Protein AF-A0A7S1VBS5-F1 (afdb_monomer)

Sequence (460 aa):
AEEEEEEEEGEKEGEGGGGNGAARMGANGARVAAQSRQSALFTMAQKELADDDFSFVVPVPSTYADFADALDGKDGPYVATVVARMRVTGGERGSRSAPGTSGLLLQYLLRWIAAHPTTLGPLWVHVHALALDDTRAAATFARSRVGDLLERLASGVEDGTPTPHDLVEASLYLRLFELSDSRKNHPVVTPLLLLLCRVLEEEERSLEWRGDCRVGGRVAALLTAWSAETGRLVPQVTSWFATVLRAVARQTDLMASPPTTQSVLVEREGCTSSLVVLTLRQIRQFISTTAGMAGAWEALESTATALAALGSACADGAVDEDVQAEVDATTDALDGVRRDARWRRPLALHVKAPTPIRSLEPDFDDSAVNPERRNERRVDDVEEVRRLKRARKRAASTTAKEIRKDNFALATARLREKAAQQRRFEKSEKAFMGVLQSQQGEAKKLDKMRDRIKSMKKRK

pLDDT: mean 75.66, std 19.17, range [25.11, 96.88]

Organism: NCBI:txid1486929

Secondary structure (DSSP, 8-state):
-------------------------SHHHHHHHHHHHHHHHHHHHHHHHHHS---S--PPPSSHHHHHHHHTT--HHHHHHHHHHHHHHHH-SSSS--TTHHHHHHHHHHHHHHH-GGGHHHHHHHHHHHHHHTHHHHHHHHHHHHHHHHHHHHTT-TT-SPPHHHHHHHHHHHHHS-S--SSS--TTHHHHHHHHHHHHHHHHHHHHHH---HHHHHHHHHHHHHHHHHT---HHHHHHHHHHHHHHHHHHHHHTS---S---S-S-TTHHHHHHHHHHHHHHHHHHHHTTSTTHHHHHHHHHHHHHHHHHHIIIIIS-HHHHHHHHHHHHHHHHHHHHHTTPPPP-TT-PPPPPPPPPPP---SS---TT---TTS-HHHHHHHHHHHHHHHHHHHHHHHHHHHHHHHHHHHHHHHHHHHHHHHHHHHHHHHHHHHHHHHHHHHHHHHHHHHHHHT--

Structure (mmCIF, N/CA/C/O backbone):
data_AF-A0A7S1VBS5-F1
#
_entry.id   AF-A0A7S1VBS5-F1
#
loop_
_atom_site.group_PDB
_atom_site.id
_atom_site.type_symbol
_atom_site.label_atom_id
_atom_site.label_alt_id
_atom_site.label_comp_id
_atom_site.label_asym_id
_atom_site.label_entity_id
_atom_site.label_seq_id
_atom_site.pdbx_PDB_ins_code
_atom_site.Cartn_x
_atom_site.Cartn_y
_atom_site.Cartn_z
_atom_site.occupancy
_atom_site.B_iso_or_equiv
_atom_site.auth_seq_id
_atom_site.auth_comp_id
_atom_site.auth_asym_id
_atom_site.auth_atom_id
_atom_site.pdbx_PDB_model_num
ATOM 1 N N . ALA A 1 1 ? -2.165 -51.950 -25.067 1.00 37.88 1 ALA A N 1
ATOM 2 C CA . ALA A 1 1 ? -0.744 -52.070 -24.702 1.00 37.88 1 ALA A CA 1
ATOM 3 C C . ALA A 1 1 ? -0.367 -50.822 -23.912 1.00 37.88 1 ALA A C 1
ATOM 5 O O . ALA A 1 1 ? 0.390 -49.997 -24.408 1.00 37.88 1 ALA A O 1
ATOM 6 N N . GLU A 1 2 ? -1.072 -50.485 -22.825 1.00 31.17 2 GLU A N 1
ATOM 7 C CA . GLU A 1 2 ? -1.424 -51.309 -21.632 1.00 31.17 2 GLU A CA 1
ATOM 8 C C . GLU A 1 2 ? -0.198 -51.768 -20.847 1.00 31.17 2 GLU A C 1
ATOM 10 O O . GLU A 1 2 ? 0.858 -51.938 -21.449 1.00 31.17 2 GLU A O 1
ATOM 15 N N . GLU A 1 3 ? -0.442 -51.988 -19.549 1.00 33.91 3 GLU A N 1
ATOM 16 C CA . GLU A 1 3 ? 0.460 -52.196 -18.401 1.00 33.91 3 GLU A CA 1
ATOM 17 C C . GLU A 1 3 ? 0.659 -50.858 -17.658 1.00 33.91 3 GLU A C 1
ATOM 19 O O . GLU A 1 3 ? 1.488 -50.037 -18.038 1.00 33.91 3 GLU A O 1
ATOM 24 N N . GLU A 1 4 ? -0.223 -50.425 -16.741 1.00 32.94 4 GLU A N 1
ATOM 25 C CA . GLU A 1 4 ? -0.854 -51.109 -15.583 1.00 32.94 4 GLU A CA 1
ATOM 26 C C . GLU A 1 4 ? 0.171 -51.776 -14.655 1.00 32.94 4 GLU A C 1
ATOM 28 O O . GLU A 1 4 ? 0.618 -52.883 -14.920 1.00 32.94 4 GLU A O 1
ATOM 33 N N . GLU A 1 5 ? 0.494 -51.094 -13.550 1.00 32.41 5 GLU A N 1
ATOM 34 C CA . GLU A 1 5 ? 0.936 -51.707 -12.292 1.00 32.41 5 GLU A CA 1
ATOM 35 C C . GLU A 1 5 ? 0.167 -51.025 -11.144 1.00 32.41 5 GLU A C 1
ATOM 37 O O . GLU A 1 5 ? 0.398 -49.858 -10.809 1.00 32.41 5 GLU A O 1
ATOM 42 N N . GLU A 1 6 ? -0.820 -51.756 -10.624 1.00 28.50 6 GLU A N 1
ATOM 43 C CA . GLU A 1 6 ? -1.412 -51.614 -9.290 1.00 28.50 6 GLU A CA 1
ATOM 44 C C . GLU A 1 6 ? -0.600 -52.441 -8.264 1.00 28.50 6 GLU A C 1
ATOM 46 O O . GLU A 1 6 ? 0.297 -53.189 -8.646 1.00 28.50 6 GLU A O 1
ATOM 51 N N . GLU A 1 7 ? -1.009 -52.342 -6.990 1.00 28.66 7 GLU A N 1
ATOM 52 C CA . GLU A 1 7 ? -0.588 -53.099 -5.788 1.00 28.66 7 GLU A CA 1
ATOM 53 C C . GLU A 1 7 ? 0.568 -52.457 -4.977 1.00 28.66 7 GLU A C 1
ATOM 55 O O . GLU A 1 7 ? 1.557 -51.979 -5.516 1.00 28.66 7 GLU A O 1
ATOM 60 N N . GLU A 1 8 ? 0.538 -52.350 -3.644 1.00 27.78 8 GLU A N 1
ATOM 61 C CA . GLU A 1 8 ? -0.344 -52.932 -2.629 1.00 27.78 8 GLU A CA 1
ATOM 62 C C . GLU A 1 8 ? -0.193 -52.156 -1.302 1.00 27.78 8 GLU A C 1
ATOM 64 O O . GLU A 1 8 ? 0.844 -51.547 -1.014 1.00 27.78 8 GLU A O 1
ATOM 69 N N . GLU A 1 9 ? -1.244 -52.205 -0.485 1.00 25.38 9 GLU A N 1
ATOM 70 C CA . GLU A 1 9 ? -1.289 -51.739 0.899 1.00 25.38 9 GLU A CA 1
ATOM 71 C C . GLU A 1 9 ? -0.409 -52.598 1.823 1.00 25.38 9 GLU A C 1
ATOM 73 O O . GLU A 1 9 ? -0.223 -53.795 1.623 1.00 25.38 9 GLU A O 1
ATOM 78 N N . GLY A 1 10 ? 0.103 -51.992 2.896 1.00 27.73 10 GLY A N 1
ATOM 79 C CA . GLY A 1 10 ? 0.876 -52.696 3.916 1.00 27.73 10 GLY A CA 1
ATOM 80 C C . GLY A 1 10 ? 0.845 -51.969 5.252 1.00 27.73 10 GLY A C 1
ATOM 81 O O . GLY A 1 10 ? 1.808 -51.298 5.625 1.00 27.73 10 GLY A O 1
ATOM 82 N N . GLU A 1 11 ? -0.263 -52.111 5.977 1.00 26.69 11 GLU A N 1
ATOM 83 C CA . GLU A 1 11 ? -0.351 -51.798 7.403 1.00 26.69 11 GLU A CA 1
ATOM 84 C C . GLU A 1 11 ? 0.620 -52.684 8.201 1.00 26.69 11 GLU A C 1
ATOM 86 O O . GLU A 1 11 ? 0.607 -53.913 8.103 1.00 26.69 11 GLU A O 1
ATOM 91 N N . LYS A 1 12 ? 1.451 -52.065 9.045 1.00 29.80 12 LYS A N 1
ATOM 92 C CA . LYS A 1 12 ? 2.071 -52.742 10.187 1.00 29.80 12 LYS A CA 1
ATOM 93 C C . LYS A 1 12 ? 1.958 -51.874 11.426 1.00 29.80 12 LYS A C 1
ATOM 95 O O . LYS A 1 12 ? 2.634 -50.856 11.560 1.00 29.80 12 LYS A O 1
ATOM 100 N N . GLU A 1 13 ? 1.109 -52.340 12.333 1.00 27.27 13 GLU A N 1
ATOM 101 C CA . GLU A 1 13 ? 1.081 -51.952 13.733 1.00 27.27 13 GLU A CA 1
ATOM 102 C C . GLU A 1 13 ? 2.436 -52.238 14.396 1.00 27.27 13 GLU A C 1
ATOM 104 O O . GLU A 1 13 ? 3.052 -53.289 14.199 1.00 27.27 13 GLU A O 1
ATOM 109 N N . GLY A 1 14 ? 2.896 -51.284 15.201 1.00 28.22 14 GLY A N 1
ATOM 110 C CA . GLY A 1 14 ? 4.066 -51.412 16.056 1.00 28.22 14 GLY A CA 1
ATOM 111 C C . GLY A 1 14 ? 3.815 -50.663 17.355 1.00 28.22 14 GLY A C 1
ATOM 112 O O . GLY A 1 14 ? 3.993 -49.448 17.424 1.00 28.22 14 GLY A O 1
ATOM 113 N N . GLU A 1 15 ? 3.371 -51.396 18.374 1.00 26.77 15 GLU A N 1
ATOM 114 C CA . GLU A 1 15 ? 3.325 -50.942 19.760 1.00 26.77 15 GLU A CA 1
ATOM 115 C C . GLU A 1 15 ? 4.734 -50.691 20.326 1.00 26.77 15 GLU A C 1
ATOM 117 O O . GLU A 1 15 ? 5.662 -51.467 20.101 1.00 26.77 15 GLU A O 1
ATOM 122 N N . GLY A 1 16 ? 4.836 -49.673 21.188 1.00 25.11 16 GLY A N 1
ATOM 123 C CA . GLY A 1 16 ? 5.732 -49.700 22.346 1.00 25.11 16 GLY A CA 1
ATOM 124 C C . GLY A 1 16 ? 6.856 -48.663 22.375 1.00 25.11 16 GLY A C 1
ATOM 125 O O . GLY A 1 16 ? 7.853 -48.785 21.673 1.00 25.11 16 GLY A O 1
ATOM 126 N N . GLY A 1 17 ? 6.759 -47.714 23.316 1.00 26.25 17 GLY A N 1
ATOM 127 C CA . GLY A 1 17 ? 7.935 -47.016 23.853 1.00 26.25 17 GLY A CA 1
ATOM 128 C C . GLY A 1 17 ? 7.693 -45.583 24.320 1.00 26.25 17 GLY A C 1
ATOM 129 O O . GLY A 1 17 ? 7.965 -44.639 23.588 1.00 26.25 17 GLY A O 1
ATOM 130 N N . GLY A 1 18 ? 7.211 -45.414 25.555 1.00 25.39 18 GLY A N 1
ATOM 131 C CA . GLY A 1 18 ? 7.077 -44.109 26.206 1.00 25.39 18 GLY A CA 1
ATOM 132 C C . GLY A 1 18 ? 8.413 -43.476 26.620 1.00 25.39 18 GLY A C 1
ATOM 133 O O . GLY A 1 18 ? 9.384 -44.169 26.915 1.00 25.39 18 GLY A O 1
ATOM 134 N N . GLY A 1 19 ? 8.428 -42.142 26.701 1.00 26.72 19 GLY A N 1
ATOM 135 C CA . GLY A 1 19 ? 9.533 -41.352 27.251 1.00 26.72 19 GLY A CA 1
ATOM 136 C C . GLY A 1 19 ? 9.238 -39.846 27.247 1.00 26.72 19 GLY A C 1
ATOM 137 O O . GLY A 1 19 ? 9.074 -39.245 26.194 1.00 26.72 19 GLY A O 1
ATOM 138 N N . ASN A 1 20 ? 9.154 -39.267 28.446 1.00 27.20 20 ASN A N 1
ATOM 139 C CA . ASN A 1 20 ? 8.776 -37.893 28.806 1.00 27.20 20 ASN A CA 1
ATOM 140 C C . ASN A 1 20 ? 9.393 -36.736 27.994 1.00 27.20 20 ASN A C 1
ATOM 142 O O . ASN A 1 20 ? 10.602 -36.671 27.792 1.00 27.20 20 ASN A O 1
ATOM 146 N N . GLY A 1 21 ? 8.568 -35.712 27.746 1.00 27.42 21 GLY A N 1
ATOM 147 C CA . GLY A 1 21 ? 8.984 -34.361 27.360 1.00 27.42 21 GLY A CA 1
ATOM 148 C C . GLY A 1 21 ? 7.853 -33.354 27.583 1.00 27.42 21 GLY A C 1
ATOM 149 O O . GLY A 1 21 ? 7.068 -33.077 26.682 1.00 27.42 21 GLY A O 1
ATOM 150 N N . ALA A 1 22 ? 7.732 -32.851 28.812 1.00 28.80 22 ALA A N 1
ATOM 151 C CA . ALA A 1 22 ? 6.754 -31.840 29.200 1.00 28.80 22 ALA A CA 1
ATOM 152 C C . ALA A 1 22 ? 7.045 -30.459 28.572 1.00 28.80 22 ALA A C 1
ATOM 154 O O . ALA A 1 22 ? 8.191 -30.125 28.287 1.00 28.80 22 ALA A O 1
ATOM 155 N N . ALA A 1 23 ? 5.980 -29.649 28.480 1.00 33.28 23 ALA A N 1
ATOM 156 C CA . ALA A 1 23 ? 5.935 -28.209 28.180 1.00 33.28 23 ALA A CA 1
ATOM 157 C C . ALA A 1 23 ? 5.859 -27.775 26.699 1.00 33.28 23 ALA A C 1
ATOM 159 O O . ALA A 1 23 ? 6.774 -27.156 26.163 1.00 33.28 23 ALA A O 1
ATOM 160 N N . ARG A 1 24 ? 4.687 -27.986 26.071 1.00 33.22 24 ARG A N 1
ATOM 161 C CA . ARG A 1 24 ? 4.119 -27.085 25.037 1.00 33.22 24 ARG A CA 1
ATOM 162 C C . ARG A 1 24 ? 2.643 -27.416 24.737 1.00 33.22 24 ARG A C 1
ATOM 164 O O . ARG A 1 24 ? 2.282 -27.800 23.632 1.00 33.22 24 ARG A O 1
ATOM 171 N N . MET A 1 25 ? 1.758 -27.273 25.723 1.00 34.66 25 MET A N 1
ATOM 172 C CA . MET A 1 25 ? 0.305 -27.360 25.507 1.00 34.66 25 MET A CA 1
ATOM 173 C C . MET A 1 25 ? -0.367 -26.079 25.995 1.00 34.66 25 MET A C 1
ATOM 175 O O . MET A 1 25 ? -0.362 -25.781 27.180 1.00 34.66 25 MET A O 1
ATOM 179 N N . GLY A 1 26 ? -0.926 -25.318 25.058 1.00 37.00 26 GLY A N 1
ATOM 180 C CA . GLY A 1 26 ? -1.736 -24.133 25.349 1.00 37.00 26 GLY A CA 1
ATOM 181 C C . GLY A 1 26 ? -2.492 -23.643 24.114 1.00 37.00 26 GLY A C 1
ATOM 182 O O . GLY A 1 26 ? -3.692 -23.417 24.173 1.00 37.00 26 GLY A O 1
ATOM 183 N N . ALA A 1 27 ? -1.833 -23.598 22.950 1.00 37.25 27 ALA A N 1
ATOM 184 C CA . ALA A 1 27 ? -2.449 -23.094 21.716 1.00 37.25 27 ALA A CA 1
ATOM 185 C C . ALA A 1 27 ? -3.143 -24.179 20.862 1.00 37.25 27 ALA A C 1
ATOM 187 O O . ALA A 1 27 ? -4.209 -23.937 20.298 1.00 37.25 27 ALA A O 1
ATOM 188 N N . ASN A 1 28 ? -2.587 -25.397 20.795 1.00 36.94 28 ASN A N 1
ATOM 189 C CA . ASN A 1 28 ? -3.168 -26.474 19.978 1.00 36.94 28 ASN A CA 1
ATOM 190 C C . ASN A 1 28 ? -4.457 -27.056 20.578 1.00 36.94 28 ASN A C 1
ATOM 192 O O . ASN A 1 28 ? -5.352 -27.429 19.829 1.00 36.94 28 ASN A O 1
ATOM 196 N N . GLY A 1 29 ? -4.600 -27.068 21.908 1.00 33.22 29 GLY A N 1
ATOM 197 C CA . GLY A 1 29 ? -5.808 -27.572 22.574 1.00 33.22 29 GLY A CA 1
ATOM 198 C C . GLY A 1 29 ? -7.052 -26.731 22.276 1.00 33.22 29 GLY A C 1
ATOM 199 O O . GLY A 1 29 ? -8.106 -27.284 21.983 1.00 33.22 29 GLY A O 1
ATOM 200 N N . ALA A 1 30 ? -6.924 -25.400 22.252 1.00 36.59 30 ALA A N 1
ATOM 201 C CA . ALA A 1 30 ? -8.031 -24.499 21.923 1.00 36.59 30 ALA A CA 1
ATOM 202 C C . ALA A 1 30 ? -8.453 -24.600 20.447 1.00 36.59 30 ALA A C 1
ATOM 204 O O . ALA A 1 30 ? -9.640 -24.534 20.133 1.00 36.59 30 ALA A O 1
ATOM 205 N N . ARG A 1 31 ? -7.491 -24.814 19.539 1.00 33.81 31 ARG A N 1
ATOM 206 C CA . ARG A 1 31 ? -7.743 -24.959 18.098 1.00 33.81 31 ARG A CA 1
ATOM 207 C C . ARG A 1 31 ? -8.390 -26.306 17.763 1.00 33.81 31 ARG A C 1
ATOM 209 O O . ARG A 1 31 ? -9.355 -26.330 17.006 1.00 33.81 31 ARG A O 1
ATOM 216 N N . VAL A 1 32 ? -7.934 -27.390 18.393 1.00 38.25 32 VAL A N 1
ATOM 217 C CA . VAL A 1 32 ? -8.537 -28.729 18.269 1.00 38.25 32 VAL A CA 1
ATOM 218 C C . VAL A 1 32 ? -9.919 -28.774 18.931 1.00 38.25 32 VAL A C 1
ATOM 220 O O . VAL A 1 32 ? -10.841 -29.348 18.363 1.00 38.25 32 VAL A O 1
ATOM 223 N N . ALA A 1 33 ? -10.120 -28.099 20.067 1.00 33.66 33 ALA A N 1
ATOM 224 C CA . ALA A 1 33 ? -11.435 -27.984 20.701 1.00 33.66 33 ALA A CA 1
ATOM 225 C C . ALA A 1 33 ? -12.418 -27.125 19.883 1.00 33.66 33 ALA A C 1
ATOM 227 O O . ALA A 1 33 ? -13.598 -27.458 19.810 1.00 33.66 33 ALA A O 1
ATOM 228 N N . ALA A 1 34 ? -11.955 -26.051 19.233 1.00 39.59 34 ALA A N 1
ATOM 229 C CA . ALA A 1 34 ? -12.778 -25.255 18.320 1.00 39.59 34 ALA A CA 1
ATOM 230 C C . ALA A 1 34 ? -13.156 -26.046 17.056 1.00 39.59 34 ALA A C 1
ATOM 232 O O . ALA A 1 34 ? -14.314 -26.015 16.648 1.00 39.59 34 ALA A O 1
ATOM 233 N N . GLN A 1 35 ? -12.215 -26.810 16.492 1.00 40.97 35 GLN A N 1
ATOM 234 C CA . GLN A 1 35 ? -12.463 -27.704 15.355 1.00 40.97 35 GLN A CA 1
ATOM 235 C C . GLN A 1 35 ? -13.399 -28.864 15.724 1.00 40.97 35 GLN A C 1
ATOM 237 O O . GLN A 1 35 ? -14.303 -29.174 14.959 1.00 40.97 35 GLN A O 1
ATOM 242 N N . SER A 1 36 ? -13.244 -29.452 16.914 1.00 44.09 36 SER A N 1
ATOM 243 C CA . SER A 1 36 ? -14.110 -30.522 17.433 1.00 44.09 36 SER A CA 1
ATOM 244 C C . SER A 1 36 ? -15.522 -30.028 17.776 1.00 44.09 36 SER A C 1
ATOM 246 O O . SER A 1 36 ? -16.496 -30.746 17.567 1.00 44.09 36 SER A O 1
ATOM 248 N N . ARG A 1 37 ? -15.667 -28.783 18.253 1.00 47.75 37 ARG A N 1
ATOM 249 C CA . ARG A 1 37 ? -16.981 -28.145 18.450 1.00 47.75 37 ARG A CA 1
ATOM 250 C C . ARG A 1 37 ? -17.648 -27.790 17.124 1.00 47.75 37 ARG A C 1
ATOM 252 O O . ARG A 1 37 ? -18.851 -27.980 16.995 1.00 47.75 37 ARG A O 1
ATOM 259 N N . GLN A 1 38 ? -16.885 -27.307 16.143 1.00 45.28 38 GLN A N 1
ATOM 260 C CA . GLN A 1 38 ? -17.393 -27.042 14.794 1.00 45.28 38 GLN A CA 1
ATOM 261 C C . GLN A 1 38 ? -17.818 -28.329 14.085 1.00 45.28 38 GLN A C 1
ATOM 263 O O . GLN A 1 38 ? -18.866 -28.332 13.449 1.00 45.28 38 GLN A O 1
ATOM 268 N N . SER A 1 39 ? -17.065 -29.424 14.233 1.00 46.91 39 SER A N 1
ATOM 269 C CA . SER A 1 39 ? -17.452 -30.716 13.665 1.00 46.91 39 SER A CA 1
ATOM 270 C C . SER A 1 39 ? -18.685 -31.294 14.359 1.00 46.91 39 SER A C 1
ATOM 272 O O . SER A 1 39 ? -19.589 -31.739 13.670 1.00 46.91 39 SER A O 1
ATOM 274 N N . ALA A 1 40 ? -18.801 -31.201 15.688 1.00 46.59 40 ALA A N 1
ATOM 275 C CA . ALA A 1 40 ? -19.994 -31.650 16.411 1.00 46.59 40 ALA A CA 1
ATOM 276 C C . ALA A 1 40 ? -21.256 -30.835 16.061 1.00 46.59 40 ALA A C 1
ATOM 278 O O . ALA A 1 40 ? -22.314 -31.422 15.839 1.00 46.59 40 ALA A O 1
ATOM 279 N N . LEU A 1 41 ? -21.146 -29.504 15.954 1.00 46.19 41 LEU A N 1
ATOM 280 C CA . LEU A 1 41 ? -22.241 -28.633 15.500 1.00 46.19 41 LEU A CA 1
ATOM 281 C C . LEU A 1 41 ? -22.631 -28.917 14.045 1.00 46.19 41 LEU A C 1
ATOM 283 O O . LEU A 1 41 ? -23.810 -28.882 13.713 1.00 46.19 41 LEU A O 1
ATOM 287 N N . PHE A 1 42 ? -21.661 -29.244 13.189 1.00 47.22 42 PHE A N 1
ATOM 288 C CA . PHE A 1 42 ? -21.916 -29.656 11.811 1.00 47.22 42 PHE A CA 1
ATOM 289 C C . PHE A 1 42 ? -22.657 -31.000 11.747 1.00 47.22 42 PHE A C 1
ATOM 291 O O . PHE A 1 42 ? -23.625 -31.116 11.004 1.00 47.22 42 PHE A O 1
ATOM 298 N N . THR A 1 43 ? -22.282 -31.987 12.568 1.00 49.59 43 THR A N 1
ATOM 299 C CA . THR A 1 43 ? -22.965 -33.292 12.624 1.00 49.59 43 THR A CA 1
ATOM 300 C C . THR A 1 43 ? -24.374 -33.191 13.218 1.00 49.59 43 THR A C 1
ATOM 302 O O . THR A 1 43 ? -25.278 -33.882 12.755 1.00 49.59 43 THR A O 1
ATOM 305 N N . MET A 1 44 ? -24.593 -32.329 14.219 1.00 47.81 44 MET A N 1
ATOM 306 C CA . MET A 1 44 ? -25.931 -32.072 14.775 1.00 47.81 44 MET A CA 1
ATOM 307 C C . MET A 1 44 ? -26.819 -31.322 13.778 1.00 47.81 44 MET A C 1
ATOM 309 O O . MET A 1 44 ? -27.947 -31.748 13.555 1.00 47.81 44 MET A O 1
ATOM 313 N N . ALA A 1 45 ? -26.282 -30.312 13.087 1.00 50.41 45 ALA A N 1
ATOM 314 C CA . ALA A 1 45 ? -26.992 -29.621 12.014 1.00 50.41 45 ALA A CA 1
ATOM 315 C C . ALA A 1 45 ? -27.313 -30.552 10.837 1.00 50.41 45 ALA A C 1
ATOM 317 O O . ALA A 1 45 ? -28.397 -30.468 10.283 1.00 50.41 45 ALA A O 1
ATOM 318 N N . GLN A 1 46 ? -26.416 -31.478 10.472 1.00 52.72 46 GLN A N 1
ATOM 319 C CA . GLN A 1 46 ? -26.697 -32.508 9.463 1.00 52.72 46 GLN A CA 1
ATOM 320 C C . GLN A 1 46 ? -27.782 -33.498 9.904 1.00 52.72 46 GLN A C 1
ATOM 322 O O . GLN A 1 46 ? -28.479 -34.042 9.052 1.00 52.72 46 GLN A O 1
ATOM 327 N N . LYS A 1 47 ? -27.919 -33.735 11.213 1.00 49.78 47 LYS A N 1
ATOM 328 C CA . LYS A 1 47 ? -28.936 -34.622 11.779 1.00 49.78 47 LYS A CA 1
ATOM 329 C C . LYS A 1 47 ? -30.311 -33.950 11.825 1.00 49.78 47 LYS A C 1
ATOM 331 O O . LYS A 1 47 ? -31.275 -34.573 11.410 1.00 49.78 47 LYS A O 1
ATOM 336 N N . GLU A 1 48 ? -30.388 -32.676 12.209 1.00 48.84 48 GLU A N 1
ATOM 337 C CA . GLU A 1 48 ? -31.621 -31.874 12.093 1.00 48.84 48 GLU A CA 1
ATOM 338 C C . GLU A 1 48 ? -32.023 -31.643 10.624 1.00 48.84 48 GLU A C 1
ATOM 340 O O . GLU A 1 48 ? -33.200 -31.678 10.283 1.00 48.84 48 GLU A O 1
ATOM 345 N N . LEU A 1 49 ? -31.048 -31.518 9.714 1.00 50.91 49 LEU A N 1
ATOM 346 C CA . LEU A 1 49 ? -31.270 -31.421 8.263 1.00 50.91 49 LEU A CA 1
ATOM 347 C C . LEU A 1 49 ? -31.820 -32.719 7.634 1.00 50.91 49 LEU A C 1
ATOM 349 O O . LEU A 1 49 ? -32.293 -32.686 6.500 1.00 50.91 49 LEU A O 1
ATOM 353 N N . ALA A 1 50 ? -31.711 -33.858 8.325 1.00 50.97 50 ALA A N 1
ATOM 354 C CA . ALA A 1 50 ? -32.277 -35.135 7.890 1.00 50.97 50 ALA A CA 1
ATOM 355 C C . ALA A 1 50 ? -33.717 -35.351 8.393 1.00 50.97 50 ALA A C 1
ATOM 357 O O . ALA A 1 50 ? -34.428 -36.168 7.811 1.00 50.97 50 ALA A O 1
ATOM 358 N N . ASP A 1 51 ? -34.132 -34.622 9.437 1.00 51.09 51 ASP A N 1
ATOM 359 C CA . ASP A 1 51 ? -35.472 -34.711 10.033 1.00 51.09 51 ASP A CA 1
ATOM 360 C C . ASP A 1 51 ? -36.482 -33.752 9.360 1.00 51.09 51 ASP A C 1
ATOM 362 O O . ASP A 1 51 ? -37.680 -34.040 9.344 1.00 51.09 51 ASP A O 1
ATOM 366 N N . ASP A 1 52 ? -36.015 -32.664 8.732 1.00 54.62 52 ASP A N 1
ATOM 367 C CA . ASP A 1 52 ? -36.832 -31.793 7.877 1.00 54.62 52 ASP A CA 1
ATOM 368 C C . ASP A 1 52 ? -36.847 -32.305 6.423 1.00 54.62 52 ASP A C 1
ATOM 370 O O . ASP A 1 52 ? -35.847 -32.237 5.705 1.00 54.62 52 ASP A O 1
ATOM 374 N N . ASP A 1 53 ? -38.008 -32.781 5.970 1.00 49.19 53 ASP A N 1
ATOM 375 C CA . ASP A 1 53 ? -38.296 -33.324 4.633 1.00 49.19 53 ASP A CA 1
ATOM 376 C C . ASP A 1 53 ? -38.159 -32.234 3.535 1.00 49.19 53 ASP A C 1
ATOM 378 O O . ASP A 1 53 ? -39.130 -31.673 3.022 1.00 49.19 53 ASP A O 1
ATOM 382 N N . PHE A 1 54 ? -36.922 -31.830 3.227 1.00 57.66 54 PHE A N 1
ATOM 383 C CA . PHE A 1 54 ? -36.627 -30.651 2.411 1.00 57.66 54 PHE A CA 1
ATOM 384 C C . PHE A 1 54 ? -36.252 -31.017 0.968 1.00 57.66 54 PHE A C 1
ATOM 386 O O . PHE A 1 54 ? -35.280 -31.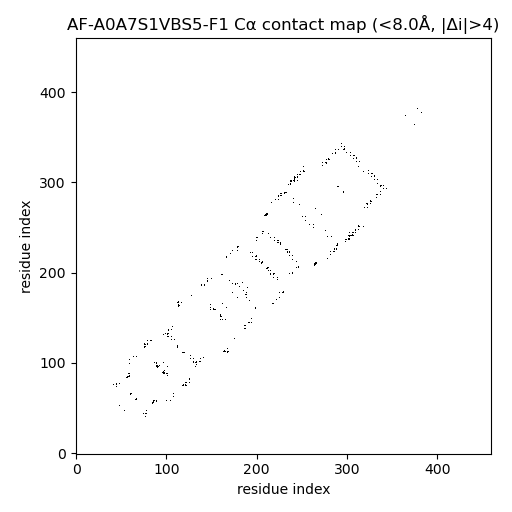734 0.716 1.00 57.66 54 PHE A O 1
ATOM 393 N N . SER A 1 55 ? -36.981 -30.448 -0.001 1.00 63.53 55 SER A N 1
ATOM 394 C CA . SER A 1 55 ? -36.734 -30.627 -1.439 1.00 63.53 55 SER A CA 1
ATOM 395 C C . SER A 1 55 ? -35.280 -30.314 -1.814 1.00 63.53 55 SER A C 1
ATOM 397 O O . SER A 1 55 ? -34.736 -29.255 -1.493 1.00 63.53 55 SER A O 1
ATOM 399 N N . PHE A 1 56 ? -34.648 -31.229 -2.552 1.00 62.22 56 PHE A N 1
ATOM 400 C CA . PHE A 1 56 ? -33.292 -31.050 -3.078 1.00 62.22 56 PHE A CA 1
ATOM 401 C C . PHE A 1 56 ? -33.205 -29.879 -4.076 1.00 62.22 56 PHE A C 1
ATOM 403 O O . PHE A 1 56 ? -32.157 -29.248 -4.208 1.00 62.22 56 PHE A O 1
ATOM 410 N N . VAL A 1 57 ? -34.321 -29.545 -4.735 1.00 69.81 57 VAL A N 1
ATOM 411 C CA . VAL A 1 57 ? -34.421 -28.432 -5.682 1.00 69.81 57 VAL A CA 1
ATOM 412 C C . VAL A 1 57 ? -35.001 -27.217 -4.969 1.00 69.81 57 VAL A C 1
ATOM 414 O O . VAL A 1 57 ? -36.204 -27.149 -4.715 1.00 69.81 57 VAL A O 1
ATOM 417 N N . VAL A 1 58 ? -34.135 -26.247 -4.676 1.00 74.25 58 VAL A N 1
ATOM 418 C CA . VAL A 1 58 ? -34.532 -24.917 -4.205 1.00 74.25 58 VAL A CA 1
ATOM 419 C C . VAL A 1 58 ? -34.403 -23.947 -5.375 1.00 74.25 58 VAL A C 1
ATOM 421 O O . VAL A 1 58 ? -33.284 -23.747 -5.857 1.00 74.25 58 VAL A O 1
ATOM 424 N N . PRO A 1 59 ? -35.499 -23.356 -5.878 1.00 75.50 59 PRO A N 1
ATOM 425 C CA . PRO A 1 59 ? -35.397 -22.342 -6.916 1.00 75.50 59 PRO A CA 1
ATOM 426 C C . PRO A 1 59 ? -34.668 -21.109 -6.371 1.00 75.50 59 PRO A C 1
ATOM 428 O O . PRO A 1 59 ? -34.836 -20.744 -5.208 1.00 75.50 59 PRO A O 1
ATOM 431 N N . VAL A 1 60 ? -33.865 -20.455 -7.213 1.00 74.75 60 VAL A N 1
ATOM 432 C CA . VAL A 1 60 ? -33.270 -19.161 -6.856 1.00 74.75 60 VAL A CA 1
ATOM 433 C C . VAL A 1 60 ? -34.407 -18.137 -6.732 1.00 74.75 60 VAL A C 1
ATOM 435 O O . VAL A 1 60 ? -35.129 -17.939 -7.713 1.00 74.75 60 VAL A O 1
ATOM 438 N N . PRO A 1 61 ? -34.598 -17.500 -5.563 1.00 80.19 61 PRO A N 1
ATOM 439 C CA . PRO A 1 61 ? -35.674 -16.536 -5.370 1.00 80.19 61 PRO A CA 1
ATOM 440 C C . PRO A 1 61 ? -35.468 -15.290 -6.236 1.00 80.19 61 PRO A C 1
ATOM 442 O O . PRO A 1 61 ? -34.349 -14.802 -6.400 1.00 80.19 61 PRO A O 1
ATOM 445 N N . SER A 1 62 ? -36.565 -14.773 -6.792 1.00 77.31 62 SER A N 1
ATOM 446 C CA . SER A 1 62 ? -36.580 -13.554 -7.614 1.00 77.31 62 SER A CA 1
ATOM 447 C C . SER A 1 62 ? -36.566 -12.266 -6.792 1.00 77.31 62 SER A C 1
ATOM 449 O O . SER A 1 62 ? -36.185 -11.219 -7.318 1.00 77.31 62 SER A O 1
ATOM 451 N N . THR A 1 63 ? -36.991 -12.339 -5.527 1.00 84.75 63 THR A N 1
ATOM 452 C CA . THR A 1 63 ? -37.096 -11.198 -4.613 1.00 84.75 63 THR A CA 1
ATOM 453 C C . THR A 1 63 ? -36.310 -11.466 -3.333 1.00 84.75 63 THR A C 1
ATOM 455 O O . THR A 1 63 ? -36.229 -12.598 -2.860 1.00 84.75 63 THR A O 1
ATOM 458 N N . TYR A 1 64 ? -35.781 -10.402 -2.719 1.00 81.81 64 TYR A N 1
ATOM 459 C CA . TYR A 1 64 ? -35.114 -10.510 -1.419 1.00 81.81 64 TYR A CA 1
ATOM 460 C C . TYR A 1 64 ? -36.063 -10.966 -0.299 1.00 81.81 64 TYR A C 1
ATOM 462 O O . TYR A 1 64 ? -35.623 -11.667 0.600 1.00 81.81 64 TYR A O 1
ATOM 470 N N . ALA A 1 65 ? -37.346 -10.583 -0.343 1.00 81.62 65 ALA A N 1
ATOM 471 C CA . ALA A 1 65 ? -38.340 -11.013 0.644 1.00 81.62 65 ALA A CA 1
ATOM 472 C C . ALA A 1 65 ? -38.497 -12.541 0.632 1.00 81.62 65 ALA A C 1
ATOM 474 O O . ALA A 1 65 ? -38.269 -13.176 1.650 1.00 81.62 65 ALA A O 1
ATOM 475 N N . ASP A 1 66 ? -38.706 -13.128 -0.550 1.00 83.06 66 ASP A N 1
ATOM 476 C CA . ASP A 1 66 ? -38.797 -14.583 -0.728 1.00 83.06 66 ASP A CA 1
ATOM 477 C C . ASP A 1 66 ? -37.523 -15.311 -0.257 1.00 83.06 66 ASP A C 1
ATOM 479 O O . ASP A 1 66 ? -37.580 -16.423 0.267 1.00 83.06 66 ASP A O 1
ATOM 483 N N . PHE A 1 67 ? -36.353 -14.685 -0.437 1.00 85.00 67 PHE A N 1
ATOM 484 C CA . PHE A 1 67 ? -35.080 -15.202 0.069 1.00 85.00 67 PHE A CA 1
ATOM 485 C C . PHE A 1 67 ? -34.992 -15.140 1.597 1.00 85.00 67 PHE A C 1
ATOM 487 O O . PHE A 1 6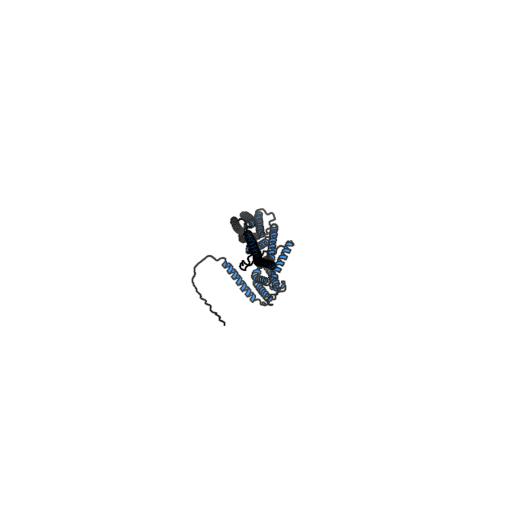7 ? -34.552 -16.104 2.219 1.00 85.00 67 PHE A O 1
ATOM 494 N N . ALA A 1 68 ? -35.393 -14.019 2.196 1.00 83.06 68 ALA A N 1
ATOM 495 C CA . ALA A 1 68 ? -35.384 -13.838 3.641 1.00 83.06 68 ALA A CA 1
ATOM 496 C C . ALA A 1 68 ? -36.371 -14.797 4.315 1.00 83.06 68 ALA A C 1
ATOM 498 O O . ALA A 1 68 ? -35.975 -15.500 5.236 1.00 83.06 68 ALA A O 1
ATOM 499 N N . ASP A 1 69 ? -37.590 -14.920 3.788 1.00 84.62 69 ASP A N 1
ATOM 500 C CA . ASP A 1 69 ? -38.625 -15.829 4.294 1.00 84.62 69 ASP A CA 1
ATOM 501 C C . ASP A 1 69 ? -38.184 -17.301 4.217 1.00 84.62 69 ASP A C 1
ATOM 503 O O . ASP A 1 69 ? -38.485 -18.102 5.101 1.00 84.62 69 ASP A O 1
ATOM 507 N N . ALA A 1 70 ? -37.417 -17.679 3.187 1.00 81.25 70 ALA A N 1
ATOM 508 C CA . ALA A 1 70 ? -36.886 -19.037 3.054 1.00 81.25 70 ALA A CA 1
ATOM 509 C C . ALA A 1 70 ? -35.829 -19.393 4.119 1.00 81.25 70 ALA A C 1
ATOM 511 O O . ALA A 1 70 ? -35.590 -20.584 4.373 1.00 81.25 70 ALA A O 1
ATOM 512 N N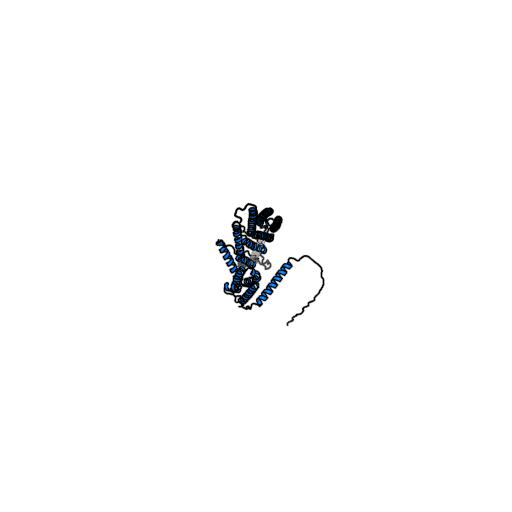 . LEU A 1 71 ? -35.181 -18.384 4.704 1.00 82.19 71 LEU A N 1
ATOM 513 C CA . LEU A 1 71 ? -34.066 -18.514 5.643 1.00 82.19 71 LEU A CA 1
ATOM 514 C C . LEU A 1 71 ? -34.415 -18.073 7.070 1.00 82.19 71 LEU A C 1
ATOM 516 O O . LEU A 1 71 ? -33.630 -18.337 7.981 1.00 82.19 71 LEU A O 1
ATOM 520 N N . ASP A 1 72 ? -35.561 -17.423 7.272 1.00 80.31 72 ASP A N 1
ATOM 521 C CA . ASP A 1 72 ? -35.978 -16.911 8.573 1.00 80.31 72 ASP A CA 1
ATOM 522 C C . ASP A 1 72 ? -36.197 -18.051 9.583 1.00 80.31 72 ASP A C 1
ATOM 524 O O . ASP A 1 72 ? -36.711 -19.122 9.250 1.00 80.31 72 ASP A O 1
ATOM 528 N N . GLY A 1 73 ? -35.744 -17.838 10.820 1.00 76.75 73 GLY A N 1
ATOM 529 C CA . GLY A 1 73 ? -35.842 -18.815 11.913 1.00 76.75 73 GLY A CA 1
ATOM 530 C C . GLY A 1 73 ? -34.947 -20.062 11.812 1.00 76.75 73 GLY A C 1
ATOM 531 O O . GLY A 1 73 ? -35.129 -20.980 12.609 1.00 76.75 73 GLY A O 1
ATOM 532 N N . LYS A 1 74 ? -33.996 -20.122 10.868 1.00 79.56 74 LYS A N 1
ATOM 533 C CA . LYS A 1 74 ? -33.128 -21.294 10.633 1.00 79.56 74 LYS A CA 1
ATOM 534 C C . LYS A 1 74 ? -31.685 -21.089 11.093 1.00 79.56 74 LYS A C 1
ATOM 536 O O . LYS A 1 74 ? -31.141 -19.986 11.056 1.00 79.56 74 LYS A O 1
ATOM 541 N N . ASP A 1 75 ? -31.031 -22.192 11.444 1.00 79.44 75 ASP A N 1
ATOM 542 C CA . ASP A 1 75 ? -29.653 -22.199 11.935 1.00 79.44 75 ASP A CA 1
ATOM 543 C C . ASP A 1 75 ? -28.610 -21.872 10.851 1.00 79.44 75 ASP A C 1
ATOM 545 O O . ASP A 1 75 ? -28.740 -22.223 9.680 1.00 79.44 75 ASP A O 1
ATOM 549 N N . GLY A 1 76 ? -27.498 -21.240 11.244 1.00 77.69 76 GLY A N 1
ATOM 550 C CA . GLY A 1 76 ? -26.402 -20.852 10.338 1.00 77.69 76 GLY A CA 1
ATOM 551 C C . GLY A 1 76 ? -25.882 -21.949 9.380 1.00 77.69 76 GLY A C 1
ATOM 552 O O . GLY A 1 76 ? -25.730 -21.668 8.187 1.00 77.69 76 GLY A O 1
ATOM 553 N N . PRO A 1 77 ? -25.601 -23.189 9.831 1.00 79.50 77 PRO A N 1
ATOM 554 C CA . PRO A 1 77 ? -25.213 -24.291 8.939 1.00 79.50 77 PRO A CA 1
ATOM 555 C C . PRO A 1 77 ? -26.348 -24.764 8.013 1.00 79.50 77 PRO A C 1
ATOM 557 O O . PRO A 1 77 ? -26.090 -25.148 6.867 1.00 79.50 77 PRO A O 1
ATOM 560 N N . TYR A 1 78 ? -27.601 -24.688 8.469 1.00 81.62 78 TYR A N 1
ATOM 561 C CA . TYR A 1 78 ? -28.772 -24.977 7.641 1.00 81.62 78 TYR A CA 1
ATOM 562 C C . TYR A 1 78 ? -28.877 -23.956 6.500 1.00 81.62 78 TYR A C 1
ATOM 564 O O . TYR A 1 78 ? -28.963 -24.328 5.328 1.00 81.62 78 TYR A O 1
ATOM 572 N N . VAL A 1 79 ? -28.766 -22.665 6.829 1.00 83.94 79 VAL A N 1
ATOM 573 C CA . VAL A 1 79 ? -28.771 -21.554 5.865 1.00 83.94 79 VAL A CA 1
ATOM 574 C C . VAL A 1 79 ? -27.675 -21.738 4.809 1.00 83.94 79 VAL A C 1
ATOM 576 O O . VAL A 1 79 ? -27.940 -21.595 3.616 1.00 83.94 79 VAL A O 1
ATOM 579 N N . ALA A 1 80 ? -26.465 -22.142 5.207 1.00 84.31 80 ALA A N 1
ATOM 580 C CA . ALA A 1 80 ? -25.389 -22.426 4.256 1.00 84.31 80 ALA A CA 1
ATOM 581 C C . ALA A 1 80 ? -25.721 -23.578 3.297 1.00 84.31 80 ALA A C 1
ATOM 583 O O . ALA A 1 80 ? -25.455 -23.474 2.100 1.00 84.31 80 ALA A O 1
ATOM 584 N N . THR A 1 81 ? -26.374 -24.637 3.778 1.00 84.00 81 THR A N 1
ATOM 585 C CA . THR A 1 81 ? -26.768 -25.768 2.925 1.00 84.00 81 THR A CA 1
ATOM 586 C C . THR A 1 81 ? -27.847 -25.380 1.913 1.00 84.00 81 THR A C 1
ATOM 588 O O . THR A 1 81 ? -27.763 -25.759 0.743 1.00 84.00 81 THR A O 1
ATOM 591 N N . VAL A 1 82 ? -28.830 -24.575 2.325 1.00 84.19 82 VAL A N 1
ATOM 592 C CA . VAL A 1 82 ? -29.855 -24.029 1.419 1.00 84.19 82 VAL A CA 1
ATOM 593 C C . VAL A 1 82 ? -29.212 -23.171 0.333 1.00 84.19 82 VAL A C 1
ATOM 595 O O . VAL A 1 82 ? -29.494 -23.354 -0.850 1.00 84.19 82 VAL A O 1
ATOM 598 N N . VAL A 1 83 ? -28.289 -22.289 0.714 1.00 84.94 83 VAL A N 1
ATOM 599 C CA . VAL A 1 83 ? -27.557 -21.428 -0.223 1.00 84.94 83 VAL A CA 1
ATOM 600 C C . VAL A 1 83 ? -26.694 -22.257 -1.175 1.00 84.94 83 VAL A C 1
ATOM 602 O O . VAL A 1 83 ? -26.671 -21.978 -2.373 1.00 84.94 83 VAL A O 1
ATOM 605 N N . ALA A 1 84 ? -26.031 -23.311 -0.693 1.00 83.56 84 ALA A N 1
ATOM 606 C CA . ALA A 1 84 ? -25.279 -24.233 -1.541 1.00 83.56 84 ALA A CA 1
ATOM 607 C C . ALA A 1 84 ? -26.176 -24.875 -2.612 1.00 83.56 84 ALA A C 1
ATOM 609 O O . ALA A 1 84 ? -25.798 -24.917 -3.783 1.00 83.56 84 ALA A O 1
ATOM 610 N N . ARG A 1 85 ? -27.386 -25.307 -2.237 1.00 84.44 85 ARG A N 1
ATOM 611 C CA . ARG A 1 85 ? -28.369 -25.877 -3.172 1.00 84.44 85 ARG A CA 1
ATOM 612 C C . ARG A 1 85 ? -28.893 -24.832 -4.161 1.00 84.44 85 ARG A C 1
ATOM 614 O O . ARG A 1 85 ? -28.926 -25.119 -5.352 1.00 84.44 85 ARG A O 1
ATOM 621 N N . MET A 1 86 ? -29.193 -23.611 -3.706 1.00 83.94 86 MET A N 1
ATOM 622 C CA . MET A 1 86 ? -29.578 -22.484 -4.577 1.00 83.94 86 MET A CA 1
ATOM 623 C C . MET A 1 86 ? -28.498 -22.155 -5.621 1.00 83.94 86 MET A C 1
ATOM 625 O O . MET A 1 86 ? -28.810 -21.784 -6.752 1.00 83.94 86 MET A O 1
ATOM 629 N N . ARG A 1 87 ? -27.212 -22.300 -5.271 1.00 81.44 87 ARG A N 1
ATOM 630 C CA . ARG A 1 87 ? -26.107 -22.110 -6.224 1.00 81.44 87 ARG A CA 1
ATOM 631 C C . ARG A 1 87 ? -26.091 -23.179 -7.312 1.00 81.44 87 ARG A C 1
ATOM 633 O O . ARG A 1 87 ? -25.884 -22.844 -8.474 1.00 81.44 87 ARG A O 1
ATOM 640 N N . VAL A 1 88 ? -26.312 -24.441 -6.941 1.00 78.19 88 VAL A N 1
ATOM 641 C CA . VAL A 1 88 ? -26.351 -25.564 -7.892 1.00 78.19 88 VAL A CA 1
ATOM 642 C C . VAL A 1 88 ? -27.540 -25.411 -8.841 1.00 78.19 88 VAL A C 1
ATOM 644 O O . VAL A 1 88 ? -27.351 -25.401 -10.056 1.00 78.19 88 VAL A O 1
ATOM 647 N N . THR A 1 89 ? -28.742 -25.164 -8.315 1.00 74.44 89 THR A N 1
ATOM 648 C CA . THR A 1 89 ? -29.950 -24.973 -9.139 1.00 74.44 89 THR A CA 1
ATOM 649 C C . THR A 1 89 ? -29.867 -23.731 -10.028 1.00 74.44 89 THR A C 1
ATOM 651 O O . THR A 1 89 ? -30.333 -23.750 -11.167 1.00 74.44 89 THR A O 1
ATOM 654 N N . GLY A 1 90 ? -29.225 -22.659 -9.555 1.00 63.50 90 GLY A N 1
ATOM 655 C CA . GLY A 1 90 ? -28.940 -21.460 -10.347 1.00 63.50 90 GLY A CA 1
ATOM 656 C C . GLY A 1 90 ? -27.861 -21.644 -11.425 1.00 63.50 90 GLY A C 1
ATOM 657 O O . GLY A 1 90 ? -27.777 -20.819 -12.340 1.00 63.50 90 GLY A O 1
ATOM 658 N N . GLY A 1 91 ? -27.045 -22.701 -11.325 1.00 56.91 91 GLY A N 1
ATOM 659 C CA . GLY A 1 91 ? -25.921 -23.011 -12.216 1.00 56.91 91 GLY A CA 1
ATOM 660 C C . GLY A 1 91 ? -26.208 -24.058 -13.303 1.00 56.91 91 GLY A C 1
ATOM 661 O O . GLY A 1 91 ? -25.454 -24.149 -14.271 1.00 56.91 91 GLY A O 1
ATOM 662 N N . GLU A 1 92 ? -27.303 -24.816 -13.209 1.00 47.00 92 GLU A N 1
ATOM 663 C CA . GLU A 1 92 ? -27.580 -26.000 -14.048 1.00 47.00 92 GLU A CA 1
ATOM 664 C C . GLU A 1 92 ? -28.130 -25.732 -15.470 1.00 47.00 92 GLU A C 1
ATOM 666 O O . GLU A 1 92 ? -28.811 -26.563 -16.071 1.00 47.00 92 GLU A O 1
ATOM 671 N N . ARG A 1 93 ? -27.764 -24.613 -16.105 1.00 41.47 93 ARG A N 1
ATOM 672 C CA . ARG A 1 93 ? -27.883 -24.481 -17.572 1.00 41.47 93 ARG A CA 1
ATOM 673 C C . ARG A 1 93 ? -26.560 -24.072 -18.206 1.00 41.47 93 ARG A C 1
ATOM 675 O O . ARG A 1 93 ? -26.390 -22.942 -18.635 1.00 41.47 93 ARG A O 1
ATOM 682 N N . GLY A 1 94 ? -25.658 -25.048 -18.310 1.00 37.25 94 GLY A N 1
ATOM 683 C CA . GLY A 1 94 ? -24.591 -25.090 -19.313 1.00 37.25 94 GLY A CA 1
ATOM 684 C C . GLY A 1 94 ? -23.493 -24.034 -19.176 1.00 37.25 94 GLY A C 1
ATOM 685 O O . GLY A 1 94 ? -23.613 -22.930 -19.688 1.00 37.25 94 GLY A O 1
ATOM 686 N N . SER A 1 95 ? -22.353 -24.432 -18.602 1.00 45.41 95 SER A N 1
ATOM 687 C CA . SER A 1 95 ? -21.020 -23.804 -18.736 1.00 45.41 95 SER A CA 1
ATOM 688 C C . SER A 1 95 ? -20.846 -22.334 -18.308 1.00 45.41 95 SER A C 1
ATOM 690 O O . SER A 1 95 ? -19.705 -21.882 -18.213 1.00 45.41 95 SER A O 1
ATOM 692 N N . ARG A 1 96 ? -21.909 -21.577 -18.044 1.00 46.84 96 ARG A N 1
ATOM 693 C CA . ARG A 1 96 ? -21.890 -20.219 -17.494 1.00 46.84 96 ARG A CA 1
ATOM 694 C C . ARG A 1 96 ? -23.140 -20.095 -16.631 1.00 46.84 96 ARG A C 1
ATOM 696 O O . ARG A 1 96 ? -24.237 -20.172 -17.179 1.00 46.84 96 ARG A O 1
ATOM 703 N N . SER A 1 97 ? -23.007 -19.916 -15.312 1.00 50.38 97 SER A N 1
ATOM 704 C CA . SER A 1 97 ? -24.159 -19.477 -14.510 1.00 50.38 97 SER A CA 1
ATOM 705 C C . SER A 1 97 ? -24.754 -18.258 -15.208 1.00 50.38 97 SER A C 1
ATOM 707 O O . SER A 1 97 ? -23.982 -17.410 -15.667 1.00 50.38 97 SER A O 1
ATOM 709 N N . ALA A 1 98 ? -26.078 -18.164 -15.344 1.00 52.62 98 ALA A N 1
ATOM 710 C CA . ALA A 1 98 ? -26.674 -16.978 -15.948 1.00 52.62 98 ALA A CA 1
ATOM 711 C C . ALA A 1 98 ? -26.103 -15.744 -15.216 1.00 52.62 98 ALA A C 1
ATOM 713 O O . ALA A 1 98 ? -26.298 -15.643 -14.007 1.00 52.62 98 ALA A O 1
ATOM 714 N N . PRO A 1 99 ? -25.378 -14.827 -15.885 1.00 53.94 99 PRO A N 1
ATOM 715 C CA . PRO A 1 99 ? -24.585 -13.779 -15.220 1.00 53.94 99 PRO A CA 1
ATOM 716 C C . PRO A 1 99 ? -25.418 -12.774 -14.395 1.00 53.94 99 PRO A C 1
ATOM 718 O O . PRO A 1 99 ? -24.887 -11.837 -13.820 1.00 53.94 99 PRO A O 1
ATOM 721 N N . GLY A 1 100 ? -26.740 -12.951 -14.315 1.00 62.88 100 GLY A N 1
ATOM 722 C CA . GLY A 1 100 ? -27.613 -12.213 -13.404 1.00 62.88 100 GLY A CA 1
ATOM 723 C C . GLY A 1 100 ? -27.974 -12.955 -12.111 1.00 62.88 100 GLY A C 1
ATOM 724 O O . GLY A 1 100 ? -28.245 -12.295 -11.113 1.00 62.88 100 GLY A O 1
ATOM 725 N N . THR A 1 101 ? -27.988 -14.295 -12.082 1.00 70.88 101 THR A N 1
ATOM 726 C CA . THR A 1 101 ? -28.481 -15.061 -10.917 1.00 70.88 101 THR A CA 1
ATOM 727 C C . THR A 1 101 ? -27.446 -15.149 -9.801 1.00 70.88 101 THR A C 1
ATOM 729 O O . THR A 1 101 ? -27.794 -14.972 -8.636 1.00 70.88 101 THR A O 1
ATOM 732 N N . SER A 1 102 ? -26.172 -15.353 -10.144 1.00 72.31 102 SER A N 1
ATOM 733 C CA . SER A 1 102 ? -25.055 -15.340 -9.190 1.00 72.31 102 SER A CA 1
ATOM 734 C C . SER A 1 102 ? -24.878 -13.960 -8.555 1.00 72.31 102 SER A C 1
ATOM 736 O O . SER A 1 102 ? -24.758 -13.854 -7.335 1.00 72.31 102 SER A O 1
ATOM 738 N N . GLY A 1 103 ? -24.949 -12.903 -9.371 1.00 75.75 103 GLY A N 1
ATOM 739 C CA . GLY A 1 103 ? -24.932 -11.518 -8.912 1.00 75.75 103 GLY A CA 1
ATOM 740 C C . GLY A 1 103 ? -26.086 -11.208 -7.956 1.00 75.75 103 GLY A C 1
ATOM 741 O O . GLY A 1 103 ? -25.846 -10.662 -6.885 1.00 75.75 103 GLY A O 1
ATOM 742 N N . LEU A 1 104 ? -27.320 -11.600 -8.290 1.00 80.94 104 LEU A N 1
ATOM 743 C CA . LEU A 1 104 ? -28.493 -11.380 -7.434 1.00 80.94 104 LEU A CA 1
ATOM 744 C C . LEU A 1 104 ? -28.384 -12.125 -6.094 1.00 80.94 104 LEU A C 1
ATOM 746 O O . LEU A 1 104 ? -28.606 -11.539 -5.035 1.00 80.94 104 LEU A O 1
ATOM 750 N N . LEU A 1 105 ? -27.977 -13.396 -6.134 1.00 82.38 105 LEU A N 1
ATOM 751 C CA . LEU A 1 105 ? -27.784 -14.206 -4.933 1.00 82.38 105 LEU A CA 1
ATOM 752 C C . LEU A 1 105 ? -26.676 -13.632 -4.040 1.00 82.38 105 LEU A C 1
ATOM 754 O O . LEU A 1 105 ? -26.828 -13.604 -2.820 1.00 82.38 105 LEU A O 1
ATOM 758 N N . LEU A 1 106 ? -25.593 -13.115 -4.629 1.00 82.75 106 LEU A N 1
ATOM 759 C CA . LEU A 1 106 ? -24.537 -12.423 -3.891 1.00 82.75 106 LEU A CA 1
ATOM 760 C C . LEU A 1 106 ? -25.081 -11.185 -3.163 1.00 82.75 106 LEU A C 1
ATOM 762 O O . LEU A 1 106 ? -24.768 -10.990 -1.992 1.00 82.75 106 LEU A O 1
ATOM 766 N N . GLN A 1 107 ? -25.930 -10.380 -3.809 1.00 81.94 107 GLN A N 1
ATOM 767 C CA . GLN A 1 107 ? -26.557 -9.216 -3.166 1.00 81.94 107 GLN A CA 1
ATOM 768 C C . GLN A 1 107 ? -27.427 -9.622 -1.974 1.00 81.94 107 GLN A C 1
ATOM 770 O O . GLN A 1 107 ? -27.363 -8.994 -0.915 1.00 81.94 107 GLN A O 1
ATOM 775 N N . TYR A 1 108 ? -28.219 -10.684 -2.127 1.00 85.81 108 TYR A N 1
ATOM 776 C CA . TYR A 1 108 ? -29.087 -11.186 -1.062 1.00 85.81 108 TYR A CA 1
ATOM 777 C C . TYR A 1 108 ? -28.287 -11.748 0.109 1.00 85.81 108 TYR A C 1
ATOM 779 O O . TYR A 1 108 ? -28.602 -11.450 1.259 1.00 85.81 108 TYR A O 1
ATOM 787 N N . LEU A 1 109 ? -27.207 -12.477 -0.170 1.00 83.75 109 LEU A N 1
ATOM 788 C CA . LEU A 1 109 ? -26.309 -12.999 0.856 1.00 83.75 109 LEU A CA 1
ATOM 789 C C . LEU A 1 109 ? -25.589 -11.896 1.620 1.00 83.75 109 LEU A C 1
ATOM 791 O O . LEU A 1 109 ? -25.503 -11.972 2.841 1.00 83.75 109 LEU A O 1
ATOM 795 N N . LEU A 1 110 ? -25.087 -10.870 0.930 1.00 80.19 110 LEU A N 1
ATOM 796 C CA . LEU A 1 110 ? -24.417 -9.747 1.586 1.00 80.19 110 LEU A CA 1
ATOM 797 C C . LEU A 1 110 ? -25.382 -9.009 2.520 1.00 80.19 110 LEU A C 1
ATOM 799 O O . LEU A 1 110 ? -25.044 -8.775 3.679 1.00 80.19 110 LEU A O 1
ATOM 803 N N . ARG A 1 111 ? -26.613 -8.754 2.061 1.00 82.25 111 ARG A N 1
ATOM 804 C CA . ARG A 1 111 ? -27.666 -8.147 2.886 1.00 82.25 111 ARG A CA 1
ATOM 805 C C . ARG A 1 111 ? -28.071 -9.036 4.067 1.00 82.25 111 ARG A C 1
ATOM 807 O O . ARG A 1 111 ? -28.260 -8.536 5.173 1.00 82.25 111 ARG A O 1
ATOM 814 N N . TRP A 1 112 ? -28.159 -10.348 3.858 1.00 84.56 112 TRP A N 1
ATOM 815 C CA . TRP A 1 112 ? -28.476 -11.309 4.914 1.00 84.56 112 TRP A CA 1
ATOM 816 C C . TRP A 1 112 ? -27.389 -11.382 5.983 1.00 84.56 112 TRP A C 1
ATOM 818 O O . TRP A 1 112 ? -27.693 -11.290 7.168 1.00 84.56 112 TRP A O 1
ATOM 828 N N . ILE A 1 113 ? -26.120 -11.501 5.583 1.00 82.81 113 ILE A N 1
ATOM 829 C CA . ILE A 1 113 ? -24.977 -11.553 6.507 1.00 82.81 113 ILE A CA 1
ATOM 830 C C . ILE A 1 113 ? -24.890 -10.266 7.321 1.00 82.81 113 ILE A C 1
ATOM 832 O O . ILE A 1 113 ? -24.555 -10.294 8.502 1.00 82.81 113 ILE A O 1
ATOM 836 N N . ALA A 1 114 ? -25.197 -9.134 6.701 1.00 75.81 114 ALA A N 1
ATOM 837 C CA . ALA A 1 114 ? -25.142 -7.859 7.379 1.00 75.81 114 ALA A CA 1
ATOM 838 C C . ALA A 1 114 ? -26.320 -7.654 8.362 1.00 75.81 114 ALA A C 1
ATOM 840 O O . ALA A 1 114 ? -26.155 -6.933 9.344 1.00 75.81 114 ALA A O 1
ATOM 841 N N . ALA A 1 115 ? -27.454 -8.345 8.179 1.00 81.69 115 ALA A N 1
ATOM 842 C CA . ALA A 1 115 ? -28.510 -8.474 9.194 1.00 81.69 115 ALA A CA 1
ATOM 843 C C . ALA A 1 115 ? -28.195 -9.545 10.265 1.00 81.69 115 ALA A C 1
ATOM 845 O O . ALA A 1 115 ? -28.521 -9.366 11.437 1.00 81.69 115 ALA A O 1
ATOM 846 N N . HIS A 1 116 ? -27.516 -10.629 9.881 1.00 82.94 116 HIS A N 1
ATOM 847 C CA . HIS A 1 116 ? -27.209 -11.789 10.721 1.00 82.94 116 HIS A CA 1
ATOM 848 C C . HIS A 1 116 ? -25.699 -12.102 10.718 1.00 82.94 116 HIS A C 1
ATOM 850 O O . HIS A 1 116 ? -25.268 -13.103 10.132 1.00 82.94 116 HIS A O 1
ATOM 856 N N . PRO A 1 117 ? -24.859 -11.297 11.398 1.00 77.88 117 PRO A N 1
ATOM 857 C CA . PRO A 1 117 ? -23.398 -11.408 11.313 1.00 77.88 117 PRO A CA 1
ATOM 858 C C . PRO A 1 117 ? -22.840 -12.744 11.832 1.00 77.88 117 PRO A C 1
ATOM 860 O O . PRO A 1 117 ? -21.740 -13.144 11.450 1.00 77.88 117 PRO A O 1
ATOM 863 N N . THR A 1 118 ? -23.594 -13.474 12.658 1.00 79.38 118 THR A N 1
ATOM 864 C CA . THR A 1 118 ? -23.248 -14.826 13.138 1.00 79.38 118 THR A CA 1
ATOM 865 C C . THR A 1 118 ? -23.176 -15.859 12.010 1.00 79.38 118 THR A C 1
ATOM 867 O O . THR A 1 118 ? -22.431 -16.833 12.110 1.00 79.38 118 THR A O 1
ATOM 870 N N . THR A 1 119 ? -23.889 -15.627 10.905 1.00 81.69 119 THR A N 1
ATOM 871 C CA . THR A 1 119 ? -23.935 -16.528 9.741 1.00 81.69 119 THR A CA 1
ATOM 872 C C . THR A 1 119 ? -22.740 -16.366 8.796 1.00 81.69 119 THR A C 1
ATOM 874 O O . THR A 1 119 ? -22.559 -17.179 7.890 1.00 81.69 119 THR A O 1
ATOM 877 N N . LEU A 1 120 ? -21.872 -15.369 9.027 1.00 82.06 120 LEU A N 1
ATOM 878 C CA . LEU A 1 120 ? -20.717 -15.064 8.176 1.00 82.06 120 LEU A CA 1
ATOM 879 C C . LEU A 1 120 ? -19.772 -16.259 7.990 1.00 82.06 120 LEU A C 1
ATOM 881 O O . LEU A 1 120 ? -19.335 -16.526 6.876 1.00 82.06 120 LEU A O 1
ATOM 885 N N . GLY A 1 121 ? -19.440 -16.964 9.075 1.00 83.62 121 GLY A N 1
ATOM 886 C CA . GLY A 1 121 ? -18.509 -18.097 9.051 1.00 83.62 121 GLY A CA 1
ATOM 887 C C . GLY A 1 121 ? -18.920 -19.197 8.064 1.00 83.62 121 GLY A C 1
ATOM 888 O O . GLY A 1 121 ? -18.164 -19.463 7.128 1.00 83.62 121 GLY A O 1
ATOM 889 N N . PRO A 1 122 ? -20.105 -19.818 8.231 1.00 84.69 122 PRO A N 1
ATOM 890 C CA . PRO A 1 122 ? -20.563 -20.877 7.334 1.00 84.69 122 PRO A CA 1
ATOM 891 C C . PRO A 1 122 ? -20.887 -20.375 5.916 1.00 84.69 122 PRO A C 1
ATOM 893 O O . PRO A 1 122 ? -20.697 -21.117 4.956 1.00 84.69 122 PRO A O 1
ATOM 896 N N . LEU A 1 123 ? -21.312 -19.116 5.747 1.00 86.44 123 LEU A N 1
ATOM 897 C CA . LEU A 1 123 ? -21.650 -18.562 4.428 1.00 86.44 123 LEU A CA 1
ATOM 898 C C . LEU A 1 123 ? -20.451 -18.053 3.620 1.00 86.44 123 LEU A C 1
ATOM 900 O O . LEU A 1 123 ? -20.564 -17.923 2.399 1.00 86.44 123 LEU A O 1
ATOM 904 N N . TRP A 1 124 ? -19.304 -17.792 4.253 1.00 87.06 124 TRP A N 1
ATOM 905 C CA . TRP A 1 124 ? -18.135 -17.196 3.595 1.00 87.06 124 TRP A CA 1
ATOM 906 C C . TRP A 1 124 ? -17.693 -17.958 2.341 1.00 87.06 124 TRP A C 1
ATOM 908 O O . TRP A 1 124 ? -17.432 -17.343 1.308 1.00 87.06 124 TRP A O 1
ATOM 918 N N . VAL A 1 125 ? -17.667 -19.294 2.400 1.00 87.31 125 VAL A N 1
ATOM 919 C CA . VAL A 1 125 ? -17.266 -20.145 1.266 1.00 87.31 125 VAL A CA 1
ATOM 920 C C . VAL A 1 125 ? -18.171 -19.910 0.053 1.00 87.31 125 VAL A C 1
ATOM 922 O O . VAL A 1 125 ? -17.699 -19.865 -1.082 1.00 87.31 125 VAL A O 1
ATOM 925 N N . HIS A 1 126 ? -19.469 -19.711 0.284 1.00 86.19 126 HIS A N 1
ATOM 926 C CA . HIS A 1 126 ? -20.443 -19.464 -0.776 1.00 86.19 126 HIS A CA 1
ATOM 927 C C . HIS A 1 126 ? -20.355 -18.039 -1.324 1.00 86.19 126 HIS A C 1
ATOM 929 O O . HIS A 1 126 ? -20.416 -17.869 -2.540 1.00 86.19 126 HIS A O 1
ATOM 935 N N . VAL A 1 127 ? -20.150 -17.037 -0.463 1.00 86.50 127 VAL A N 1
ATOM 936 C CA . VAL A 1 127 ? -19.940 -15.638 -0.882 1.00 86.50 127 VAL A CA 1
ATOM 937 C C . VAL A 1 127 ? -18.684 -15.514 -1.740 1.00 86.50 127 VAL A C 1
ATOM 939 O O . VAL A 1 127 ? -18.736 -14.934 -2.821 1.00 86.50 127 VAL A O 1
ATOM 942 N N . HIS A 1 128 ? -17.571 -16.099 -1.293 1.00 86.00 128 HIS A N 1
ATOM 943 C CA . HIS A 1 128 ? -16.308 -16.074 -2.026 1.00 86.00 128 HIS A CA 1
ATOM 944 C C . HIS A 1 128 ? -16.433 -16.766 -3.387 1.00 86.00 128 HIS A C 1
ATOM 946 O O . HIS A 1 128 ? -16.006 -16.226 -4.403 1.00 86.00 128 HIS A O 1
ATOM 952 N N . ALA A 1 129 ? -17.075 -17.935 -3.434 1.00 85.94 129 ALA A N 1
ATOM 953 C CA . ALA A 1 129 ? -17.259 -18.654 -4.685 1.00 85.94 129 ALA A CA 1
ATOM 954 C C . ALA A 1 129 ? -18.188 -17.905 -5.665 1.00 85.94 129 ALA A C 1
ATOM 956 O O . ALA A 1 129 ? -17.863 -17.813 -6.841 1.00 85.94 129 ALA A O 1
ATOM 957 N N . LEU A 1 130 ? -19.274 -17.280 -5.189 1.00 85.12 130 LEU A N 1
ATOM 958 C CA . LEU A 1 130 ? -20.142 -16.437 -6.028 1.00 85.12 130 LEU A CA 1
ATOM 959 C C . LEU A 1 130 ? -19.437 -15.183 -6.553 1.00 85.12 130 LEU A C 1
ATOM 961 O O . LEU A 1 130 ? -19.668 -14.775 -7.690 1.00 85.12 130 LEU A O 1
ATOM 965 N N . ALA A 1 131 ? -18.574 -14.575 -5.738 1.00 86.00 131 ALA A N 1
ATOM 966 C CA . ALA A 1 131 ? -17.771 -13.434 -6.160 1.00 86.00 131 ALA A CA 1
ATOM 967 C C . ALA A 1 131 ? -16.733 -13.819 -7.229 1.00 86.00 131 ALA A C 1
ATOM 969 O O . ALA A 1 131 ? -16.434 -12.996 -8.091 1.00 86.00 131 ALA A O 1
ATOM 970 N N . LEU A 1 132 ? -16.212 -15.052 -7.206 1.00 85.06 132 LEU A N 1
ATOM 971 C CA . LEU A 1 132 ? -15.343 -15.585 -8.263 1.00 85.06 132 LEU A CA 1
ATOM 972 C C . LEU A 1 132 ? -16.114 -15.902 -9.550 1.00 85.06 132 LEU A C 1
ATOM 974 O O . LEU A 1 132 ? -15.603 -15.631 -10.636 1.00 85.06 132 LEU A O 1
ATOM 978 N N . ASP A 1 133 ? -17.334 -16.433 -9.426 1.00 83.69 133 ASP A N 1
ATOM 979 C CA . ASP A 1 133 ? -18.197 -16.770 -10.564 1.00 83.69 133 ASP A CA 1
ATOM 980 C C . ASP A 1 133 ? -18.560 -15.513 -11.389 1.00 83.69 133 ASP A C 1
ATOM 982 O O . ASP A 1 133 ? -18.532 -15.550 -12.621 1.00 83.69 133 ASP A O 1
ATOM 986 N N . ASP A 1 134 ? -18.847 -14.379 -10.729 1.00 82.19 134 ASP A N 1
ATOM 987 C CA . ASP A 1 134 ? -19.043 -13.074 -11.383 1.00 82.19 134 ASP A CA 1
ATOM 988 C C . ASP A 1 134 ? -18.388 -11.908 -10.617 1.00 82.19 134 ASP A C 1
ATOM 990 O O . ASP A 1 134 ? -19.021 -11.127 -9.894 1.00 82.19 134 ASP A O 1
ATOM 994 N N . THR A 1 135 ? -17.086 -11.747 -10.849 1.00 85.25 135 THR A N 1
ATOM 995 C CA . THR A 1 135 ? -16.274 -10.668 -10.259 1.00 85.25 135 THR A CA 1
ATOM 996 C C . THR A 1 135 ? -16.755 -9.270 -10.647 1.00 85.25 135 THR A C 1
ATOM 998 O O . THR A 1 135 ? -16.620 -8.321 -9.868 1.00 85.25 135 THR A O 1
ATOM 1001 N N . ARG A 1 136 ? -17.338 -9.107 -11.841 1.00 85.75 136 ARG A N 1
ATOM 1002 C CA . ARG A 1 136 ? -17.802 -7.805 -12.332 1.00 85.75 136 ARG A CA 1
ATOM 1003 C C . ARG A 1 136 ? -19.091 -7.393 -11.628 1.00 85.75 136 ARG A C 1
ATOM 1005 O O . ARG A 1 136 ? -19.195 -6.235 -11.212 1.00 85.75 136 ARG A O 1
ATOM 1012 N N . ALA A 1 137 ? -20.047 -8.305 -11.472 1.00 83.00 137 ALA A N 1
ATOM 1013 C CA . ALA A 1 137 ? -21.259 -8.053 -10.695 1.00 83.00 137 ALA A CA 1
ATOM 1014 C C . ALA A 1 137 ? -20.919 -7.761 -9.226 1.00 83.00 137 ALA A C 1
ATOM 1016 O O . ALA A 1 137 ? -21.404 -6.775 -8.670 1.00 83.00 137 ALA A O 1
ATOM 1017 N N . ALA A 1 138 ? -20.005 -8.533 -8.631 1.00 85.31 138 ALA A N 1
ATOM 1018 C CA . ALA A 1 138 ? -19.538 -8.302 -7.265 1.00 85.31 138 ALA A CA 1
ATOM 1019 C C . ALA A 1 138 ? -18.905 -6.909 -7.092 1.00 85.31 138 ALA A C 1
ATOM 1021 O O . ALA A 1 138 ? -19.260 -6.165 -6.175 1.00 85.31 138 ALA A O 1
ATOM 1022 N N . ALA A 1 139 ? -18.002 -6.517 -7.998 1.00 88.25 139 ALA A N 1
ATOM 1023 C CA . ALA A 1 139 ? -17.320 -5.227 -7.923 1.00 88.25 139 ALA A CA 1
ATOM 1024 C C . ALA A 1 139 ? -18.257 -4.037 -8.176 1.00 88.25 139 ALA A C 1
ATOM 1026 O O . ALA A 1 139 ? -18.137 -3.003 -7.519 1.00 88.25 139 ALA A O 1
ATOM 1027 N N . THR A 1 140 ? -19.193 -4.163 -9.120 1.00 89.06 140 THR A N 1
ATOM 1028 C CA . THR A 1 140 ? -20.183 -3.110 -9.401 1.00 89.06 140 THR A CA 1
ATOM 1029 C C . THR A 1 140 ? -21.156 -2.926 -8.243 1.00 89.06 140 THR A C 1
ATOM 1031 O O . THR A 1 140 ? -21.410 -1.785 -7.860 1.00 89.06 140 THR A O 1
ATOM 1034 N N . PHE A 1 141 ? -21.617 -4.019 -7.628 1.00 86.50 141 PHE A N 1
ATOM 1035 C CA . PHE A 1 141 ? -22.449 -3.961 -6.431 1.00 86.50 141 PHE A CA 1
ATOM 1036 C C . PHE A 1 141 ? -21.715 -3.299 -5.263 1.00 86.50 141 PHE A C 1
ATOM 1038 O O . PHE A 1 141 ? -22.197 -2.302 -4.731 1.00 86.50 141 PHE A O 1
ATOM 1045 N N . ALA A 1 142 ? -20.514 -3.778 -4.923 1.00 89.00 142 ALA A N 1
ATOM 1046 C CA . ALA A 1 142 ? -19.726 -3.205 -3.834 1.00 89.00 142 ALA A CA 1
ATOM 1047 C C . ALA A 1 142 ? -19.452 -1.708 -4.056 1.00 89.00 142 ALA A C 1
ATOM 1049 O O . ALA A 1 142 ? -19.570 -0.905 -3.134 1.00 89.00 142 ALA A O 1
ATOM 1050 N N . ARG A 1 143 ? -19.159 -1.300 -5.298 1.00 91.38 143 ARG A N 1
ATOM 1051 C CA . ARG A 1 143 ? -18.956 0.113 -5.643 1.00 91.38 143 ARG A CA 1
ATOM 1052 C C . ARG A 1 143 ? -20.230 0.948 -5.502 1.00 91.38 143 ARG A C 1
ATOM 1054 O O . ARG A 1 143 ? -20.130 2.081 -5.043 1.00 91.38 143 ARG A O 1
ATOM 1061 N N . SER A 1 144 ? -21.392 0.405 -5.867 1.00 90.50 144 SER A N 1
ATOM 1062 C CA . SER A 1 144 ? -22.684 1.065 -5.639 1.00 90.50 144 SER A CA 1
ATOM 1063 C C . SER A 1 144 ? -22.912 1.292 -4.147 1.00 90.50 144 SER A C 1
ATOM 1065 O O . SER A 1 144 ? -23.182 2.413 -3.746 1.00 90.50 144 SER A O 1
ATOM 1067 N N . ARG A 1 145 ? -22.694 0.269 -3.311 1.00 88.50 145 ARG A N 1
ATOM 1068 C CA . ARG A 1 145 ? -22.883 0.356 -1.852 1.00 88.50 145 ARG A CA 1
ATOM 1069 C C . ARG A 1 145 ? -21.936 1.351 -1.182 1.00 88.50 145 ARG A C 1
ATOM 1071 O O . ARG A 1 145 ? -22.354 2.124 -0.324 1.00 88.50 145 ARG A O 1
ATOM 1078 N N . VAL A 1 146 ? -20.670 1.371 -1.604 1.00 91.19 146 VAL A N 1
ATOM 1079 C CA . VAL A 1 146 ? -19.689 2.381 -1.169 1.00 91.19 146 VAL A CA 1
ATOM 1080 C C . VAL A 1 146 ? -20.129 3.788 -1.596 1.00 91.19 146 VAL A C 1
ATOM 1082 O O . VAL A 1 146 ? -19.980 4.729 -0.820 1.00 91.19 146 VAL A O 1
ATOM 1085 N N . GLY A 1 147 ? -20.702 3.932 -2.796 1.00 92.19 147 GLY A N 1
ATOM 1086 C CA . GLY A 1 147 ? -21.310 5.177 -3.274 1.00 92.19 147 GLY A CA 1
ATOM 1087 C C . GLY A 1 147 ? -22.490 5.628 -2.411 1.00 92.19 147 GLY A C 1
ATOM 1088 O O . GLY A 1 147 ? -22.479 6.758 -1.934 1.00 92.19 147 GLY A O 1
ATOM 1089 N N . ASP A 1 148 ? -23.436 4.731 -2.121 1.00 89.19 148 ASP A N 1
ATOM 1090 C CA . ASP A 1 148 ? -24.607 5.012 -1.277 1.00 89.19 148 ASP A CA 1
ATOM 1091 C C . ASP A 1 148 ? -24.190 5.483 0.129 1.00 89.19 148 ASP A C 1
ATOM 1093 O O . ASP A 1 148 ? -24.788 6.392 0.705 1.00 89.19 148 ASP A O 1
ATOM 1097 N N . LEU A 1 149 ? -23.164 4.856 0.721 1.00 87.31 149 LEU A N 1
ATOM 1098 C CA . LEU A 1 149 ? -22.631 5.270 2.021 1.00 87.31 149 LEU A CA 1
ATOM 1099 C C . LEU A 1 149 ? -21.955 6.645 1.941 1.00 87.31 149 LEU A C 1
ATOM 1101 O O . LEU A 1 149 ? -22.159 7.472 2.826 1.00 87.31 149 LEU A O 1
ATOM 1105 N N . LEU A 1 150 ? -21.195 6.918 0.879 1.00 90.69 150 LEU A N 1
ATOM 1106 C CA . LEU A 1 150 ? -20.587 8.232 0.668 1.00 90.69 150 LEU A CA 1
ATOM 1107 C C . LEU A 1 150 ? -21.643 9.332 0.498 1.00 90.69 150 LEU A C 1
ATOM 1109 O O . LEU A 1 150 ? -21.481 10.408 1.066 1.00 90.69 150 LEU A O 1
ATOM 1113 N N . GLU A 1 151 ? -22.715 9.078 -0.251 1.00 89.62 151 GLU A N 1
ATOM 1114 C CA . GLU A 1 151 ? -23.819 10.029 -0.420 1.00 89.62 151 GLU A CA 1
ATOM 1115 C C . GLU A 1 151 ? -24.549 10.288 0.903 1.00 89.62 151 GLU A C 1
ATOM 1117 O O . GLU A 1 151 ? -24.817 11.446 1.232 1.00 89.62 151 GLU A O 1
ATOM 1122 N N . ARG A 1 152 ? -24.791 9.243 1.710 1.00 87.62 152 ARG A N 1
ATOM 1123 C CA . ARG A 1 152 ? -25.348 9.385 3.067 1.00 87.62 152 ARG A CA 1
ATOM 1124 C C . ARG A 1 152 ? -24.462 10.254 3.956 1.00 87.62 152 ARG A C 1
ATOM 1126 O O . ARG A 1 152 ? -24.964 11.212 4.540 1.00 87.62 152 ARG A O 1
ATOM 1133 N N . LEU A 1 153 ? -23.157 9.992 3.995 1.00 84.38 153 LEU A N 1
ATOM 1134 C CA . LEU A 1 153 ? -22.207 10.797 4.772 1.00 84.38 153 LEU A CA 1
ATOM 1135 C C . LEU A 1 153 ? -22.141 12.245 4.264 1.00 84.38 153 LEU A C 1
ATOM 1137 O O . LEU A 1 153 ? -22.125 13.190 5.048 1.00 84.38 153 LEU A O 1
ATOM 1141 N N . ALA A 1 154 ? -22.164 12.445 2.944 1.00 85.44 154 ALA A N 1
ATOM 1142 C CA . ALA A 1 154 ? -22.147 13.775 2.340 1.00 85.44 154 ALA A CA 1
ATOM 1143 C C . ALA A 1 154 ? -23.438 14.571 2.583 1.00 85.44 154 ALA A C 1
ATOM 1145 O O . ALA A 1 154 ? -23.387 15.800 2.623 1.00 85.44 154 ALA A O 1
ATOM 1146 N N . SER A 1 155 ? -24.580 13.897 2.752 1.00 82.62 155 SER A N 1
ATOM 1147 C CA . SER A 1 155 ? -25.870 14.547 3.005 1.00 82.62 155 SER A CA 1
ATOM 1148 C C . SER A 1 155 ? -25.949 15.249 4.365 1.00 82.62 155 SER A C 1
ATOM 1150 O O . SER A 1 155 ? -26.841 16.071 4.567 1.00 82.62 155 SER A O 1
ATOM 1152 N N . GLY A 1 156 ? -25.016 14.967 5.284 1.00 69.00 156 GLY A N 1
ATOM 1153 C CA . GLY A 1 156 ? -24.915 15.651 6.577 1.00 69.00 156 GLY A CA 1
ATOM 1154 C C . GLY A 1 156 ? -26.085 15.383 7.528 1.00 69.00 156 GLY A C 1
ATOM 1155 O O . GLY A 1 156 ? -26.242 16.099 8.514 1.00 69.00 156 GLY A O 1
ATOM 1156 N N . VAL A 1 157 ? -26.916 14.380 7.236 1.00 70.31 157 VAL A N 1
ATOM 1157 C CA . VAL A 1 157 ? -27.970 13.913 8.143 1.00 70.31 157 VAL A CA 1
ATOM 1158 C C . VAL A 1 157 ? -27.300 13.343 9.397 1.00 70.31 157 VAL A C 1
ATOM 1160 O O . VAL A 1 157 ? -26.312 12.622 9.283 1.00 70.31 157 VAL A O 1
ATOM 1163 N N . GLU A 1 158 ? -27.810 13.653 10.594 1.00 60.19 158 GLU A N 1
ATOM 1164 C CA . GLU A 1 158 ? -27.208 13.191 11.860 1.00 60.19 158 GLU A CA 1
ATOM 1165 C C . GLU A 1 158 ? -27.157 11.654 11.988 1.00 60.19 158 GLU A C 1
ATOM 1167 O O . GLU A 1 158 ? -26.288 11.138 12.691 1.00 60.19 158 GLU A O 1
ATOM 1172 N N . ASP A 1 159 ? -28.021 10.952 11.243 1.00 62.00 159 ASP A N 1
ATOM 1173 C CA . ASP A 1 159 ? -28.077 9.491 11.064 1.00 62.00 159 ASP A CA 1
ATOM 1174 C C . ASP A 1 159 ? -27.218 8.975 9.887 1.00 62.00 159 ASP A C 1
ATOM 1176 O O . ASP A 1 159 ? -27.322 7.819 9.476 1.00 62.00 159 ASP A O 1
ATOM 1180 N N . GLY A 1 160 ? -26.390 9.832 9.287 1.00 66.25 160 GLY A N 1
ATOM 1181 C CA . GLY A 1 160 ? -25.510 9.490 8.167 1.00 66.25 160 GLY A CA 1
ATOM 1182 C C . GLY A 1 160 ? -24.303 8.637 8.563 1.00 66.25 160 GLY A C 1
ATOM 1183 O O . GLY A 1 160 ? -23.537 8.239 7.684 1.00 66.25 160 GLY A O 1
ATOM 1184 N N . THR A 1 161 ? -24.122 8.356 9.858 1.00 74.88 161 THR A N 1
ATOM 1185 C CA . THR A 1 161 ? -23.028 7.530 10.372 1.00 74.88 161 THR A CA 1
ATOM 1186 C C . THR A 1 161 ? -23.119 6.092 9.842 1.00 74.88 161 THR A C 1
ATOM 1188 O O . THR A 1 161 ? -24.206 5.585 9.541 1.00 74.88 161 THR A O 1
ATOM 1191 N N . PRO A 1 162 ? -21.977 5.398 9.692 1.00 85.12 162 PRO A N 1
ATOM 1192 C CA . PRO A 1 162 ? -21.984 4.022 9.229 1.00 85.12 162 PRO A CA 1
ATOM 1193 C C . PRO A 1 162 ? -22.741 3.133 10.210 1.00 85.12 162 PRO A C 1
ATOM 1195 O O . PRO A 1 162 ? -22.416 3.054 11.396 1.00 85.12 162 PRO A O 1
ATOM 1198 N N . THR A 1 163 ? -23.714 2.394 9.691 1.00 84.44 163 THR A N 1
ATOM 1199 C CA . THR A 1 163 ? -24.422 1.388 10.480 1.00 84.44 163 THR A CA 1
ATOM 1200 C C . THR A 1 163 ? -23.517 0.168 10.721 1.00 84.44 163 THR A C 1
ATOM 1202 O O . THR A 1 163 ? -22.578 -0.074 9.955 1.00 84.44 163 THR A O 1
ATOM 1205 N N . PRO A 1 164 ? -23.793 -0.678 11.733 1.00 82.38 164 PRO A N 1
ATOM 1206 C CA . PRO A 1 164 ? -23.056 -1.932 11.926 1.00 82.38 164 PRO A CA 1
ATOM 1207 C C . PRO A 1 164 ? -23.043 -2.817 10.670 1.00 82.38 164 PRO A C 1
ATOM 1209 O O . PRO A 1 164 ? -22.043 -3.469 10.376 1.00 82.38 164 PRO A O 1
ATOM 1212 N N . HIS A 1 165 ? -24.134 -2.778 9.904 1.00 81.56 165 HIS A N 1
ATOM 1213 C CA . HIS A 1 165 ? -24.288 -3.440 8.613 1.00 81.56 165 HIS A CA 1
ATOM 1214 C C . HIS A 1 165 ? -23.247 -2.948 7.595 1.00 81.56 165 HIS A C 1
ATOM 1216 O O . HIS A 1 165 ? -22.545 -3.756 6.988 1.00 81.56 165 HIS A O 1
ATOM 1222 N N . ASP A 1 166 ? -23.084 -1.629 7.463 1.00 86.81 166 ASP A N 1
ATOM 1223 C CA . ASP A 1 166 ? -22.101 -1.019 6.559 1.00 86.81 166 ASP A CA 1
ATOM 1224 C C . ASP A 1 166 ? -20.659 -1.430 6.922 1.00 86.81 166 ASP A C 1
ATOM 1226 O O . ASP A 1 166 ? -19.829 -1.671 6.044 1.00 86.81 166 ASP A O 1
ATOM 1230 N N . LEU A 1 167 ? -20.358 -1.581 8.217 1.00 87.94 167 LEU A N 1
ATOM 1231 C CA . LEU A 1 167 ? -19.039 -2.019 8.694 1.00 87.94 167 LEU A CA 1
ATOM 1232 C C . LEU A 1 167 ? -18.775 -3.511 8.442 1.00 87.94 167 LEU A C 1
ATOM 1234 O O . LEU A 1 167 ? -17.634 -3.900 8.170 1.00 87.94 167 LEU A O 1
ATOM 1238 N N . VAL A 1 168 ? -19.806 -4.358 8.526 1.00 86.38 168 VAL A N 1
ATOM 1239 C CA . VAL A 1 168 ? -19.709 -5.781 8.158 1.00 86.38 168 VAL A CA 1
ATOM 1240 C C . VAL A 1 168 ? -19.482 -5.916 6.655 1.00 86.38 168 VAL A C 1
ATOM 1242 O O . VAL A 1 168 ? -18.555 -6.627 6.258 1.00 86.38 168 VAL A O 1
ATOM 1245 N N . GLU A 1 169 ? -20.232 -5.183 5.830 1.00 86.38 169 GLU A N 1
ATOM 1246 C CA . GLU A 1 169 ? -20.012 -5.126 4.380 1.00 86.38 169 GLU A CA 1
ATOM 1247 C C . GLU A 1 169 ? -18.597 -4.644 4.035 1.00 86.38 169 GLU A C 1
ATOM 1249 O O . GLU A 1 169 ? -17.896 -5.294 3.260 1.00 86.38 169 GLU A O 1
ATOM 1254 N N . ALA A 1 170 ? -18.120 -3.564 4.661 1.00 89.69 170 ALA A N 1
ATOM 1255 C CA . ALA A 1 170 ? -16.755 -3.079 4.469 1.00 89.69 170 ALA A CA 1
ATOM 1256 C C . ALA A 1 170 ? -15.709 -4.158 4.799 1.00 89.69 170 ALA A C 1
ATOM 1258 O O . ALA A 1 170 ? -14.764 -4.366 4.037 1.00 89.69 170 ALA A O 1
ATOM 1259 N N . SER A 1 171 ? -15.899 -4.892 5.901 1.00 88.75 171 SER A N 1
ATOM 1260 C CA . SER A 1 171 ? -15.006 -5.993 6.282 1.00 88.75 171 SER A CA 1
ATOM 1261 C C . SER A 1 171 ? -15.020 -7.150 5.278 1.00 88.75 171 SER A C 1
ATOM 1263 O O . SER A 1 171 ? -13.982 -7.760 5.026 1.00 88.75 171 SER A O 1
ATOM 1265 N N . LEU A 1 172 ? -16.178 -7.428 4.673 1.00 87.81 172 LEU A N 1
ATOM 1266 C CA . LEU A 1 172 ? -16.340 -8.427 3.621 1.00 87.81 172 LEU A CA 1
ATOM 1267 C C . LEU A 1 172 ? -15.624 -7.999 2.344 1.00 87.81 172 LEU A C 1
ATOM 1269 O O . LEU A 1 172 ? -14.855 -8.782 1.798 1.00 87.81 172 LEU A O 1
ATOM 1273 N N . TYR A 1 173 ? -15.814 -6.759 1.892 1.00 89.31 173 TYR A N 1
ATOM 1274 C CA . TYR A 1 173 ? -15.163 -6.252 0.684 1.00 89.31 173 TYR A CA 1
ATOM 1275 C C . TYR A 1 173 ? -13.638 -6.243 0.813 1.00 89.31 173 TYR A C 1
ATOM 1277 O O . TYR A 1 173 ? -12.955 -6.626 -0.134 1.00 89.31 173 TYR A O 1
ATOM 1285 N N . LEU A 1 174 ? -13.100 -5.877 1.983 1.00 88.69 174 LEU A N 1
ATOM 1286 C CA . LEU A 1 174 ? -11.658 -5.939 2.241 1.00 88.69 174 LEU A CA 1
ATOM 1287 C C . LEU A 1 174 ? -11.107 -7.371 2.221 1.00 88.69 174 LEU A C 1
ATOM 1289 O O . LEU A 1 174 ? -9.948 -7.546 1.876 1.00 88.69 174 LEU A O 1
ATOM 1293 N N . ARG A 1 175 ? -11.912 -8.386 2.567 1.00 87.00 175 ARG A N 1
ATOM 1294 C CA . ARG A 1 175 ? -11.511 -9.804 2.495 1.00 87.00 175 ARG A CA 1
ATOM 1295 C C . ARG A 1 175 ? -11.721 -10.426 1.115 1.00 87.00 175 ARG A C 1
ATOM 1297 O O . ARG A 1 175 ? -11.003 -11.351 0.760 1.00 87.00 175 ARG A O 1
ATOM 1304 N N . LEU A 1 176 ? -12.746 -9.985 0.382 1.00 86.75 176 LEU A N 1
ATOM 1305 C CA . LEU A 1 176 ? -13.122 -10.535 -0.925 1.00 86.75 176 LEU A CA 1
ATOM 1306 C C . LEU A 1 176 ? -12.189 -10.063 -2.036 1.00 86.75 176 LEU A C 1
ATOM 1308 O O . LEU A 1 176 ? -11.853 -10.839 -2.924 1.00 86.75 176 LEU A O 1
ATOM 1312 N N . PHE A 1 177 ? -11.805 -8.790 -2.011 1.00 85.94 177 PHE A N 1
ATOM 1313 C CA . PHE A 1 177 ? -10.922 -8.218 -3.015 1.00 85.94 177 PHE A CA 1
ATOM 1314 C C . PHE A 1 177 ? -9.487 -8.246 -2.500 1.00 85.94 177 PHE A C 1
ATOM 1316 O O . PHE A 1 177 ? -9.198 -7.697 -1.438 1.00 85.94 177 PHE A O 1
ATOM 1323 N N . GLU A 1 178 ? -8.596 -8.891 -3.256 1.00 74.00 178 GLU A N 1
ATOM 1324 C CA . GLU A 1 178 ? -7.195 -9.060 -2.876 1.00 74.00 178 GLU A CA 1
ATOM 1325 C C . GLU A 1 178 ? -6.540 -7.723 -2.498 1.00 74.00 178 GLU A C 1
ATOM 1327 O O . GLU A 1 178 ? -6.570 -6.741 -3.245 1.00 74.00 178 GLU A O 1
ATOM 1332 N N . LEU A 1 179 ? -5.894 -7.704 -1.332 1.00 65.12 179 LEU A N 1
ATOM 1333 C CA . LEU A 1 179 ? -5.230 -6.521 -0.783 1.00 65.12 179 LEU A CA 1
ATOM 1334 C C . LEU A 1 179 ? -3.858 -6.245 -1.424 1.00 65.12 179 LEU A C 1
ATOM 1336 O O . LEU A 1 179 ? -3.263 -5.189 -1.196 1.00 65.12 179 LEU A O 1
ATOM 1340 N N . SER A 1 180 ? -3.354 -7.192 -2.220 1.00 56.12 180 SER A N 1
ATOM 1341 C CA . SER A 1 180 ? -1.963 -7.254 -2.684 1.00 56.12 180 SER A CA 1
ATOM 1342 C C . SER A 1 180 ? -1.746 -6.698 -4.094 1.00 56.12 180 SER A C 1
ATOM 1344 O O . SER A 1 180 ? -0.772 -7.055 -4.760 1.00 56.12 180 SER A O 1
ATOM 1346 N N . ASP A 1 181 ? -2.618 -5.815 -4.597 1.00 55.75 181 ASP A N 1
ATOM 1347 C CA . ASP A 1 181 ? -2.324 -5.213 -5.896 1.00 55.75 181 ASP A CA 1
ATOM 1348 C C . ASP A 1 181 ? -1.160 -4.211 -5.764 1.00 55.75 181 ASP A C 1
ATOM 1350 O O . ASP A 1 181 ? -1.249 -3.122 -5.186 1.00 55.75 181 ASP A O 1
ATOM 1354 N N . SER A 1 182 ? -0.017 -4.614 -6.320 1.00 55.72 182 SER A N 1
ATOM 1355 C CA . SER A 1 182 ? 1.148 -3.765 -6.587 1.00 55.72 182 SER A CA 1
ATOM 1356 C C . SER A 1 182 ? 0.795 -2.521 -7.420 1.00 55.72 182 SER A C 1
ATOM 1358 O O . SER A 1 182 ? 1.545 -1.536 -7.424 1.00 55.72 182 SER A O 1
ATOM 1360 N N . ARG A 1 183 ? -0.359 -2.523 -8.103 1.00 54.66 183 ARG A N 1
ATOM 1361 C CA . ARG A 1 183 ? -0.931 -1.349 -8.760 1.00 54.66 183 ARG A CA 1
ATOM 1362 C C . ARG A 1 183 ? -1.668 -0.503 -7.736 1.00 54.66 183 ARG A C 1
ATOM 1364 O O . ARG A 1 183 ? -2.533 -0.948 -6.998 1.00 54.66 183 ARG A O 1
ATOM 1371 N N . LYS A 1 184 ? -1.338 0.783 -7.736 1.00 63.31 184 LYS A N 1
ATOM 1372 C CA . LYS A 1 184 ? -1.744 1.747 -6.709 1.00 63.31 184 LYS A CA 1
ATOM 1373 C C . LYS A 1 184 ? -3.268 1.928 -6.540 1.00 63.31 184 LYS A C 1
ATOM 1375 O O . LYS A 1 184 ? -3.653 2.517 -5.538 1.00 63.31 184 LYS A O 1
ATOM 1380 N N . ASN A 1 185 ? -4.113 1.432 -7.457 1.00 77.00 185 ASN A N 1
ATOM 1381 C CA . ASN A 1 185 ? -5.545 1.746 -7.509 1.00 77.00 185 ASN A CA 1
ATOM 1382 C C . ASN A 1 185 ? -6.409 0.506 -7.822 1.00 77.00 185 ASN A C 1
ATOM 1384 O O . ASN A 1 185 ? -6.507 0.103 -8.982 1.00 77.00 185 ASN A O 1
ATOM 1388 N N . HIS A 1 186 ? -7.102 -0.031 -6.817 1.00 87.31 186 HIS A N 1
ATOM 1389 C CA . HIS A 1 186 ? -8.133 -1.058 -6.986 1.00 87.31 186 HIS A CA 1
ATOM 1390 C C . HIS A 1 186 ? -9.532 -0.400 -7.028 1.00 87.31 186 HIS A C 1
ATOM 1392 O O . HIS A 1 186 ? -9.823 0.458 -6.190 1.00 87.31 186 HIS A O 1
ATOM 1398 N N . PRO A 1 187 ? -10.443 -0.789 -7.944 1.00 87.81 187 PRO A N 1
ATOM 1399 C CA . PRO A 1 187 ? -11.703 -0.072 -8.185 1.00 87.81 187 PRO A CA 1
ATOM 1400 C C . PRO A 1 187 ? -12.710 -0.076 -7.021 1.00 87.81 187 PRO A C 1
ATOM 1402 O O . PRO A 1 187 ? -13.563 0.806 -6.983 1.00 87.81 187 PRO A O 1
ATOM 1405 N N . VAL A 1 188 ? -12.632 -1.044 -6.100 1.00 89.94 188 VAL A N 1
ATOM 1406 C CA . VAL A 1 188 ? -13.513 -1.147 -4.910 1.00 89.94 188 VAL A CA 1
ATOM 1407 C C . VAL A 1 188 ? -12.770 -0.829 -3.609 1.00 89.94 188 VAL A C 1
ATOM 1409 O O . VAL A 1 188 ? -13.155 0.078 -2.882 1.00 89.94 188 VAL A O 1
ATOM 1412 N N . VAL A 1 189 ? -11.676 -1.544 -3.325 1.00 90.44 189 VAL A N 1
ATOM 1413 C CA . VAL A 1 189 ? -10.855 -1.345 -2.118 1.00 90.44 189 VAL A CA 1
ATOM 1414 C C . VAL A 1 189 ? -10.346 0.091 -1.961 1.00 90.44 189 VAL A C 1
ATOM 1416 O O . VAL A 1 189 ? -10.491 0.651 -0.883 1.00 90.44 189 VAL A O 1
ATOM 1419 N N . THR A 1 190 ? -9.795 0.733 -2.999 1.00 89.88 190 THR A N 1
ATOM 1420 C CA . THR A 1 190 ? -9.277 2.108 -2.866 1.00 89.88 190 THR A CA 1
ATOM 1421 C C . THR A 1 190 ? -10.358 3.119 -2.454 1.00 89.88 190 THR A C 1
ATOM 1423 O O . THR A 1 190 ? -10.133 3.822 -1.469 1.00 89.88 190 THR A O 1
ATOM 1426 N N . PRO A 1 191 ? -11.526 3.214 -3.126 1.00 92.12 191 PRO A N 1
ATOM 1427 C CA . PRO A 1 191 ? -12.576 4.123 -2.669 1.00 92.12 191 PRO A CA 1
ATOM 1428 C C . PRO A 1 191 ? -13.142 3.739 -1.297 1.00 92.12 191 PRO A C 1
ATOM 1430 O O . PRO A 1 191 ? -13.434 4.636 -0.513 1.00 92.12 191 PRO A O 1
ATOM 1433 N N . LEU A 1 192 ? -13.233 2.445 -0.968 1.00 92.56 192 LEU A N 1
ATOM 1434 C CA . LEU A 1 192 ? -13.647 2.003 0.366 1.00 92.56 192 LEU A CA 1
ATOM 1435 C C . LEU A 1 192 ? -12.674 2.476 1.457 1.00 92.56 192 LE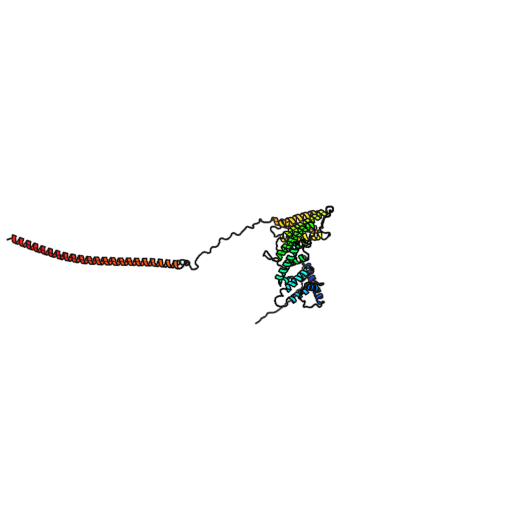U A C 1
ATOM 1437 O O . LEU A 1 192 ? -13.111 3.000 2.473 1.00 92.56 192 LEU A O 1
ATOM 1441 N N . LEU A 1 193 ? -11.362 2.341 1.251 1.00 92.06 193 LEU A N 1
ATOM 1442 C CA . LEU A 1 193 ? -10.355 2.805 2.210 1.00 92.06 193 LEU A CA 1
ATOM 1443 C C . LEU A 1 193 ? -10.423 4.317 2.420 1.00 92.06 193 LEU A C 1
ATOM 1445 O O . LEU A 1 193 ? -10.378 4.774 3.556 1.00 92.06 193 LEU A O 1
ATOM 1449 N N . LEU A 1 194 ? -10.572 5.090 1.340 1.00 92.19 194 LEU A N 1
ATOM 1450 C CA . LEU A 1 194 ? -10.732 6.543 1.431 1.00 92.19 194 LEU A CA 1
ATOM 1451 C C . LEU A 1 194 ? -12.003 6.923 2.200 1.00 92.19 194 LEU A C 1
ATOM 1453 O O . LEU A 1 194 ? -11.975 7.856 2.999 1.00 92.19 194 LEU A O 1
ATOM 1457 N N . LEU A 1 195 ? -13.094 6.184 1.988 1.00 92.81 195 LEU A N 1
ATOM 1458 C CA . LEU A 1 195 ? -14.342 6.371 2.719 1.00 92.81 195 LEU A CA 1
ATOM 1459 C C . LEU A 1 195 ? -14.174 6.065 4.211 1.00 92.81 195 LEU A C 1
ATOM 1461 O O . LEU A 1 195 ? -14.592 6.861 5.041 1.00 92.81 195 LEU A O 1
ATOM 1465 N N . LEU A 1 196 ? -13.517 4.956 4.555 1.00 92.75 196 LEU A N 1
ATOM 1466 C CA . LEU A 1 196 ? -13.223 4.591 5.942 1.00 92.75 196 LEU A CA 1
ATOM 1467 C C . LEU A 1 196 ? -12.308 5.620 6.622 1.00 92.75 196 LEU A C 1
ATOM 1469 O O . LEU A 1 196 ? -12.556 5.980 7.768 1.00 92.75 196 LEU A O 1
ATOM 1473 N N . CYS A 1 197 ? -11.295 6.143 5.923 1.00 93.12 197 CYS A N 1
ATOM 1474 C CA . CYS A 1 197 ? -10.470 7.239 6.438 1.00 93.12 197 CYS A CA 1
ATOM 1475 C C . CYS A 1 197 ? -11.301 8.500 6.697 1.00 93.12 197 CYS A C 1
ATOM 1477 O O . CYS A 1 197 ? -11.147 9.118 7.745 1.00 93.12 197 CYS A O 1
ATOM 1479 N N . ARG A 1 198 ? -12.210 8.858 5.782 1.00 91.56 198 ARG A N 1
ATOM 1480 C CA . ARG A 1 198 ? -13.113 10.000 5.963 1.00 91.56 198 ARG A CA 1
ATOM 1481 C C . ARG A 1 198 ? -14.037 9.816 7.167 1.00 91.56 198 ARG A C 1
ATOM 1483 O O . ARG A 1 198 ? -14.171 10.737 7.961 1.00 91.56 198 ARG A O 1
ATOM 1490 N N . VAL A 1 199 ? -14.648 8.639 7.303 1.00 89.75 199 VAL A N 1
ATOM 1491 C CA . VAL A 1 199 ? -15.484 8.301 8.465 1.00 89.75 199 VAL A CA 1
ATOM 1492 C C . VAL A 1 199 ? -14.676 8.459 9.747 1.00 89.75 199 VAL A C 1
ATOM 1494 O O . VAL A 1 199 ? -15.157 9.058 10.696 1.00 89.75 199 VAL A O 1
ATOM 1497 N N . LEU A 1 200 ? -13.433 7.976 9.771 1.00 90.50 200 LEU A N 1
ATOM 1498 C CA . LEU A 1 200 ? -12.580 8.091 10.950 1.00 90.50 200 LEU A CA 1
ATOM 1499 C C . LEU A 1 200 ? -12.267 9.553 11.310 1.00 90.50 200 LEU A C 1
ATOM 1501 O O . LEU A 1 200 ? -12.269 9.894 12.487 1.00 90.50 200 LEU A O 1
ATOM 1505 N N . GLU A 1 201 ? -12.048 10.418 10.317 1.00 87.62 201 GLU A N 1
ATOM 1506 C CA . GLU A 1 201 ? -11.842 11.862 10.521 1.00 87.62 201 GLU A CA 1
ATOM 1507 C C . GLU A 1 201 ? -13.113 12.582 11.014 1.00 87.62 201 GLU A C 1
ATOM 1509 O O . GLU A 1 201 ? -13.031 13.514 11.816 1.00 87.62 201 GLU A O 1
ATOM 1514 N N . GLU A 1 202 ? -14.297 12.179 10.543 1.00 85.31 202 GLU A N 1
ATOM 1515 C CA . GLU A 1 202 ? -15.583 12.716 11.013 1.00 85.31 202 GLU A CA 1
ATOM 1516 C C . GLU A 1 202 ? -15.884 12.253 12.451 1.00 85.31 202 GLU A C 1
ATOM 1518 O O . GLU A 1 202 ? -16.271 13.067 13.294 1.00 85.31 202 GLU A O 1
ATOM 1523 N N . GLU A 1 203 ? -15.614 10.984 12.762 1.00 81.50 203 GLU A N 1
ATOM 1524 C CA . GLU A 1 203 ? -15.727 10.425 14.112 1.00 81.50 203 GLU A CA 1
ATOM 1525 C C . GLU A 1 203 ? -14.715 11.048 15.081 1.00 81.50 203 GLU A C 1
ATOM 1527 O O . GLU A 1 203 ? -15.050 11.286 16.236 1.00 81.50 203 GLU A O 1
ATOM 1532 N N . GLU A 1 204 ? -13.501 11.385 14.633 1.00 80.81 204 GLU A N 1
ATOM 1533 C CA . GLU A 1 204 ? -12.507 12.086 15.459 1.00 80.81 204 GLU A CA 1
ATOM 1534 C C . GLU A 1 204 ? -13.040 13.439 15.954 1.00 80.81 204 GLU A C 1
ATOM 1536 O O . GLU A 1 204 ? -12.891 13.773 17.129 1.00 80.81 204 GLU A O 1
ATOM 1541 N N . ARG A 1 205 ? -13.734 14.184 15.085 1.00 75.31 205 ARG A N 1
ATOM 1542 C CA . ARG A 1 205 ? -14.396 15.449 15.449 1.00 75.31 205 ARG A CA 1
ATOM 1543 C C . ARG A 1 205 ? -15.622 15.225 16.331 1.00 75.31 205 ARG A C 1
ATOM 1545 O O . ARG A 1 205 ? -15.888 16.017 17.229 1.00 75.31 205 ARG A O 1
ATOM 1552 N N . SER A 1 206 ? -16.379 14.163 16.063 1.00 71.75 206 SER A N 1
ATOM 1553 C CA . SER A 1 206 ? -17.575 13.798 16.829 1.00 71.75 206 SER A CA 1
ATOM 1554 C C . SER A 1 206 ? -17.228 13.325 18.242 1.00 71.75 206 SER A C 1
ATOM 1556 O O . SER A 1 206 ? -17.971 13.620 19.175 1.00 71.75 206 SER A O 1
ATOM 1558 N N . LEU A 1 207 ? -16.087 12.654 18.438 1.00 69.81 207 LEU A N 1
ATOM 1559 C CA . LEU A 1 207 ? -15.654 12.127 19.734 1.00 69.81 207 LEU A CA 1
ATOM 1560 C C . LEU A 1 207 ? -15.504 13.232 20.786 1.00 69.81 207 LEU A C 1
ATOM 1562 O O . LEU A 1 207 ? -15.847 13.022 21.947 1.00 69.81 207 LEU A O 1
ATOM 1566 N N . GLU A 1 208 ? -15.053 14.419 20.377 1.00 60.06 208 GLU A N 1
ATOM 1567 C CA . GLU A 1 208 ? -14.930 15.584 21.259 1.00 60.06 208 GLU A CA 1
ATOM 1568 C C . GLU A 1 208 ? -16.290 16.113 21.752 1.00 60.06 208 GLU A C 1
ATOM 1570 O O . GLU A 1 208 ? -16.343 16.809 22.765 1.00 60.06 208 GLU A O 1
ATOM 1575 N N . TRP A 1 209 ? -17.383 15.779 21.056 1.00 50.44 209 TRP A N 1
ATOM 1576 C CA . TRP A 1 209 ? -18.725 16.313 21.296 1.00 50.44 209 TRP A CA 1
ATOM 1577 C C . TRP A 1 209 ? -19.731 15.271 21.815 1.00 50.44 209 TRP A C 1
ATOM 1579 O O . TRP A 1 209 ? -20.461 15.544 22.766 1.00 50.44 209 TRP A O 1
ATOM 1589 N N . ARG A 1 210 ? -19.799 14.084 21.193 1.00 54.22 210 ARG A N 1
ATOM 1590 C CA . ARG A 1 210 ? -20.804 13.030 21.454 1.00 54.22 210 ARG A CA 1
ATOM 1591 C C . ARG A 1 210 ? -20.294 11.890 22.336 1.00 54.22 210 ARG A C 1
ATOM 1593 O O . ARG A 1 210 ? -21.104 11.205 22.952 1.00 54.22 210 ARG A O 1
ATOM 1600 N N . GLY A 1 211 ? -18.981 11.659 22.360 1.00 59.03 211 GLY A N 1
ATOM 1601 C CA . GLY A 1 211 ? -18.377 10.584 23.142 1.00 59.03 211 GLY A CA 1
ATOM 1602 C C . GLY A 1 211 ? -18.791 9.157 22.754 1.00 59.03 211 GLY A C 1
ATOM 1603 O O . GLY A 1 211 ? -18.811 8.262 23.601 1.00 59.03 211 GLY A O 1
ATOM 1604 N N . ASP A 1 212 ? -19.117 8.912 21.486 1.00 67.75 212 ASP A N 1
ATOM 1605 C CA . ASP A 1 212 ? -19.193 7.548 20.959 1.00 67.75 212 ASP A CA 1
ATOM 1606 C C . ASP A 1 212 ? -17.888 7.218 20.229 1.00 67.75 212 ASP A C 1
ATOM 1608 O O . ASP A 1 212 ? -17.438 7.963 19.363 1.00 67.75 212 ASP A O 1
ATOM 1612 N N . CYS A 1 213 ? -17.253 6.109 20.601 1.00 75.62 213 CYS A N 1
ATOM 1613 C CA . CYS A 1 213 ? -16.015 5.628 19.990 1.00 75.62 213 CYS A CA 1
ATOM 1614 C C . CYS A 1 213 ? -16.179 4.268 19.299 1.00 75.62 213 CYS A C 1
ATOM 1616 O O . CYS A 1 213 ? -15.202 3.722 18.781 1.00 75.62 213 CYS A O 1
ATOM 1618 N N . ARG A 1 214 ? -17.387 3.688 19.280 1.00 79.75 214 ARG A N 1
ATOM 1619 C CA . ARG A 1 214 ? -17.615 2.309 18.811 1.00 79.75 214 ARG A CA 1
ATOM 1620 C C . ARG A 1 214 ? -17.419 2.179 17.305 1.00 79.75 214 ARG A C 1
ATOM 1622 O O . ARG A 1 214 ? -16.727 1.265 16.850 1.00 79.75 214 ARG A O 1
ATOM 1629 N N . VAL A 1 215 ? -18.006 3.099 16.542 1.00 84.12 215 VAL A N 1
ATOM 1630 C CA . VAL A 1 215 ? -17.901 3.129 15.077 1.00 84.12 215 VAL A CA 1
ATOM 1631 C C . VAL A 1 215 ? -16.463 3.437 14.665 1.00 84.12 215 VAL A C 1
ATOM 1633 O O . VAL A 1 215 ? -15.853 2.630 13.961 1.00 84.12 215 VAL A O 1
ATOM 1636 N N . GLY A 1 216 ? -15.883 4.526 15.181 1.00 87.25 216 GLY A N 1
ATOM 1637 C CA . GLY A 1 216 ? -14.489 4.898 14.919 1.00 87.25 216 GLY A CA 1
ATOM 1638 C C . GLY A 1 216 ? -13.490 3.810 15.327 1.00 87.25 216 GLY A C 1
ATOM 1639 O O . GLY A 1 216 ? -12.606 3.459 14.549 1.00 87.25 216 GLY A O 1
ATOM 1640 N N . GLY A 1 217 ? -13.680 3.171 16.486 1.00 87.94 217 GLY A N 1
ATOM 1641 C CA . GLY A 1 217 ? -12.857 2.046 16.938 1.00 87.94 217 GLY A CA 1
ATOM 1642 C C . GLY A 1 217 ? -12.937 0.840 15.999 1.00 87.94 217 GLY A C 1
ATOM 1643 O O . GLY A 1 217 ? -11.913 0.252 15.647 1.00 87.94 217 GLY A O 1
ATOM 1644 N N . ARG A 1 218 ? -14.135 0.495 15.508 1.00 89.06 218 ARG A N 1
ATOM 1645 C CA . ARG A 1 218 ? -14.301 -0.603 14.545 1.00 89.06 218 ARG A CA 1
ATOM 1646 C C . ARG A 1 218 ? -13.689 -0.279 13.182 1.00 89.06 218 ARG A C 1
ATOM 1648 O O . ARG A 1 218 ? -13.045 -1.152 12.599 1.00 89.06 218 ARG A O 1
ATOM 1655 N N . VAL A 1 219 ? -13.858 0.947 12.691 1.00 92.38 219 VAL A N 1
ATOM 1656 C CA . VAL A 1 219 ? -13.242 1.429 11.443 1.00 92.38 219 VAL A CA 1
ATOM 1657 C C . VAL A 1 219 ? -11.721 1.413 11.557 1.00 92.38 219 VAL A C 1
ATOM 1659 O O . VAL A 1 219 ? -11.047 0.864 10.683 1.00 92.38 219 VAL A O 1
ATOM 1662 N N . ALA A 1 220 ? -11.178 1.922 12.663 1.00 92.81 220 ALA A N 1
ATOM 1663 C CA . ALA A 1 220 ? -9.755 1.859 12.945 1.00 92.81 220 ALA A CA 1
ATOM 1664 C C . ALA A 1 220 ? -9.269 0.403 12.943 1.00 92.81 220 ALA A C 1
ATOM 1666 O O . ALA A 1 220 ? -8.232 0.121 12.353 1.00 92.81 220 ALA A O 1
ATOM 1667 N N . ALA A 1 221 ? -10.015 -0.537 13.540 1.00 92.19 221 ALA A N 1
ATOM 1668 C CA . ALA A 1 221 ? -9.617 -1.946 13.580 1.00 92.19 221 ALA A CA 1
ATOM 1669 C C . ALA A 1 221 ? -9.558 -2.575 12.179 1.00 92.19 221 ALA A C 1
ATOM 1671 O O . ALA A 1 221 ? -8.638 -3.342 11.887 1.00 92.19 221 ALA A O 1
ATOM 1672 N N . LEU A 1 222 ? -10.495 -2.220 11.291 1.00 92.00 222 LEU A N 1
ATOM 1673 C CA . LEU A 1 222 ? -10.465 -2.639 9.885 1.00 92.00 222 LEU A CA 1
ATOM 1674 C C . LEU A 1 222 ? -9.248 -2.065 9.150 1.00 92.00 222 LEU A C 1
ATOM 1676 O O . LEU A 1 222 ? -8.562 -2.799 8.440 1.00 92.00 222 LEU A O 1
ATOM 1680 N N . LEU A 1 223 ? -8.943 -0.781 9.353 1.00 92.44 223 LEU A N 1
ATOM 1681 C CA . LEU A 1 223 ? -7.780 -0.124 8.747 1.00 92.44 223 LEU A CA 1
ATOM 1682 C C . LEU A 1 223 ? -6.452 -0.668 9.297 1.00 92.44 223 LEU A C 1
ATOM 1684 O O . LEU A 1 223 ? -5.501 -0.829 8.535 1.00 92.44 223 LEU A O 1
ATOM 1688 N N . THR A 1 224 ? -6.382 -1.010 10.588 1.00 92.25 224 THR A N 1
ATOM 1689 C CA . THR A 1 224 ? -5.223 -1.676 11.204 1.00 92.25 224 THR A CA 1
ATOM 1690 C C . THR A 1 224 ? -5.022 -3.077 10.628 1.00 92.25 224 THR A C 1
ATOM 1692 O O . THR A 1 224 ? -3.897 -3.426 10.282 1.00 92.25 224 THR A O 1
ATOM 1695 N N . ALA A 1 225 ? -6.088 -3.870 10.472 1.00 89.88 225 ALA A N 1
ATOM 1696 C CA . ALA A 1 225 ? -6.003 -5.192 9.846 1.00 89.88 225 ALA A CA 1
ATOM 1697 C C . ALA A 1 225 ? -5.535 -5.095 8.384 1.00 89.88 225 ALA A C 1
ATOM 1699 O O . ALA A 1 225 ? -4.625 -5.810 7.973 1.00 89.88 225 ALA A O 1
ATOM 1700 N N . TRP A 1 226 ? -6.078 -4.138 7.629 1.00 88.75 226 TRP A N 1
ATOM 1701 C CA . TRP A 1 226 ? -5.645 -3.857 6.259 1.00 88.75 226 TRP A CA 1
ATOM 1702 C C . TRP A 1 226 ? -4.171 -3.416 6.179 1.00 88.75 226 TRP A C 1
ATOM 1704 O O . TRP A 1 226 ? -3.412 -3.861 5.314 1.00 88.75 226 TRP A O 1
ATOM 1714 N N . SER A 1 227 ? -3.742 -2.550 7.098 1.00 87.94 227 SER A N 1
ATOM 1715 C CA . SER A 1 227 ? -2.353 -2.092 7.207 1.00 87.94 227 SER A CA 1
ATOM 1716 C C . SER A 1 227 ? -1.404 -3.249 7.536 1.00 87.94 227 SER A C 1
ATOM 1718 O O . SER A 1 227 ? -0.316 -3.318 6.963 1.00 87.94 227 SER A O 1
ATOM 1720 N N . ALA A 1 228 ? -1.839 -4.198 8.372 1.00 87.69 228 ALA A N 1
ATOM 1721 C CA . ALA A 1 228 ? -1.074 -5.391 8.722 1.00 87.69 228 ALA A CA 1
ATOM 1722 C C . ALA A 1 228 ? -0.767 -6.278 7.512 1.00 87.69 228 ALA A C 1
ATOM 1724 O O . ALA A 1 228 ? 0.347 -6.779 7.381 1.00 87.69 228 ALA A O 1
ATOM 1725 N N . GLU A 1 229 ? -1.744 -6.456 6.625 1.00 85.06 229 GLU A N 1
ATOM 1726 C CA . GLU A 1 229 ? -1.599 -7.302 5.438 1.00 85.06 229 GLU A CA 1
ATOM 1727 C C . GLU A 1 229 ? -0.797 -6.614 4.326 1.00 85.06 229 GLU A C 1
ATOM 1729 O O . GLU A 1 229 ? -0.043 -7.264 3.603 1.00 85.06 229 GLU A O 1
ATOM 1734 N N . THR A 1 230 ? -0.929 -5.292 4.192 1.00 85.19 230 THR A N 1
ATOM 1735 C CA . THR A 1 230 ? -0.296 -4.533 3.099 1.00 85.19 230 THR A CA 1
ATOM 1736 C C . THR A 1 230 ? 1.053 -3.915 3.458 1.00 85.19 230 THR A C 1
ATOM 1738 O O . THR A 1 230 ? 1.783 -3.488 2.561 1.00 85.19 230 THR A O 1
ATOM 1741 N N . GLY A 1 231 ? 1.377 -3.800 4.749 1.00 83.69 231 GLY A N 1
ATOM 1742 C CA . GLY A 1 231 ? 2.547 -3.069 5.238 1.00 83.69 231 GLY A CA 1
ATOM 1743 C C . GLY A 1 231 ? 2.509 -1.570 4.914 1.00 83.69 231 GLY A C 1
ATOM 1744 O O . GLY A 1 231 ? 3.561 -0.938 4.819 1.00 83.69 231 GLY A O 1
ATOM 1745 N N . ARG A 1 232 ? 1.322 -0.990 4.680 1.00 85.50 232 ARG A N 1
ATOM 1746 C CA . ARG A 1 232 ? 1.133 0.435 4.349 1.00 85.50 232 ARG A CA 1
ATOM 1747 C C . ARG A 1 232 ? 0.680 1.221 5.574 1.00 85.50 232 ARG A C 1
ATOM 1749 O O . ARG A 1 232 ? -0.143 0.741 6.345 1.00 85.50 232 ARG A O 1
ATOM 1756 N N . LEU A 1 233 ? 1.177 2.448 5.731 1.00 87.88 233 LEU A N 1
ATOM 1757 C CA . LEU A 1 233 ? 0.793 3.329 6.837 1.00 87.88 233 LEU A CA 1
ATOM 1758 C C . LEU A 1 233 ? -0.546 4.021 6.556 1.00 87.88 233 LEU A C 1
ATOM 1760 O O . LEU A 1 233 ? -0.724 4.592 5.479 1.00 87.88 233 LEU A O 1
ATOM 1764 N N . VAL A 1 234 ? -1.435 4.042 7.552 1.00 90.56 234 VAL A N 1
ATOM 1765 C CA . VAL A 1 234 ? -2.658 4.859 7.545 1.00 90.56 234 VAL A CA 1
ATOM 1766 C C . VAL A 1 234 ? -2.537 5.941 8.628 1.00 90.56 234 VAL A C 1
ATOM 1768 O O . VAL A 1 234 ? -2.648 5.616 9.809 1.00 90.56 234 VAL A O 1
ATOM 1771 N N . PRO A 1 235 ? -2.291 7.216 8.272 1.00 89.94 235 PRO A N 1
ATOM 1772 C CA . PRO A 1 235 ? -2.048 8.275 9.256 1.00 89.94 235 PRO A CA 1
ATOM 1773 C C . PRO A 1 235 ? -3.300 8.664 10.057 1.00 89.94 235 PRO A C 1
ATOM 1775 O O . PRO A 1 235 ? -3.192 9.053 11.213 1.00 89.94 235 PRO A O 1
ATOM 1778 N N . GLN A 1 236 ? -4.502 8.508 9.496 1.00 91.69 236 GLN A N 1
ATOM 1779 C CA . GLN A 1 236 ? -5.750 8.773 10.225 1.00 91.69 236 GLN A CA 1
ATOM 1780 C C . GLN A 1 236 ? -5.898 7.873 11.457 1.00 91.69 236 GLN A C 1
ATOM 1782 O O . GLN A 1 236 ? -6.425 8.297 12.478 1.00 91.69 236 GLN A O 1
ATOM 1787 N N . VAL A 1 237 ? -5.388 6.640 11.389 1.00 93.00 237 VAL A N 1
ATOM 1788 C CA . VAL A 1 237 ? -5.441 5.692 12.508 1.00 93.00 237 VAL A CA 1
ATOM 1789 C C . VAL A 1 237 ? -4.559 6.162 13.667 1.00 93.00 237 VAL A C 1
ATOM 1791 O O . VAL A 1 237 ? -4.964 6.043 14.821 1.00 93.00 237 VAL A O 1
ATOM 1794 N N . THR A 1 238 ? -3.389 6.749 13.389 1.00 91.06 238 THR A N 1
ATOM 1795 C CA . THR A 1 238 ? -2.532 7.296 14.453 1.00 91.06 238 THR A CA 1
ATOM 1796 C C . THR A 1 238 ? -3.127 8.556 15.075 1.00 91.06 238 THR A C 1
ATOM 1798 O O . THR A 1 238 ? -3.056 8.709 16.294 1.00 91.06 238 THR A O 1
ATOM 1801 N N . SER A 1 239 ? -3.772 9.416 14.276 1.00 90.50 239 SER A N 1
ATOM 1802 C CA . SER A 1 239 ? -4.530 10.567 14.796 1.00 90.50 239 SER A CA 1
ATOM 1803 C C . SER A 1 239 ? -5.666 10.113 15.713 1.00 90.50 239 SER A C 1
ATOM 1805 O O . SER A 1 239 ? -5.727 10.519 16.873 1.00 90.50 239 SER A O 1
ATOM 1807 N N . TRP A 1 240 ? -6.480 9.164 15.240 1.00 91.12 240 TRP A N 1
ATOM 1808 C CA . TRP A 1 240 ? -7.585 8.584 15.999 1.00 91.12 240 TRP A CA 1
ATOM 1809 C C . TRP A 1 240 ? -7.140 8.015 17.348 1.00 91.12 240 TRP A C 1
ATOM 1811 O O . TRP A 1 240 ? -7.735 8.333 18.376 1.00 91.12 240 TRP A O 1
ATOM 1821 N N . PHE A 1 241 ? -6.068 7.217 17.379 1.00 90.50 241 PHE A N 1
ATOM 1822 C CA . PHE A 1 241 ? -5.550 6.668 18.634 1.00 90.50 241 PHE A CA 1
ATOM 1823 C C . PHE A 1 241 ? -5.143 7.760 19.626 1.00 90.50 241 PHE A C 1
ATOM 1825 O O . PHE A 1 241 ? -5.479 7.665 20.805 1.00 90.50 241 PHE A O 1
ATOM 1832 N N . ALA A 1 242 ? -4.461 8.812 19.167 1.00 89.06 242 ALA A N 1
ATOM 1833 C CA . ALA A 1 242 ? -4.079 9.923 20.033 1.00 89.06 242 ALA A CA 1
ATOM 1834 C C . ALA A 1 242 ? -5.313 10.656 20.584 1.00 89.06 242 ALA A C 1
ATOM 1836 O O . ALA A 1 242 ? -5.344 11.003 21.766 1.00 89.06 242 ALA A O 1
ATOM 1837 N N . THR A 1 243 ? -6.335 10.860 19.754 1.00 87.19 243 THR A N 1
ATOM 1838 C CA . THR A 1 243 ? -7.569 11.556 20.138 1.00 87.19 243 THR A CA 1
ATOM 1839 C C . THR A 1 243 ? -8.398 10.743 21.130 1.00 87.19 243 THR A C 1
ATOM 1841 O O . THR A 1 243 ? -8.822 11.290 22.148 1.00 87.19 243 THR A O 1
ATOM 1844 N N . VAL A 1 244 ? -8.525 9.426 20.934 1.00 86.06 244 VAL A N 1
ATOM 1845 C CA . VAL A 1 244 ? -9.183 8.531 21.901 1.00 86.06 244 VAL A CA 1
ATOM 1846 C C . VAL A 1 244 ? -8.450 8.519 23.242 1.00 86.06 244 VAL A C 1
ATOM 1848 O O . VAL A 1 244 ? -9.085 8.695 24.278 1.00 86.06 244 VAL A O 1
ATOM 1851 N N . LEU A 1 245 ? -7.122 8.370 23.247 1.00 85.56 245 LEU A N 1
ATOM 1852 C CA . LEU A 1 245 ? -6.340 8.362 24.490 1.00 85.56 245 LEU A CA 1
ATOM 1853 C C . LEU A 1 245 ? -6.454 9.690 25.252 1.00 85.56 245 LEU A C 1
ATOM 1855 O O . LEU A 1 245 ? -6.611 9.686 26.471 1.00 85.56 245 LEU A O 1
ATOM 1859 N N . ARG A 1 246 ? -6.441 10.831 24.549 1.00 83.56 246 ARG A N 1
ATOM 1860 C CA . ARG A 1 246 ? -6.659 12.152 25.167 1.00 83.56 246 ARG A CA 1
ATOM 1861 C C . ARG A 1 246 ? -8.074 12.316 25.708 1.00 83.56 246 ARG A C 1
ATOM 1863 O O . ARG A 1 246 ? -8.235 12.916 26.766 1.00 83.56 246 ARG A O 1
ATOM 1870 N N . ALA A 1 247 ? -9.084 11.818 24.997 1.00 80.50 247 ALA A N 1
ATOM 1871 C CA . ALA A 1 247 ? -10.467 11.866 25.460 1.00 80.50 247 ALA A CA 1
ATOM 1872 C C . ALA A 1 247 ? -10.632 11.074 26.764 1.00 80.50 247 ALA A C 1
ATOM 1874 O O . ALA A 1 247 ? -11.233 11.579 27.706 1.00 80.50 247 ALA A O 1
ATOM 1875 N N . VAL A 1 248 ? -10.023 9.888 26.849 1.00 79.38 248 VAL A N 1
ATOM 1876 C CA . VAL A 1 248 ? -10.028 9.053 28.060 1.00 79.38 248 VAL A CA 1
ATOM 1877 C C . VAL A 1 248 ? -9.263 9.730 29.203 1.00 79.38 248 VAL A C 1
ATOM 1879 O O . VAL A 1 248 ? -9.798 9.837 30.302 1.00 79.38 248 VAL A O 1
ATOM 1882 N N . ALA A 1 249 ? -8.064 10.264 28.946 1.00 76.44 249 ALA A N 1
ATOM 1883 C CA . ALA A 1 249 ? -7.263 10.950 29.967 1.00 76.44 249 ALA A CA 1
ATOM 1884 C C . ALA A 1 249 ? -7.959 12.206 30.533 1.00 76.44 249 ALA A C 1
ATOM 1886 O O . ALA A 1 249 ? -7.935 12.463 31.733 1.00 76.44 249 ALA A O 1
ATOM 1887 N N . ARG A 1 250 ? -8.663 12.976 29.692 1.00 73.50 250 ARG A N 1
ATOM 1888 C CA . ARG A 1 250 ? -9.465 14.121 30.165 1.00 73.50 250 ARG A CA 1
ATOM 1889 C C . ARG A 1 250 ? -10.579 13.699 31.115 1.00 73.50 250 ARG A C 1
ATOM 1891 O O . ARG A 1 250 ? -10.953 14.467 31.994 1.00 73.50 250 ARG A O 1
ATOM 1898 N N . GLN A 1 251 ? -11.141 12.511 30.926 1.00 67.75 251 GLN A N 1
ATOM 1899 C CA . GLN A 1 251 ? -12.199 12.027 31.801 1.00 67.75 251 GLN A CA 1
ATOM 1900 C C . GLN A 1 251 ? -11.692 11.554 33.144 1.00 67.75 251 GLN A C 1
ATOM 1902 O O . GLN A 1 251 ? -12.348 11.827 34.144 1.00 67.75 251 GLN A O 1
ATOM 1907 N N . THR A 1 252 ? -10.536 10.897 33.180 1.00 63.06 252 THR A N 1
ATOM 1908 C CA . THR A 1 252 ? -9.896 10.539 34.448 1.00 63.06 252 THR A CA 1
ATOM 1909 C C . THR A 1 252 ? -9.569 11.797 35.257 1.00 63.06 252 THR A C 1
ATOM 1911 O O . THR A 1 252 ? -9.868 11.839 36.447 1.00 63.06 252 THR A O 1
ATOM 1914 N N . ASP A 1 253 ? -9.112 12.870 34.598 1.00 58.19 253 ASP A N 1
ATOM 1915 C CA . ASP A 1 253 ? -8.866 14.167 35.248 1.00 58.19 253 ASP A CA 1
ATOM 1916 C C . ASP A 1 253 ? -10.164 14.846 35.732 1.00 58.19 253 ASP A C 1
ATOM 1918 O O . ASP A 1 253 ? -10.209 15.429 36.817 1.00 58.19 253 ASP A O 1
ATOM 1922 N N . LEU A 1 254 ? -11.248 14.769 34.948 1.00 54.38 254 LEU A N 1
ATOM 1923 C CA . LEU A 1 254 ? -12.560 15.321 35.318 1.00 54.38 254 LEU A CA 1
ATOM 1924 C C . LEU A 1 254 ? -13.217 14.561 36.477 1.00 54.38 254 LEU A C 1
ATOM 1926 O O . LEU A 1 254 ? -13.902 15.188 37.278 1.00 54.38 254 LEU A O 1
ATOM 1930 N N . MET A 1 255 ? -13.006 13.246 36.596 1.00 50.47 255 MET A N 1
ATOM 1931 C CA . MET A 1 255 ? -13.490 12.436 37.725 1.00 50.47 255 MET A CA 1
ATOM 1932 C C . MET A 1 255 ? -12.745 12.738 39.037 1.00 50.47 255 MET A C 1
ATOM 1934 O O . MET A 1 255 ? -13.283 12.483 40.114 1.00 50.47 255 MET A O 1
ATOM 1938 N N . ALA A 1 256 ? -11.547 13.331 38.969 1.00 50.34 256 ALA A N 1
ATOM 1939 C CA . ALA A 1 256 ? -10.796 13.813 40.131 1.00 50.34 256 ALA A CA 1
ATOM 1940 C C . ALA A 1 256 ? -11.258 15.204 40.641 1.00 50.34 256 ALA A C 1
ATOM 1942 O O . ALA A 1 256 ? -10.809 15.657 41.696 1.00 50.34 256 ALA A O 1
ATOM 1943 N N . SER A 1 257 ? -12.170 15.885 39.929 1.00 37.81 257 SER A N 1
ATOM 1944 C CA . SER A 1 257 ? -12.722 17.218 40.243 1.00 37.81 257 SER A CA 1
ATOM 1945 C C . SER A 1 257 ? -14.253 17.148 40.443 1.00 37.81 257 SER A C 1
ATOM 1947 O O . SER A 1 257 ? -14.899 16.299 39.831 1.00 37.81 257 SER A O 1
ATOM 1949 N N . PRO A 1 258 ? -14.897 17.985 41.293 1.00 38.25 258 PRO A N 1
ATOM 1950 C CA . PRO A 1 258 ? -16.339 17.880 41.542 1.00 38.25 258 PRO A CA 1
ATOM 1951 C C . PRO A 1 258 ? -17.176 18.073 40.260 1.00 38.25 258 PRO A C 1
ATOM 1953 O O . PRO A 1 258 ? -16.821 18.880 39.394 1.00 38.25 258 PRO A O 1
ATOM 1956 N N . PRO A 1 259 ? -18.315 17.363 40.130 1.00 44.34 259 PRO A N 1
ATOM 1957 C CA . PRO A 1 259 ? -18.951 17.132 38.842 1.00 44.34 259 PRO A CA 1
ATOM 1958 C C . PRO A 1 259 ? -19.629 18.405 38.334 1.00 44.34 259 PRO A C 1
ATOM 1960 O O . PRO A 1 259 ? -20.695 18.798 38.805 1.00 44.34 259 PRO A O 1
ATOM 1963 N N . THR A 1 260 ? -19.029 19.037 37.328 1.00 35.94 260 THR A N 1
ATOM 1964 C CA . THR A 1 260 ? -19.715 20.032 36.499 1.00 35.94 260 THR A CA 1
ATOM 1965 C C . THR A 1 260 ? -20.168 19.342 35.216 1.00 35.94 260 THR A C 1
ATOM 1967 O O . THR A 1 260 ? -19.380 19.138 34.304 1.00 35.94 260 THR A O 1
ATOM 1970 N N . THR A 1 261 ? -21.431 18.920 35.238 1.00 41.12 261 THR A N 1
ATOM 1971 C CA . THR A 1 261 ? -22.443 18.582 34.206 1.00 41.12 261 THR A CA 1
ATOM 1972 C C . THR A 1 261 ? -22.101 18.340 32.720 1.00 41.12 261 THR A C 1
ATOM 1974 O O . THR A 1 261 ? -23.022 18.338 31.907 1.00 41.12 261 THR A O 1
ATOM 1977 N N . GLN A 1 262 ? -20.860 18.094 32.305 1.00 42.81 262 GLN A N 1
ATOM 1978 C CA . GLN A 1 262 ? -20.522 17.770 30.911 1.00 42.81 262 GLN A CA 1
ATOM 1979 C C . GLN A 1 262 ? -19.410 16.713 30.824 1.00 42.81 262 GLN A C 1
ATOM 1981 O O . GLN A 1 262 ? -18.334 16.959 30.290 1.00 42.81 262 GLN A O 1
ATOM 1986 N N . SER A 1 263 ? -19.664 15.509 31.342 1.00 40.84 263 SER A N 1
ATOM 1987 C CA . SER A 1 263 ? -18.853 14.321 31.047 1.00 40.84 263 SER A CA 1
ATOM 1988 C C . SER A 1 263 ? -19.714 13.312 30.292 1.00 40.84 263 SER A C 1
ATOM 1990 O O . SER A 1 263 ? -20.450 12.531 30.888 1.00 40.84 263 SER A O 1
ATOM 1992 N N . VAL A 1 264 ? -19.645 13.354 28.964 1.00 45.59 264 VAL A N 1
ATOM 1993 C CA . VAL A 1 264 ? -20.362 12.434 28.075 1.00 45.59 264 VAL A CA 1
ATOM 1994 C C . VAL A 1 264 ? -19.328 11.568 27.350 1.00 45.59 264 VAL A C 1
ATOM 1996 O O . VAL A 1 264 ? -19.113 11.729 26.164 1.00 45.59 264 VAL A O 1
ATOM 1999 N N . LEU A 1 265 ? -18.639 10.657 28.050 1.00 46.72 265 LEU A N 1
ATOM 2000 C CA . LEU A 1 265 ? -18.388 9.331 27.456 1.00 46.72 265 LEU A CA 1
ATOM 2001 C C . LEU A 1 265 ? -19.335 8.417 28.227 1.00 46.72 265 LEU A C 1
ATOM 2003 O O . LEU A 1 265 ? -19.010 7.906 29.290 1.00 46.72 265 LEU A O 1
ATOM 2007 N N . VAL A 1 266 ? -20.562 8.391 27.714 1.00 45.06 266 VAL A N 1
ATOM 2008 C CA . VAL A 1 266 ? -21.618 7.391 27.880 1.00 45.06 266 VAL A CA 1
ATOM 2009 C C . VAL A 1 266 ? -21.575 6.564 29.172 1.00 45.06 266 VAL A C 1
ATOM 2011 O O . VAL A 1 266 ? -20.845 5.585 29.305 1.00 45.06 266 VAL A O 1
ATOM 2014 N N . GLU A 1 267 ? -22.487 6.938 30.067 1.00 41.22 267 GLU A N 1
ATOM 2015 C CA . GLU A 1 267 ? -23.221 6.121 31.038 1.00 41.22 267 GLU A CA 1
ATOM 2016 C C . GLU A 1 267 ? -23.149 4.596 30.795 1.00 41.22 267 GLU A C 1
ATOM 2018 O O . GLU A 1 267 ? -24.005 4.018 30.126 1.00 41.22 267 GLU A O 1
ATOM 2023 N N . ARG A 1 268 ? -22.118 3.930 31.329 1.00 40.53 268 ARG A N 1
ATOM 2024 C CA . ARG A 1 268 ? -22.128 2.555 31.877 1.00 40.53 268 ARG A CA 1
ATOM 2025 C C . ARG A 1 268 ? -20.696 2.161 32.224 1.00 40.53 268 ARG A C 1
ATOM 2027 O O . ARG A 1 268 ? -19.909 1.806 31.349 1.00 40.53 268 ARG A O 1
ATOM 2034 N N . GLU A 1 269 ? -20.412 2.163 33.519 1.00 43.69 269 GLU A N 1
ATOM 2035 C CA . GLU A 1 269 ? -19.110 1.962 34.176 1.00 43.69 269 GLU A CA 1
ATOM 2036 C C . GLU A 1 269 ? -18.333 0.680 33.773 1.00 43.69 269 GLU A C 1
ATOM 2038 O O . GLU A 1 269 ? -17.179 0.534 34.148 1.00 43.69 269 GLU A O 1
ATOM 2043 N N . GLY A 1 270 ? -18.903 -0.232 32.967 1.00 49.00 270 GLY A N 1
ATOM 2044 C CA . GLY A 1 270 ? -18.226 -1.445 32.470 1.00 49.00 270 GLY A CA 1
ATOM 2045 C C . GLY A 1 270 ? -17.834 -1.458 30.981 1.00 49.00 270 GLY A C 1
ATOM 2046 O O . GLY A 1 270 ? -17.019 -2.284 30.569 1.00 49.00 270 GLY A O 1
ATOM 2047 N N . CYS A 1 271 ? -18.394 -0.582 30.135 1.00 51.69 271 CYS A N 1
ATOM 2048 C CA . CYS A 1 271 ? -18.062 -0.569 28.699 1.00 51.69 271 CYS A CA 1
ATOM 2049 C C . CYS A 1 271 ? -16.819 0.272 28.385 1.00 51.69 271 CYS A C 1
ATOM 2051 O O . CYS A 1 271 ? -16.134 -0.004 27.404 1.00 51.69 271 CYS A O 1
ATOM 2053 N N . THR A 1 272 ? -16.521 1.280 29.199 1.00 67.44 272 THR A N 1
ATOM 2054 C CA . THR A 1 272 ? -15.414 2.217 28.978 1.00 67.44 272 THR A CA 1
ATOM 2055 C C . THR A 1 272 ? -14.054 1.547 29.172 1.00 67.44 272 THR A C 1
ATOM 2057 O O . THR A 1 272 ? -13.224 1.621 28.270 1.00 67.44 272 THR A O 1
ATOM 2060 N N . SER A 1 273 ? -13.848 0.802 30.264 1.00 73.69 273 SER A N 1
ATOM 2061 C CA . SER A 1 273 ? -12.601 0.058 30.522 1.00 73.69 273 SER A CA 1
ATOM 2062 C C . SER A 1 273 ? -12.312 -0.977 29.431 1.00 73.69 273 SER A C 1
ATOM 2064 O O . SER A 1 273 ? -11.218 -1.014 28.872 1.00 73.69 273 SER A O 1
ATOM 2066 N N . SER A 1 274 ? -13.328 -1.748 29.035 1.00 79.88 274 SER A N 1
ATOM 2067 C CA . SER A 1 274 ? -13.217 -2.731 27.951 1.00 79.88 274 SER A CA 1
ATOM 2068 C C . SER A 1 274 ? -12.853 -2.085 26.609 1.00 79.88 274 SER A C 1
ATOM 2070 O O . SER A 1 274 ? -12.040 -2.629 25.863 1.00 79.88 274 SER A O 1
ATOM 2072 N N . LEU A 1 275 ? -13.429 -0.921 26.288 1.00 79.38 275 LEU A N 1
ATOM 2073 C CA . LEU A 1 275 ? -13.110 -0.187 25.060 1.00 79.38 275 LEU A CA 1
ATOM 2074 C C . LEU A 1 275 ? -11.680 0.363 25.085 1.00 79.38 275 LEU A C 1
ATOM 2076 O O . LEU A 1 275 ? -10.992 0.259 24.073 1.00 79.38 275 LEU A O 1
ATOM 2080 N N . VAL A 1 276 ? -11.210 0.869 26.227 1.00 82.81 276 VAL A N 1
ATOM 2081 C CA . VAL A 1 276 ? -9.819 1.322 26.409 1.00 82.81 276 VAL A CA 1
ATOM 2082 C C . VAL A 1 276 ? -8.834 0.161 26.256 1.00 82.81 276 VAL A C 1
ATOM 2084 O O . VAL A 1 276 ? -7.847 0.271 25.533 1.00 82.81 276 VAL A O 1
ATOM 2087 N N . VAL A 1 277 ? -9.121 -0.996 26.853 1.00 88.00 277 VAL A N 1
ATOM 2088 C CA . VAL A 1 277 ? -8.290 -2.199 26.681 1.00 88.00 277 VAL A CA 1
ATOM 2089 C C . VAL A 1 277 ? -8.240 -2.627 25.211 1.00 88.00 277 VAL A C 1
ATOM 2091 O O . VAL A 1 277 ? -7.173 -2.959 24.689 1.00 88.00 277 VAL A O 1
ATOM 2094 N N . LEU A 1 278 ? -9.376 -2.604 24.507 1.00 87.94 278 LEU A N 1
ATOM 2095 C CA . LEU A 1 278 ? -9.427 -2.948 23.084 1.00 87.94 278 LEU A CA 1
ATOM 2096 C C . LEU A 1 278 ? -8.627 -1.965 22.222 1.00 87.94 278 LEU A C 1
ATOM 2098 O O . LEU A 1 278 ? -7.920 -2.409 21.316 1.00 87.94 278 LEU A O 1
ATOM 2102 N N . THR A 1 279 ? -8.694 -0.662 22.501 1.00 89.00 279 THR A N 1
ATOM 2103 C CA . THR A 1 279 ? -7.930 0.343 21.749 1.00 89.00 279 THR A CA 1
ATOM 2104 C C . THR A 1 279 ? -6.433 0.224 22.018 1.00 89.00 279 THR A C 1
ATOM 2106 O O . THR A 1 279 ? -5.662 0.248 21.062 1.00 89.00 279 THR A O 1
ATOM 2109 N N . LEU A 1 280 ? -6.003 -0.014 23.262 1.00 91.75 280 LEU A N 1
ATOM 2110 C CA . LEU A 1 280 ? -4.596 -0.272 23.603 1.00 91.75 280 LEU A CA 1
ATOM 2111 C C . LEU A 1 280 ? -4.053 -1.520 22.895 1.00 91.75 280 LEU A C 1
ATOM 2113 O O . LEU A 1 280 ? -2.996 -1.477 22.259 1.00 91.75 280 LEU A O 1
ATOM 2117 N N . ARG A 1 281 ? -4.813 -2.621 22.888 1.00 93.25 281 ARG A N 1
ATOM 2118 C CA . ARG A 1 281 ? -4.455 -3.830 22.123 1.00 93.25 281 ARG A CA 1
ATOM 2119 C C . ARG A 1 281 ? -4.356 -3.558 20.628 1.00 93.25 281 ARG A C 1
ATOM 2121 O O . ARG A 1 281 ? -3.438 -4.053 19.971 1.00 93.25 281 ARG A O 1
ATOM 2128 N N . GLN A 1 282 ? -5.271 -2.761 20.088 1.00 92.38 282 GLN A N 1
ATOM 2129 C CA . GLN A 1 282 ? -5.248 -2.380 18.683 1.00 92.38 282 GLN A CA 1
ATOM 2130 C C . GLN A 1 282 ? -4.038 -1.495 18.350 1.00 92.38 282 GLN A C 1
ATOM 2132 O O . GLN A 1 282 ? -3.412 -1.693 17.308 1.00 92.38 282 GLN A O 1
ATOM 2137 N N . ILE A 1 283 ? -3.656 -0.575 19.240 1.00 93.44 283 ILE A N 1
ATOM 2138 C CA . ILE A 1 283 ? -2.430 0.224 19.117 1.00 93.44 283 ILE A CA 1
ATOM 2139 C C . ILE A 1 283 ? -1.212 -0.699 19.084 1.00 93.44 283 ILE A C 1
ATOM 2141 O O . ILE A 1 283 ? -0.384 -0.576 18.186 1.00 93.44 283 ILE A O 1
ATOM 2145 N N . ARG A 1 284 ? -1.120 -1.680 19.989 1.00 93.75 284 ARG A N 1
ATOM 2146 C CA . ARG A 1 284 ? -0.030 -2.676 19.993 1.00 93.75 284 ARG A CA 1
ATOM 2147 C C . ARG A 1 284 ? 0.026 -3.482 18.697 1.00 93.75 284 ARG A C 1
ATOM 2149 O O . ARG A 1 284 ? 1.108 -3.679 18.140 1.00 93.75 284 ARG A O 1
ATOM 2156 N N . GLN A 1 285 ? -1.129 -3.902 18.180 1.00 92.38 285 GLN A N 1
ATOM 2157 C CA . GLN A 1 285 ? -1.209 -4.550 16.873 1.00 92.38 285 GLN A CA 1
ATOM 2158 C C . GLN A 1 285 ? -0.678 -3.615 15.778 1.00 92.38 285 GLN A C 1
ATOM 2160 O O . GLN A 1 285 ? 0.187 -4.018 15.003 1.00 92.38 285 GLN A O 1
ATOM 2165 N N . PHE A 1 286 ? -1.102 -2.354 15.754 1.00 92.56 286 PHE A N 1
ATOM 2166 C CA . PHE A 1 286 ? -0.640 -1.372 14.774 1.00 92.56 286 PHE A CA 1
ATOM 2167 C C . PHE A 1 286 ? 0.869 -1.074 14.882 1.00 92.56 286 PHE A C 1
ATOM 2169 O O . PHE A 1 286 ? 1.562 -0.989 13.865 1.00 92.56 286 PHE A O 1
ATOM 2176 N N . ILE A 1 287 ? 1.420 -1.008 16.096 1.00 92.62 287 ILE A N 1
ATOM 2177 C CA . ILE A 1 287 ? 2.864 -0.873 16.345 1.00 92.62 287 ILE A CA 1
ATOM 2178 C C . ILE A 1 287 ? 3.630 -2.031 15.699 1.00 92.62 287 ILE A C 1
ATOM 2180 O O . ILE A 1 287 ? 4.592 -1.803 14.967 1.00 92.62 287 ILE A O 1
ATOM 2184 N N . SER A 1 288 ? 3.170 -3.271 15.896 1.00 89.94 288 SER A N 1
ATOM 2185 C CA . SER A 1 288 ? 3.827 -4.445 15.304 1.00 89.94 288 SER A CA 1
ATOM 2186 C C . SER A 1 288 ? 3.853 -4.400 13.771 1.00 89.94 288 SER A C 1
ATOM 2188 O O . SER A 1 288 ? 4.830 -4.819 13.156 1.00 89.94 288 SER A O 1
ATOM 2190 N N . THR A 1 289 ? 2.820 -3.820 13.150 1.00 87.38 289 THR A N 1
ATOM 2191 C CA . THR A 1 289 ? 2.712 -3.698 11.686 1.00 87.38 289 THR A CA 1
ATOM 2192 C C . THR A 1 289 ? 3.564 -2.569 11.109 1.00 87.38 289 THR A C 1
ATOM 2194 O O . THR A 1 289 ? 4.011 -2.645 9.966 1.00 87.38 289 THR A O 1
ATOM 2197 N N . THR A 1 290 ? 3.825 -1.526 11.899 1.00 84.62 290 THR A N 1
ATOM 2198 C CA . THR A 1 290 ? 4.547 -0.322 11.462 1.00 84.62 290 THR A CA 1
ATOM 2199 C C . THR A 1 290 ? 6.035 -0.345 11.807 1.00 84.62 290 THR A C 1
ATOM 2201 O O . THR A 1 290 ? 6.787 0.455 11.254 1.00 84.62 290 THR A O 1
ATOM 2204 N N . ALA A 1 291 ? 6.494 -1.291 12.635 1.00 82.06 291 ALA A N 1
ATOM 2205 C CA . ALA A 1 291 ? 7.883 -1.401 13.093 1.00 82.06 291 ALA A CA 1
ATOM 2206 C C . ALA A 1 291 ? 8.936 -1.424 11.962 1.00 82.06 291 ALA A C 1
ATOM 2208 O O . ALA A 1 291 ? 10.058 -0.961 12.151 1.00 82.06 291 ALA A O 1
ATOM 2209 N N . GLY A 1 292 ? 8.584 -1.905 10.763 1.00 80.88 292 GLY A N 1
ATOM 2210 C CA . GLY A 1 292 ? 9.482 -1.931 9.599 1.00 80.88 292 GLY A CA 1
ATOM 2211 C C . GLY A 1 292 ? 9.645 -0.596 8.856 1.00 80.88 292 GLY A C 1
ATOM 2212 O O . GLY A 1 292 ? 10.461 -0.501 7.938 1.00 80.88 292 GLY A O 1
ATOM 2213 N N . MET A 1 293 ? 8.872 0.438 9.197 1.00 86.75 293 MET A N 1
ATOM 2214 C CA . MET A 1 293 ? 8.857 1.702 8.459 1.00 86.75 293 MET A CA 1
ATOM 2215 C C . MET A 1 293 ? 9.913 2.681 8.980 1.00 86.75 293 MET A C 1
ATOM 2217 O O . MET A 1 293 ? 10.019 2.945 10.176 1.00 86.75 293 MET A O 1
ATOM 2221 N N . ALA A 1 294 ? 10.637 3.326 8.061 1.00 84.62 294 ALA A N 1
ATOM 2222 C CA . ALA A 1 294 ? 11.689 4.288 8.401 1.00 84.62 294 ALA A CA 1
ATOM 2223 C C . ALA A 1 294 ? 11.200 5.533 9.170 1.00 84.62 294 ALA A C 1
ATOM 2225 O O . ALA A 1 294 ? 12.033 6.223 9.742 1.00 84.62 294 ALA A O 1
ATOM 2226 N N . GLY A 1 295 ? 9.890 5.816 9.174 1.00 85.31 295 GLY A N 1
ATOM 2227 C CA . GLY A 1 295 ? 9.248 6.938 9.876 1.00 85.31 295 GLY A CA 1
ATOM 2228 C C . GLY A 1 295 ? 8.195 6.510 10.908 1.00 85.31 295 GLY A C 1
ATOM 2229 O O . GLY A 1 295 ? 7.264 7.263 11.180 1.00 85.31 295 GLY A O 1
ATOM 2230 N N . ALA A 1 296 ? 8.278 5.278 11.428 1.00 88.56 296 ALA A N 1
ATOM 2231 C CA . ALA A 1 296 ? 7.265 4.724 12.335 1.00 88.56 296 ALA A CA 1
ATOM 2232 C C . ALA A 1 296 ? 7.122 5.527 13.643 1.00 88.56 296 ALA A C 1
ATOM 2234 O O . ALA A 1 296 ? 6.016 5.788 14.099 1.00 88.56 296 ALA A O 1
ATOM 2235 N N . TRP A 1 297 ? 8.251 5.940 14.228 1.00 91.25 297 TRP A N 1
ATOM 2236 C CA . TRP A 1 297 ? 8.289 6.718 15.475 1.00 91.25 297 TRP A CA 1
ATOM 2237 C C . TRP A 1 297 ? 7.586 8.074 15.349 1.00 91.25 297 TRP A C 1
ATOM 2239 O O . TRP A 1 297 ? 6.751 8.400 16.180 1.00 91.25 297 TRP A O 1
ATOM 2249 N N . GLU A 1 298 ? 7.872 8.840 14.298 1.00 90.62 298 GLU A N 1
ATOM 2250 C CA . GLU A 1 298 ? 7.289 10.164 14.057 1.00 90.62 298 GLU A CA 1
ATOM 2251 C C . GLU A 1 298 ? 5.778 10.066 13.835 1.00 90.62 298 GLU A C 1
ATOM 2253 O O . GLU A 1 298 ? 5.024 10.923 14.284 1.00 90.62 298 GLU A O 1
ATOM 2258 N N . ALA A 1 299 ? 5.316 8.990 13.188 1.00 90.19 299 ALA A N 1
ATOM 2259 C CA . ALA A 1 299 ? 3.890 8.729 13.017 1.00 90.19 299 ALA A CA 1
ATOM 2260 C C . ALA A 1 299 ? 3.179 8.401 14.344 1.00 90.19 299 ALA A C 1
ATOM 2262 O O . ALA A 1 299 ? 1.987 8.677 14.480 1.00 90.19 299 ALA A O 1
ATOM 2263 N N . LEU A 1 300 ? 3.898 7.810 15.304 1.00 91.06 300 LEU A N 1
ATOM 2264 C CA . LEU A 1 300 ? 3.380 7.370 16.603 1.00 91.06 300 LEU A CA 1
ATOM 2265 C C . LEU A 1 300 ? 3.688 8.346 17.749 1.00 91.06 300 LEU A C 1
ATOM 2267 O O . LEU A 1 300 ? 3.207 8.144 18.862 1.00 91.06 300 LEU A O 1
ATOM 2271 N N . GLU A 1 301 ? 4.432 9.422 17.514 1.00 90.56 301 GLU A N 1
ATOM 2272 C CA . GLU A 1 301 ? 4.834 10.375 18.555 1.00 90.56 301 GLU A CA 1
ATOM 2273 C C . GLU A 1 301 ? 3.621 11.023 19.247 1.00 90.56 301 GLU A C 1
ATOM 2275 O O . GLU A 1 301 ? 3.561 11.131 20.477 1.00 90.56 301 GLU A O 1
ATOM 2280 N N . SER A 1 302 ? 2.592 11.376 18.472 1.00 89.62 302 SER A N 1
ATOM 2281 C CA . SER A 1 302 ? 1.328 11.904 19.001 1.00 89.62 302 SER A CA 1
ATOM 2282 C C . SER A 1 302 ? 0.588 10.889 19.878 1.00 89.62 302 SER A C 1
ATOM 2284 O O . SER A 1 302 ? -0.007 11.265 20.888 1.00 89.62 302 SER A O 1
ATOM 2286 N N . THR A 1 303 ? 0.652 9.602 19.531 1.00 91.00 303 THR A N 1
ATOM 2287 C CA . THR A 1 303 ? 0.056 8.519 20.326 1.00 91.00 303 THR A CA 1
ATOM 2288 C C . THR A 1 303 ? 0.857 8.244 21.595 1.00 91.00 303 THR A C 1
ATOM 2290 O O . THR A 1 303 ? 0.265 8.050 22.650 1.00 91.00 303 THR A O 1
ATOM 2293 N N . ALA A 1 304 ? 2.190 8.317 21.531 1.00 91.88 304 ALA A N 1
ATOM 2294 C CA . ALA A 1 304 ? 3.071 8.126 22.680 1.00 91.88 304 ALA A CA 1
ATOM 2295 C C . ALA A 1 304 ? 2.899 9.235 23.725 1.00 91.88 304 ALA A C 1
ATOM 2297 O O . ALA A 1 304 ? 2.819 8.959 24.919 1.00 91.88 304 ALA A O 1
ATOM 2298 N N . THR A 1 305 ? 2.784 10.489 23.281 1.00 91.31 305 THR A N 1
ATOM 2299 C CA . THR A 1 305 ? 2.504 11.626 24.176 1.00 91.31 305 THR A CA 1
ATOM 2300 C C . THR A 1 305 ? 1.127 11.516 24.830 1.00 91.31 305 THR A C 1
ATOM 2302 O O . THR A 1 305 ? 0.999 11.781 26.023 1.00 91.31 305 THR A O 1
ATOM 2305 N N . ALA A 1 306 ? 0.110 11.073 24.084 1.00 88.56 306 ALA A N 1
ATOM 2306 C CA . ALA A 1 306 ? -1.222 10.828 24.631 1.00 88.56 306 ALA A CA 1
ATOM 2307 C C . ALA A 1 306 ? -1.242 9.655 25.630 1.00 88.56 306 ALA A C 1
ATOM 2309 O O . ALA A 1 306 ? -1.891 9.751 26.668 1.00 88.56 306 ALA A O 1
ATOM 2310 N N . LEU A 1 307 ? -0.498 8.579 25.354 1.00 90.56 307 LEU A N 1
ATOM 2311 C CA . LEU A 1 307 ? -0.384 7.427 26.250 1.00 90.56 307 LEU A CA 1
ATOM 2312 C C . LEU A 1 307 ? 0.349 7.7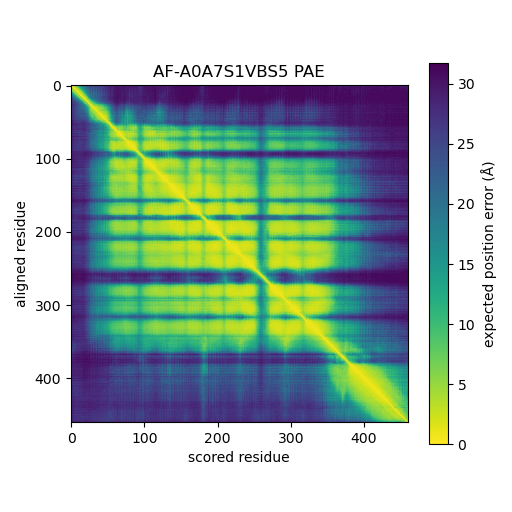81 27.550 1.00 90.56 307 LEU A C 1
ATOM 2314 O O . LEU A 1 307 ? -0.063 7.337 28.614 1.00 90.56 307 LEU A O 1
ATOM 2318 N N . ALA A 1 308 ? 1.392 8.612 27.482 1.00 89.69 308 ALA A N 1
ATOM 2319 C CA . ALA A 1 308 ? 2.096 9.091 28.671 1.00 89.69 308 ALA A CA 1
ATOM 2320 C C . ALA A 1 308 ? 1.184 9.933 29.580 1.00 89.69 308 ALA A C 1
ATOM 2322 O O . ALA A 1 308 ? 1.223 9.769 30.796 1.00 89.69 308 ALA A O 1
ATOM 2323 N N . ALA A 1 309 ? 0.335 10.788 28.992 1.00 84.88 309 ALA A N 1
ATOM 2324 C CA . ALA A 1 309 ? -0.659 11.561 29.738 1.00 84.88 309 ALA A CA 1
ATOM 2325 C C . ALA A 1 309 ? -1.710 10.656 30.406 1.00 84.88 309 ALA A C 1
ATOM 2327 O O . ALA A 1 309 ? -2.065 10.871 31.564 1.00 84.88 309 ALA A O 1
ATOM 2328 N N . LEU A 1 310 ? -2.163 9.611 29.703 1.00 84.12 310 LEU A N 1
ATOM 2329 C CA . LEU A 1 310 ? -3.052 8.606 30.283 1.00 84.12 310 LEU A CA 1
ATOM 2330 C C . LEU A 1 310 ? -2.369 7.866 31.443 1.00 84.12 310 LEU A C 1
ATOM 2332 O O . LEU A 1 310 ? -2.959 7.748 32.509 1.00 84.12 310 LEU A O 1
ATOM 2336 N N . GLY A 1 311 ? -1.119 7.427 31.271 1.00 84.50 311 GLY A N 1
ATOM 2337 C CA . GLY A 1 311 ? -0.355 6.736 32.313 1.00 84.50 311 GLY A CA 1
ATOM 2338 C C . GLY A 1 311 ? -0.160 7.576 33.579 1.00 84.50 311 GLY A C 1
ATOM 2339 O O . GLY A 1 311 ? -0.311 7.053 34.680 1.00 84.50 311 GLY A O 1
ATOM 2340 N N . SER A 1 312 ? 0.097 8.885 33.449 1.00 81.88 312 SER A N 1
ATOM 2341 C CA . SER A 1 312 ? 0.162 9.778 34.615 1.00 81.88 312 SER A CA 1
ATOM 2342 C C . SER A 1 312 ? -1.181 9.923 35.329 1.00 81.88 312 SER A C 1
ATOM 2344 O O . SER A 1 312 ? -1.196 9.936 36.552 1.00 81.88 312 SER A O 1
ATOM 2346 N N . ALA A 1 313 ? -2.294 9.975 34.591 1.00 74.81 313 ALA A N 1
ATOM 2347 C CA . ALA A 1 313 ? -3.627 10.056 35.188 1.00 74.81 313 ALA A CA 1
ATOM 2348 C C . ALA A 1 313 ? -4.064 8.729 35.842 1.00 74.81 313 ALA A C 1
ATOM 2350 O O . ALA A 1 313 ? -4.816 8.725 36.813 1.00 74.81 313 ALA A O 1
ATOM 2351 N N . CYS A 1 314 ? -3.572 7.587 35.345 1.00 71.62 314 CYS A N 1
ATOM 2352 C CA . CYS A 1 314 ? -3.832 6.274 35.943 1.00 71.62 314 CYS A CA 1
ATOM 2353 C C . CYS A 1 314 ? -3.075 6.072 37.269 1.00 71.62 314 CYS A C 1
ATOM 2355 O O . CYS A 1 314 ? -3.588 5.407 38.171 1.00 71.62 314 CYS A O 1
ATOM 2357 N N . ALA A 1 315 ? -1.890 6.679 37.418 1.00 67.94 315 ALA A N 1
ATOM 2358 C CA . ALA A 1 315 ? -1.056 6.568 38.618 1.00 67.94 315 ALA A CA 1
ATOM 2359 C C . ALA A 1 315 ? -1.716 7.135 39.893 1.00 67.94 315 ALA A C 1
ATOM 2361 O O . ALA A 1 315 ? -1.350 6.729 40.996 1.00 67.94 315 ALA A O 1
ATOM 2362 N N . ASP A 1 316 ? -2.722 8.004 39.751 1.00 65.00 316 ASP A N 1
ATOM 2363 C CA . ASP A 1 316 ? -3.495 8.573 40.864 1.00 65.00 316 ASP A CA 1
ATOM 2364 C C . ASP A 1 316 ? -4.578 7.613 41.418 1.00 65.00 316 ASP A C 1
ATOM 2366 O O . ASP A 1 316 ? -5.357 7.983 42.297 1.00 65.00 316 ASP A O 1
ATOM 2370 N N . GLY A 1 317 ? -4.618 6.356 40.950 1.00 61.56 317 GLY A N 1
ATOM 2371 C CA . GLY A 1 317 ? -5.467 5.289 41.500 1.00 61.56 317 GLY A CA 1
ATOM 2372 C C . GLY A 1 317 ? -6.906 5.268 40.975 1.00 61.56 317 GLY A C 1
ATOM 2373 O O . GLY A 1 317 ? -7.752 4.569 41.529 1.00 61.56 317 GLY A O 1
ATOM 2374 N N . ALA A 1 318 ? -7.195 6.022 39.912 1.00 59.06 318 ALA A N 1
ATOM 2375 C CA . ALA A 1 318 ? -8.529 6.137 39.320 1.00 59.06 318 ALA A CA 1
ATOM 2376 C C . ALA A 1 318 ? -8.890 5.002 38.336 1.00 59.06 318 ALA A C 1
ATOM 2378 O O . ALA A 1 318 ? -10.005 4.986 37.813 1.00 59.06 318 ALA A O 1
ATOM 2379 N N . VAL A 1 319 ? -7.965 4.082 38.037 1.00 67.62 319 VAL A N 1
ATOM 2380 C CA . VAL A 1 319 ? -8.073 3.153 36.899 1.00 67.62 319 VAL A CA 1
ATOM 2381 C C . VAL A 1 319 ? -7.855 1.695 37.323 1.00 67.62 319 VAL A C 1
ATOM 2383 O O . VAL A 1 319 ? -7.100 1.411 38.247 1.00 67.62 319 VAL A O 1
ATOM 2386 N N . ASP A 1 320 ? -8.556 0.784 36.642 1.00 78.12 320 ASP A N 1
ATOM 2387 C CA . ASP A 1 320 ? -8.532 -0.666 36.871 1.00 78.12 320 ASP A CA 1
ATOM 2388 C C . ASP A 1 320 ? -7.143 -1.286 36.601 1.00 78.12 320 ASP A C 1
ATOM 2390 O O . ASP A 1 320 ? -6.420 -0.845 35.700 1.00 78.12 320 ASP A O 1
ATOM 2394 N N . GLU A 1 321 ? -6.785 -2.339 37.341 1.00 81.62 321 GLU A N 1
ATOM 2395 C CA . GLU A 1 321 ? -5.467 -3.001 37.271 1.00 81.62 321 GLU A CA 1
ATOM 2396 C C . GLU A 1 321 ? -5.189 -3.559 35.863 1.00 81.62 321 GLU A C 1
ATOM 2398 O O . GLU A 1 321 ? -4.085 -3.422 35.328 1.00 81.62 321 GLU A O 1
ATOM 2403 N N . ASP A 1 322 ? -6.226 -4.094 35.212 1.00 83.00 322 ASP A N 1
ATOM 2404 C CA . ASP A 1 322 ? -6.167 -4.618 33.843 1.00 83.00 322 ASP A CA 1
ATOM 2405 C C . ASP A 1 322 ? -5.820 -3.536 32.805 1.00 83.00 322 ASP A C 1
ATOM 2407 O O . ASP A 1 322 ? -5.123 -3.799 31.820 1.00 83.00 322 ASP A O 1
ATOM 2411 N N . VAL A 1 323 ? -6.302 -2.306 33.008 1.00 83.19 323 VAL A N 1
ATOM 2412 C CA . VAL A 1 323 ? -6.022 -1.182 32.105 1.00 83.19 323 VAL A CA 1
ATOM 2413 C C . VAL A 1 323 ? -4.590 -0.703 32.310 1.00 83.19 323 VAL A C 1
ATOM 2415 O O . VAL A 1 323 ? -3.895 -0.474 31.320 1.00 83.19 323 VAL A O 1
ATOM 2418 N N . GLN A 1 324 ? -4.121 -0.617 33.559 1.00 85.25 324 GLN A N 1
ATOM 2419 C CA . GLN A 1 324 ? -2.735 -0.247 33.858 1.00 85.25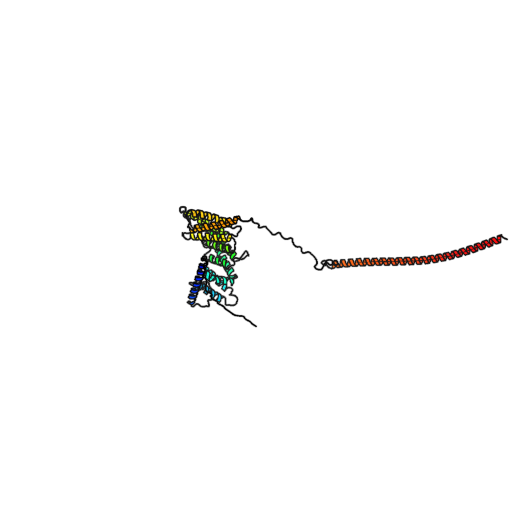 324 GLN A CA 1
ATOM 2420 C C . GLN A 1 324 ? -1.745 -1.234 33.222 1.00 85.25 324 GLN A C 1
ATOM 2422 O O . GLN A 1 324 ? -0.801 -0.811 32.556 1.00 85.25 324 GLN A O 1
ATOM 2427 N N . ALA A 1 325 ? -2.009 -2.541 33.325 1.00 89.69 325 ALA A N 1
ATOM 2428 C CA . ALA A 1 325 ? -1.170 -3.569 32.711 1.00 89.69 325 ALA A CA 1
ATOM 2429 C C . ALA A 1 325 ? -1.083 -3.434 31.176 1.00 89.69 325 ALA A C 1
ATOM 2431 O O . ALA A 1 325 ? -0.014 -3.623 30.587 1.00 89.69 325 ALA A O 1
ATOM 2432 N N . GLU A 1 326 ? -2.187 -3.095 30.501 1.00 90.88 326 GLU A N 1
ATOM 2433 C CA . GLU A 1 326 ? -2.182 -2.874 29.047 1.00 90.88 326 GLU A CA 1
ATOM 2434 C C . GLU A 1 326 ? -1.551 -1.529 28.654 1.00 90.88 326 GLU A C 1
ATOM 2436 O O . GLU A 1 326 ? -0.935 -1.445 27.586 1.00 90.88 326 GLU A O 1
ATOM 2441 N N . VAL A 1 327 ? -1.652 -0.492 29.494 1.00 90.56 327 VAL A N 1
ATOM 2442 C CA . VAL A 1 327 ? -0.927 0.777 29.304 1.00 90.56 327 VAL A CA 1
ATOM 2443 C C . VAL A 1 327 ? 0.576 0.516 29.350 1.00 90.56 327 VAL A C 1
ATOM 2445 O O . VAL A 1 327 ? 1.258 0.854 28.381 1.00 90.56 327 VAL A O 1
ATOM 2448 N N . ASP A 1 328 ? 1.059 -0.173 30.386 1.00 91.44 328 ASP A N 1
ATOM 2449 C CA . ASP A 1 328 ? 2.476 -0.513 30.568 1.00 91.44 328 ASP A CA 1
ATOM 2450 C C . ASP A 1 328 ? 3.004 -1.361 29.392 1.00 91.44 328 ASP A C 1
ATOM 2452 O O . ASP A 1 328 ? 4.031 -1.054 28.775 1.00 91.44 328 ASP A O 1
ATOM 2456 N N . ALA A 1 329 ? 2.239 -2.378 28.978 1.00 94.25 329 ALA A N 1
ATOM 2457 C CA . ALA A 1 329 ? 2.581 -3.211 27.824 1.00 94.25 329 ALA A CA 1
ATOM 2458 C C . ALA A 1 329 ? 2.620 -2.423 26.500 1.00 94.25 329 ALA A C 1
ATOM 2460 O O . ALA A 1 329 ? 3.378 -2.763 25.582 1.00 94.25 329 ALA A O 1
ATOM 2461 N N . THR A 1 330 ? 1.789 -1.387 26.364 1.00 94.00 330 THR A N 1
ATOM 2462 C CA . THR A 1 330 ? 1.763 -0.524 25.174 1.00 94.00 330 THR A CA 1
ATOM 2463 C C . THR A 1 330 ? 2.912 0.483 25.197 1.00 94.00 330 THR A C 1
ATOM 2465 O O . THR A 1 330 ? 3.532 0.712 24.153 1.00 94.00 330 THR A O 1
ATOM 2468 N N . THR A 1 331 ? 3.257 1.036 26.365 1.00 94.31 331 THR A N 1
ATOM 2469 C CA . THR A 1 331 ? 4.431 1.907 26.526 1.00 94.31 331 THR A CA 1
ATOM 2470 C C . THR A 1 331 ? 5.722 1.163 26.207 1.00 94.31 331 THR A C 1
ATOM 2472 O O . THR A 1 331 ? 6.532 1.672 25.431 1.00 94.31 331 THR A O 1
ATOM 2475 N N . ASP A 1 332 ? 5.869 -0.080 26.673 1.00 94.56 332 ASP A N 1
ATOM 2476 C CA . ASP A 1 332 ? 7.037 -0.919 26.380 1.00 94.56 332 ASP A CA 1
ATOM 2477 C C . ASP A 1 332 ? 7.205 -1.180 24.875 1.00 94.56 332 ASP A C 1
ATOM 2479 O O . ASP A 1 332 ? 8.321 -1.141 24.336 1.00 94.56 332 ASP A O 1
ATOM 2483 N N . ALA A 1 333 ? 6.091 -1.415 24.172 1.00 94.06 333 ALA A N 1
ATOM 2484 C CA . ALA A 1 333 ? 6.079 -1.604 22.725 1.00 94.06 333 ALA A CA 1
ATOM 2485 C C . ALA A 1 333 ? 6.505 -0.328 21.974 1.00 94.06 333 ALA A C 1
ATOM 2487 O O . ALA A 1 333 ? 7.305 -0.402 21.035 1.00 94.06 333 ALA A O 1
ATOM 2488 N N . LEU A 1 334 ? 6.024 0.845 22.401 1.00 92.69 334 LEU A N 1
ATOM 2489 C CA . LEU A 1 334 ? 6.414 2.138 21.825 1.00 92.69 334 LEU A CA 1
ATOM 2490 C C . LEU A 1 334 ? 7.882 2.474 22.090 1.00 92.69 334 LEU A C 1
ATOM 2492 O O . LEU A 1 334 ? 8.579 2.939 21.184 1.00 92.69 334 LEU A O 1
ATOM 2496 N N . ASP A 1 335 ? 8.384 2.191 23.291 1.00 92.31 335 ASP A N 1
ATOM 2497 C CA . ASP A 1 335 ? 9.798 2.369 23.618 1.00 92.31 335 ASP A CA 1
ATOM 2498 C C . ASP A 1 335 ? 10.699 1.436 22.801 1.00 92.31 335 ASP A C 1
ATOM 2500 O O . ASP A 1 335 ? 11.835 1.800 22.481 1.00 92.31 335 ASP A O 1
ATOM 2504 N N . GLY A 1 336 ? 10.189 0.267 22.399 1.00 91.56 336 GLY A N 1
ATOM 2505 C CA . GLY A 1 336 ? 10.801 -0.587 21.380 1.00 91.56 336 GLY A CA 1
ATOM 2506 C C . GLY A 1 336 ? 11.050 0.165 20.075 1.00 91.56 336 GLY A C 1
ATOM 2507 O O . GLY A 1 336 ? 12.199 0.330 19.662 1.00 91.56 336 GLY A O 1
ATOM 2508 N N . VAL A 1 337 ? 9.990 0.718 19.482 1.00 91.06 337 VAL A N 1
ATOM 2509 C CA . VAL A 1 337 ? 10.074 1.491 18.229 1.00 91.06 337 VAL A CA 1
ATOM 2510 C C . VAL A 1 337 ? 10.965 2.728 18.382 1.00 91.06 337 VAL A C 1
ATOM 2512 O O . VAL A 1 337 ? 11.733 3.069 17.477 1.00 91.06 337 VAL A O 1
ATOM 2515 N N . ARG A 1 338 ? 10.916 3.394 19.541 1.00 91.69 338 ARG A N 1
ATOM 2516 C CA . ARG A 1 338 ? 11.769 4.548 19.860 1.00 91.69 338 ARG A CA 1
ATOM 2517 C C . ARG A 1 338 ? 13.250 4.183 19.896 1.00 91.69 338 ARG A C 1
ATOM 2519 O O . ARG A 1 338 ? 14.093 4.967 19.453 1.00 91.69 338 ARG A O 1
ATOM 2526 N N . ARG A 1 339 ? 13.591 3.015 20.448 1.00 90.69 339 ARG A N 1
ATOM 2527 C CA . ARG A 1 339 ? 14.965 2.493 20.474 1.00 90.69 339 ARG A CA 1
ATOM 2528 C C . ARG A 1 339 ? 15.447 2.170 19.066 1.00 90.69 339 ARG A C 1
ATOM 2530 O O . ARG A 1 339 ? 16.547 2.592 18.708 1.00 90.69 339 ARG A O 1
ATOM 2537 N N . ASP A 1 340 ? 14.612 1.533 18.254 1.00 87.69 340 ASP A N 1
ATOM 2538 C CA . ASP A 1 340 ? 14.942 1.198 16.865 1.00 87.69 340 ASP A CA 1
ATOM 2539 C C . ASP A 1 340 ? 15.143 2.449 16.001 1.00 87.69 340 ASP A C 1
ATOM 2541 O O . ASP A 1 340 ? 16.029 2.492 15.142 1.00 87.69 340 ASP A O 1
ATOM 2545 N N . ALA A 1 341 ? 14.406 3.525 16.291 1.00 86.69 341 ALA A N 1
ATOM 2546 C CA . ALA A 1 341 ? 14.571 4.805 15.612 1.00 86.69 341 ALA A CA 1
ATOM 2547 C C . ALA A 1 341 ? 15.982 5.409 15.757 1.00 86.69 341 ALA A C 1
ATOM 2549 O O . ALA A 1 341 ? 16.416 6.161 14.882 1.00 86.69 341 ALA A O 1
ATOM 2550 N N . ARG A 1 342 ? 16.739 5.044 16.802 1.00 86.94 342 ARG A N 1
ATOM 2551 C CA . ARG A 1 342 ? 18.123 5.515 17.010 1.00 86.94 342 ARG A CA 1
ATOM 2552 C C . ARG A 1 342 ? 19.111 4.956 15.987 1.00 86.94 342 ARG A C 1
ATOM 2554 O O . ARG A 1 342 ? 20.146 5.572 15.755 1.00 86.94 342 ARG A O 1
ATOM 2561 N N . TRP A 1 343 ? 18.799 3.818 15.366 1.00 86.31 343 TRP A N 1
ATOM 2562 C CA . TRP A 1 343 ? 19.673 3.138 14.402 1.00 86.31 343 TRP A CA 1
ATOM 2563 C C . TRP A 1 343 ? 19.394 3.523 12.942 1.00 86.31 343 TRP A C 1
ATOM 2565 O O . TRP A 1 343 ? 19.895 2.884 12.011 1.00 86.31 343 TRP A O 1
ATOM 2575 N N . ARG A 1 344 ? 18.587 4.564 12.713 1.00 84.00 344 ARG A N 1
ATOM 2576 C CA . ARG A 1 344 ? 18.207 5.006 11.370 1.00 84.00 344 ARG A CA 1
ATOM 2577 C C . ARG A 1 344 ? 19.368 5.645 10.621 1.00 84.00 344 ARG A C 1
ATOM 2579 O O . ARG A 1 344 ? 20.265 6.260 11.191 1.00 84.00 344 ARG A O 1
ATOM 2586 N N . ARG A 1 345 ? 19.321 5.510 9.297 1.00 85.94 345 ARG A N 1
ATOM 2587 C CA . ARG A 1 345 ? 20.285 6.113 8.374 1.00 85.94 345 ARG A CA 1
ATOM 2588 C C . ARG A 1 345 ? 19.681 7.361 7.731 1.00 85.94 345 ARG A C 1
ATOM 2590 O O . ARG A 1 345 ? 18.472 7.383 7.497 1.00 85.94 345 ARG A O 1
ATOM 2597 N N . PRO A 1 346 ? 20.500 8.377 7.410 1.00 89.25 346 PRO A N 1
ATOM 2598 C CA . PRO A 1 346 ? 20.029 9.530 6.659 1.00 89.25 346 PRO A CA 1
ATOM 2599 C C . PRO A 1 346 ? 19.498 9.095 5.290 1.00 89.25 346 PRO A C 1
ATOM 2601 O O . PRO A 1 346 ? 19.991 8.148 4.671 1.00 89.25 346 PRO A O 1
ATOM 2604 N N . LEU A 1 347 ? 18.471 9.801 4.826 1.00 90.69 347 LEU A N 1
ATOM 2605 C CA . LEU A 1 347 ? 17.756 9.465 3.607 1.00 90.69 347 LEU A CA 1
ATOM 2606 C C . LEU A 1 347 ? 18.621 9.715 2.360 1.00 90.69 347 LEU A C 1
ATOM 2608 O O . LEU A 1 347 ? 19.177 10.795 2.181 1.00 90.69 347 LEU A O 1
ATOM 2612 N N . ALA A 1 348 ? 18.676 8.731 1.462 1.00 90.75 348 ALA A N 1
ATOM 2613 C CA . ALA A 1 348 ? 19.486 8.771 0.246 1.00 90.75 348 ALA A CA 1
ATOM 2614 C C . ALA A 1 348 ? 18.635 8.545 -1.026 1.00 90.75 348 ALA A C 1
ATOM 2616 O O . ALA A 1 348 ? 18.954 7.696 -1.854 1.00 90.75 348 ALA A O 1
ATOM 2617 N N . LEU A 1 349 ? 17.534 9.299 -1.191 1.00 92.06 349 LEU A N 1
ATOM 2618 C CA . LEU A 1 349 ? 16.569 9.119 -2.300 1.00 92.06 349 LEU A CA 1
ATOM 2619 C C . LEU A 1 349 ? 17.162 9.331 -3.699 1.00 92.06 349 LEU A C 1
ATOM 2621 O O . LEU A 1 349 ? 16.672 8.771 -4.677 1.00 92.06 349 LEU A O 1
ATOM 2625 N N . HIS A 1 350 ? 18.179 10.184 -3.813 1.00 91.00 350 HIS A N 1
ATOM 2626 C CA . HIS A 1 350 ? 18.731 10.608 -5.101 1.00 91.00 350 HIS A CA 1
ATOM 2627 C C . HIS A 1 350 ? 20.003 9.859 -5.500 1.00 91.00 350 HIS A C 1
ATOM 2629 O O . HIS A 1 350 ? 20.677 10.261 -6.450 1.00 91.00 350 HIS A O 1
ATOM 2635 N N . VAL A 1 351 ? 20.321 8.758 -4.819 1.00 92.25 351 VAL A N 1
ATOM 2636 C CA . VAL A 1 351 ? 21.403 7.865 -5.234 1.00 92.25 351 VAL A CA 1
ATOM 2637 C C . VAL A 1 351 ? 20.932 7.089 -6.460 1.00 92.25 351 VAL A C 1
ATOM 2639 O O . VAL A 1 351 ? 20.247 6.074 -6.364 1.00 92.25 351 VAL A O 1
ATOM 2642 N N . LYS A 1 352 ? 21.264 7.614 -7.639 1.00 92.31 352 LYS A N 1
ATOM 2643 C CA . LYS A 1 352 ? 21.026 6.955 -8.924 1.00 92.31 352 LYS A CA 1
ATOM 2644 C C . LYS A 1 352 ? 22.290 6.215 -9.332 1.00 92.31 352 LYS A C 1
ATOM 2646 O O . LYS A 1 352 ? 23.384 6.766 -9.227 1.00 92.31 352 LYS A O 1
ATOM 2651 N N . ALA A 1 353 ? 22.136 4.993 -9.836 1.00 93.06 353 ALA A N 1
ATOM 2652 C CA . ALA A 1 353 ? 23.235 4.338 -10.528 1.00 93.06 353 ALA A CA 1
ATOM 2653 C C . ALA A 1 353 ? 23.686 5.238 -11.698 1.00 93.06 353 ALA A C 1
ATOM 2655 O O . ALA A 1 353 ? 22.824 5.783 -12.401 1.00 93.06 353 ALA A O 1
ATOM 2656 N N . PRO A 1 354 ? 24.999 5.449 -11.894 1.00 94.19 354 PRO A N 1
ATOM 2657 C CA . PRO A 1 354 ? 25.484 6.253 -13.005 1.00 94.19 354 PRO A CA 1
ATOM 2658 C C . PRO A 1 354 ? 25.008 5.635 -14.321 1.00 94.19 354 PRO A C 1
ATOM 2660 O O . PRO A 1 354 ? 25.084 4.421 -14.512 1.00 94.19 354 PRO A O 1
ATOM 2663 N N . THR A 1 355 ? 24.500 6.465 -15.231 1.00 93.50 355 THR A N 1
ATOM 2664 C CA . THR A 1 355 ? 24.091 5.997 -16.558 1.00 93.50 355 THR A CA 1
ATOM 2665 C C . THR A 1 355 ? 25.323 5.485 -17.305 1.00 93.50 355 THR A C 1
ATOM 2667 O O . THR A 1 355 ? 26.301 6.234 -17.401 1.00 93.50 355 THR A O 1
ATOM 2670 N N . PRO A 1 356 ? 25.310 4.250 -17.836 1.00 95.44 356 PRO A N 1
ATOM 2671 C CA . PRO A 1 356 ? 26.449 3.724 -18.574 1.00 95.44 356 PRO A CA 1
ATOM 2672 C C . PRO A 1 356 ? 26.711 4.567 -19.825 1.00 95.44 356 PRO A C 1
ATOM 2674 O O . PRO A 1 356 ? 25.794 5.159 -20.400 1.00 95.44 356 PRO A O 1
ATOM 2677 N N . ILE A 1 357 ? 27.973 4.613 -20.256 1.00 95.12 357 ILE A N 1
ATOM 2678 C CA . ILE A 1 357 ? 28.338 5.232 -21.533 1.00 95.12 357 ILE A CA 1
ATOM 2679 C C . ILE A 1 357 ? 27.549 4.518 -22.632 1.00 95.12 357 ILE A C 1
ATOM 2681 O O . ILE A 1 357 ? 27.515 3.288 -22.677 1.00 95.12 357 ILE A O 1
ATOM 2685 N N . ARG A 1 358 ? 26.905 5.289 -23.514 1.00 95.00 358 ARG A N 1
ATOM 2686 C CA . ARG A 1 358 ? 26.158 4.734 -24.644 1.00 95.00 358 ARG A CA 1
ATOM 2687 C C . ARG A 1 358 ? 27.099 3.881 -25.495 1.00 95.00 358 ARG A C 1
ATOM 2689 O O . ARG A 1 358 ? 28.048 4.409 -26.072 1.00 95.00 358 ARG A O 1
ATOM 2696 N N . SER A 1 359 ? 26.811 2.589 -25.603 1.00 95.31 359 SER A N 1
ATOM 2697 C CA . SER A 1 359 ? 27.464 1.717 -26.573 1.00 95.31 359 SER A CA 1
ATOM 2698 C C . SER A 1 359 ? 27.089 2.187 -27.975 1.00 95.31 359 SER A C 1
ATOM 2700 O O . SER A 1 359 ? 25.908 2.240 -28.327 1.00 95.31 359 SER A O 1
ATOM 2702 N N . LEU A 1 360 ? 28.090 2.589 -28.754 1.00 94.44 360 LEU A N 1
ATOM 2703 C CA . LEU A 1 360 ? 27.924 2.832 -30.179 1.00 94.44 360 LEU A CA 1
ATOM 2704 C C . LEU A 1 360 ? 28.208 1.526 -30.906 1.00 94.44 360 LEU A C 1
ATOM 2706 O O . LEU A 1 360 ? 29.242 0.899 -30.679 1.00 94.44 360 LEU A O 1
ATOM 2710 N N . GLU A 1 361 ? 27.286 1.134 -31.770 1.00 92.81 361 GLU A N 1
ATOM 2711 C CA . GLU A 1 361 ? 27.533 0.058 -32.716 1.00 92.81 361 GLU A CA 1
ATOM 2712 C C . GLU A 1 361 ? 28.552 0.568 -33.745 1.00 92.81 361 GLU A C 1
ATOM 2714 O O . GLU A 1 361 ? 28.351 1.644 -34.322 1.00 92.81 361 GLU A O 1
ATOM 2719 N N . PRO A 1 362 ? 29.685 -0.125 -33.933 1.00 89.31 362 PRO A N 1
ATOM 2720 C CA . PRO A 1 362 ? 30.635 0.246 -34.969 1.00 89.31 362 PRO A CA 1
ATOM 2721 C C . PRO A 1 362 ? 30.004 0.047 -36.356 1.00 89.31 362 PRO A C 1
ATOM 2723 O O . PRO A 1 362 ? 29.414 -0.991 -36.634 1.00 89.31 362 PRO A O 1
ATOM 2726 N N . ASP A 1 363 ? 30.156 1.040 -37.231 1.00 82.88 363 ASP A N 1
ATOM 2727 C CA . ASP A 1 363 ? 29.663 0.998 -38.614 1.00 82.88 363 ASP A CA 1
ATOM 2728 C C . ASP A 1 363 ? 30.703 0.302 -39.509 1.00 82.88 363 ASP A C 1
ATOM 2730 O O . ASP A 1 363 ? 31.595 0.946 -40.070 1.00 82.88 363 ASP A O 1
ATOM 2734 N N . PHE A 1 364 ? 30.650 -1.030 -39.573 1.00 78.50 364 PHE A N 1
ATOM 2735 C CA . PHE A 1 364 ? 31.436 -1.840 -40.506 1.00 78.50 364 PHE A CA 1
ATOM 2736 C C . PHE A 1 364 ? 30.513 -2.651 -41.421 1.00 78.50 364 PHE A C 1
ATOM 2738 O O . PHE A 1 364 ? 29.397 -2.998 -41.047 1.00 78.50 364 PHE A O 1
ATOM 2745 N N . ASP A 1 365 ? 30.981 -2.953 -42.632 1.00 72.12 365 ASP A N 1
ATOM 2746 C CA . ASP A 1 365 ? 30.263 -3.845 -43.540 1.00 72.12 365 ASP A CA 1
ATOM 2747 C C . ASP A 1 365 ? 30.559 -5.308 -43.158 1.00 72.12 365 ASP A C 1
ATOM 2749 O O . ASP A 1 365 ? 31.721 -5.677 -42.971 1.00 72.12 365 ASP A O 1
ATOM 2753 N N . ASP A 1 366 ? 29.527 -6.154 -43.073 1.00 73.75 366 ASP A N 1
ATOM 2754 C CA . ASP A 1 366 ? 29.669 -7.583 -42.733 1.00 73.75 366 ASP A CA 1
ATOM 2755 C C . ASP A 1 366 ? 30.449 -8.376 -43.797 1.00 73.75 366 ASP A C 1
ATOM 2757 O O . ASP A 1 366 ? 31.039 -9.424 -43.520 1.00 73.75 366 ASP A O 1
ATOM 2761 N N . SER A 1 367 ? 30.479 -7.881 -45.039 1.00 71.50 367 SER A N 1
ATOM 2762 C CA . SER A 1 367 ? 31.330 -8.434 -46.087 1.00 71.50 367 SER A CA 1
ATOM 2763 C C . SER A 1 367 ? 32.784 -8.056 -45.809 1.00 71.50 367 SER A C 1
ATOM 2765 O O . SER A 1 367 ? 33.121 -6.873 -45.826 1.00 71.50 367 SER A O 1
ATOM 2767 N N . ALA A 1 368 ? 33.635 -9.062 -45.582 1.00 64.94 368 ALA A N 1
ATOM 2768 C CA . ALA A 1 368 ? 35.069 -8.925 -45.322 1.00 64.94 368 ALA A CA 1
ATOM 2769 C C . ALA A 1 368 ? 35.709 -7.753 -46.089 1.00 64.94 368 ALA A C 1
ATOM 2771 O O . ALA A 1 368 ? 35.545 -7.660 -47.306 1.00 64.94 368 ALA A O 1
ATOM 2772 N N . VAL A 1 369 ? 36.444 -6.891 -45.369 1.00 65.00 369 VAL A N 1
ATOM 2773 C CA . VAL A 1 369 ? 37.140 -5.702 -45.894 1.00 65.00 369 VAL A CA 1
ATOM 2774 C C . VAL A 1 369 ? 37.887 -6.064 -47.174 1.00 65.00 369 VAL A C 1
ATOM 2776 O O . VAL A 1 369 ? 38.988 -6.614 -47.136 1.00 65.00 369 VAL A O 1
ATOM 2779 N N . ASN A 1 370 ? 37.284 -5.767 -48.321 1.00 67.81 370 ASN A N 1
ATOM 2780 C CA . ASN A 1 370 ? 37.921 -5.979 -49.603 1.00 67.81 370 ASN A CA 1
ATOM 2781 C C . ASN A 1 370 ? 38.670 -4.687 -49.952 1.00 67.81 370 ASN A C 1
ATOM 2783 O O . ASN A 1 370 ? 38.020 -3.702 -50.292 1.00 67.81 370 ASN A O 1
ATOM 2787 N N . PRO A 1 371 ? 40.015 -4.647 -49.902 1.00 71.56 371 PRO A N 1
ATOM 2788 C CA . PRO A 1 371 ? 40.776 -3.427 -50.180 1.00 71.56 371 PRO A CA 1
ATOM 2789 C C . PRO A 1 371 ? 40.569 -2.896 -51.609 1.00 71.56 371 PRO A C 1
ATOM 2791 O O . PRO A 1 371 ? 40.900 -1.743 -51.893 1.00 71.56 371 PRO A O 1
ATOM 2794 N N . GLU A 1 372 ? 40.022 -3.711 -52.515 1.00 67.62 372 GLU A N 1
ATOM 2795 C CA . GLU A 1 372 ? 39.716 -3.321 -53.892 1.00 67.62 372 GLU A CA 1
ATOM 2796 C C . GLU A 1 372 ? 38.328 -2.685 -54.058 1.00 67.62 372 GLU A C 1
ATOM 2798 O O . GLU A 1 372 ? 38.109 -1.948 -55.027 1.00 67.62 372 GLU A O 1
ATOM 2803 N N . ARG A 1 373 ? 37.398 -2.932 -53.125 1.00 63.78 373 ARG A N 1
ATOM 2804 C CA . ARG A 1 373 ? 36.031 -2.399 -53.160 1.00 63.78 373 ARG A CA 1
ATOM 2805 C C . ARG A 1 373 ? 35.837 -1.379 -52.046 1.00 63.78 373 ARG A C 1
ATOM 2807 O O . ARG A 1 373 ? 36.171 -1.612 -50.894 1.00 63.78 373 ARG A O 1
ATOM 2814 N N . ARG A 1 374 ? 35.308 -0.211 -52.399 1.00 59.69 374 ARG A N 1
ATOM 2815 C CA . ARG A 1 374 ? 34.981 0.851 -51.443 1.00 59.69 374 ARG A CA 1
ATOM 2816 C C . ARG A 1 374 ? 33.470 0.813 -51.221 1.00 59.69 374 ARG A C 1
ATOM 2818 O O . ARG A 1 374 ? 32.759 0.683 -52.204 1.00 59.69 374 ARG A O 1
ATOM 2825 N N . ASN A 1 375 ? 33.029 0.897 -49.965 1.00 58.41 375 ASN A N 1
ATOM 2826 C CA . ASN A 1 375 ? 31.662 0.611 -49.505 1.00 58.41 375 ASN A CA 1
ATOM 2827 C C . ASN A 1 375 ? 30.563 1.101 -50.468 1.00 58.41 375 ASN A C 1
ATOM 2829 O O . ASN A 1 375 ? 30.468 2.297 -50.763 1.00 58.41 375 ASN A O 1
ATOM 2833 N N . GLU A 1 376 ? 29.693 0.176 -50.873 1.00 56.44 376 GLU A N 1
ATOM 2834 C CA . GLU A 1 376 ? 28.664 0.312 -51.919 1.00 56.44 376 GLU A CA 1
ATOM 2835 C C . GLU A 1 376 ? 27.397 1.071 -51.439 1.00 56.44 376 GLU A C 1
ATOM 2837 O O . GLU A 1 376 ? 26.334 0.990 -52.041 1.00 56.44 376 GLU A O 1
ATOM 2842 N N . ARG A 1 377 ? 27.470 1.869 -50.358 1.00 59.00 377 ARG A N 1
ATOM 2843 C CA . ARG A 1 377 ? 26.313 2.656 -49.860 1.00 59.00 377 ARG A CA 1
ATOM 2844 C C . ARG A 1 377 ? 26.028 3.937 -50.656 1.00 59.00 377 ARG A C 1
ATOM 2846 O O . ARG A 1 377 ? 25.054 4.635 -50.376 1.00 59.00 377 ARG A O 1
ATOM 2853 N N . ARG A 1 378 ? 26.877 4.307 -51.619 1.00 53.59 378 ARG A N 1
ATOM 2854 C CA . ARG A 1 378 ? 26.663 5.482 -52.479 1.00 53.59 378 ARG A CA 1
ATOM 2855 C C . ARG A 1 378 ? 26.223 5.033 -53.863 1.00 53.59 378 ARG A C 1
ATOM 2857 O O . ARG A 1 378 ? 27.063 4.552 -54.603 1.00 53.59 378 ARG A O 1
ATOM 2864 N N . VAL A 1 379 ? 24.947 5.305 -54.161 1.00 59.16 379 VAL A N 1
ATOM 2865 C CA . VAL A 1 379 ? 24.285 5.375 -55.480 1.00 59.16 379 VAL A CA 1
ATOM 2866 C C . VAL A 1 379 ? 25.216 4.976 -56.623 1.00 59.16 379 VAL A C 1
ATOM 2868 O O . VAL A 1 379 ? 26.103 5.761 -56.984 1.00 59.16 379 VAL A O 1
ATOM 2871 N N . ASP A 1 380 ? 24.992 3.774 -57.154 1.00 62.56 380 ASP A N 1
ATOM 2872 C CA . ASP A 1 380 ? 25.789 3.101 -58.188 1.00 62.56 380 ASP A CA 1
ATOM 2873 C C . ASP A 1 380 ? 26.311 4.067 -59.267 1.00 62.56 380 ASP A C 1
ATOM 2875 O O . ASP A 1 380 ? 27.490 4.045 -59.627 1.00 62.56 380 ASP A O 1
ATOM 2879 N N . ASP A 1 381 ? 25.487 5.032 -59.675 1.00 67.00 381 ASP A N 1
ATOM 2880 C CA . ASP A 1 381 ? 25.803 6.080 -60.647 1.00 67.00 381 ASP A CA 1
ATOM 2881 C C . ASP A 1 381 ? 27.116 6.841 -60.373 1.00 67.00 381 ASP A C 1
ATOM 2883 O O . ASP A 1 381 ? 27.904 7.103 -61.287 1.00 67.00 381 ASP A O 1
ATOM 2887 N N . VAL A 1 382 ? 27.405 7.231 -59.125 1.00 76.19 382 VAL A N 1
ATOM 2888 C CA . VAL A 1 382 ? 28.607 8.034 -58.814 1.00 76.19 382 VAL A CA 1
ATOM 2889 C C . VAL A 1 382 ? 29.869 7.184 -58.922 1.00 76.19 382 VAL A C 1
ATOM 2891 O O . VAL A 1 382 ? 30.927 7.669 -59.355 1.00 76.19 382 VAL A O 1
ATOM 2894 N N . GLU A 1 383 ? 29.778 5.922 -58.519 1.00 72.25 383 GLU A N 1
ATOM 2895 C CA . GLU A 1 383 ? 30.882 4.972 -58.591 1.00 72.25 383 GLU A CA 1
ATOM 2896 C C . GLU A 1 383 ? 31.143 4.549 -60.028 1.00 72.25 383 GLU A C 1
ATOM 2898 O O . GLU A 1 383 ? 32.296 4.573 -60.477 1.00 72.25 383 GLU A O 1
ATOM 2903 N N . GLU A 1 384 ? 30.085 4.293 -60.791 1.00 79.44 384 GLU A N 1
ATOM 2904 C CA . GLU A 1 384 ? 30.159 4.035 -62.219 1.00 79.44 384 GLU A CA 1
ATOM 2905 C C . GLU A 1 384 ? 30.786 5.208 -62.963 1.00 79.44 384 GLU A C 1
ATOM 2907 O O . GLU A 1 384 ? 31.748 5.018 -63.714 1.00 79.44 384 GLU A O 1
ATOM 2912 N N . VAL A 1 385 ? 30.359 6.442 -62.689 1.00 85.19 385 VAL A N 1
ATOM 2913 C CA . VAL A 1 385 ? 30.968 7.642 -63.280 1.00 85.19 385 VAL A CA 1
ATOM 2914 C C . VAL A 1 385 ? 32.456 7.731 -62.933 1.00 85.19 385 VAL A C 1
ATOM 2916 O O . VAL A 1 385 ? 33.279 8.074 -63.790 1.00 85.19 385 VAL A O 1
ATOM 2919 N N . ARG A 1 386 ? 32.857 7.408 -61.698 1.00 83.56 386 ARG A N 1
ATOM 2920 C CA . ARG A 1 386 ? 34.278 7.383 -61.303 1.00 83.56 386 ARG A CA 1
ATOM 2921 C C . ARG A 1 386 ? 35.046 6.270 -62.009 1.00 83.56 386 ARG A C 1
ATOM 2923 O O . ARG A 1 386 ? 36.165 6.521 -62.470 1.00 83.56 386 ARG A O 1
ATOM 2930 N N . ARG A 1 387 ? 34.466 5.076 -62.131 1.00 85.31 387 ARG A N 1
ATOM 2931 C CA . ARG A 1 387 ? 35.026 3.933 -62.866 1.00 85.31 387 ARG A CA 1
ATOM 2932 C C . ARG A 1 387 ? 35.246 4.302 -64.330 1.00 85.31 387 ARG A C 1
ATOM 2934 O O . ARG A 1 387 ? 36.364 4.166 -64.825 1.00 85.31 387 ARG A O 1
ATOM 2941 N N . LEU A 1 388 ? 34.234 4.872 -64.981 1.00 89.62 388 LEU A N 1
ATOM 2942 C CA . LEU A 1 388 ? 34.287 5.330 -66.369 1.00 89.62 388 LEU A CA 1
ATOM 2943 C C . LEU A 1 388 ? 35.320 6.447 -66.561 1.00 89.62 388 LEU A C 1
ATOM 2945 O O . LEU A 1 388 ? 36.113 6.398 -67.501 1.00 89.62 388 LEU A O 1
ATOM 2949 N N . LYS A 1 389 ? 35.407 7.416 -65.638 1.00 92.56 389 LYS A N 1
ATOM 2950 C CA . LYS A 1 389 ? 36.456 8.454 -65.663 1.00 92.56 389 LYS A CA 1
ATOM 2951 C C . LYS A 1 389 ? 37.862 7.855 -65.560 1.00 92.56 389 LYS A C 1
ATOM 2953 O O . LYS A 1 389 ? 38.757 8.276 -66.297 1.00 92.56 389 LYS A O 1
ATOM 2958 N N . ARG A 1 390 ? 38.073 6.869 -64.679 1.00 90.62 390 ARG A N 1
ATOM 2959 C CA . ARG A 1 390 ? 39.361 6.162 -64.542 1.00 90.62 390 ARG A CA 1
ATOM 2960 C C . ARG A 1 390 ? 39.700 5.376 -65.808 1.00 90.62 390 ARG A C 1
ATOM 2962 O O . ARG A 1 390 ? 40.828 5.487 -66.286 1.00 90.62 390 ARG A O 1
ATOM 2969 N N . ALA A 1 391 ? 38.738 4.648 -66.371 1.00 92.81 391 ALA A N 1
ATOM 2970 C CA . ALA A 1 391 ? 38.907 3.906 -67.619 1.00 92.81 391 ALA A CA 1
ATOM 2971 C C . ALA A 1 391 ? 39.260 4.844 -68.783 1.00 92.81 391 ALA A C 1
ATOM 2973 O O . ALA A 1 391 ? 40.273 4.635 -69.449 1.00 92.81 391 ALA A O 1
ATOM 2974 N N . ARG A 1 392 ? 38.521 5.950 -68.946 1.00 95.50 392 ARG A N 1
ATOM 2975 C CA . ARG A 1 392 ? 38.799 6.983 -69.955 1.00 95.50 392 ARG A CA 1
ATOM 2976 C C . ARG A 1 392 ? 40.195 7.581 -69.795 1.00 95.50 392 ARG A C 1
ATOM 2978 O O . ARG A 1 392 ? 40.906 7.726 -70.783 1.00 95.50 392 ARG A O 1
ATOM 2985 N N . LYS A 1 393 ? 40.613 7.915 -68.568 1.00 95.75 393 LYS A N 1
ATOM 2986 C CA . LYS A 1 393 ? 41.955 8.465 -68.306 1.00 95.75 393 LYS A CA 1
ATOM 2987 C C . LYS A 1 393 ? 43.058 7.459 -68.647 1.00 95.75 393 LYS A C 1
ATOM 2989 O O . LYS A 1 393 ? 44.078 7.856 -69.209 1.00 95.75 393 LYS A O 1
ATOM 2994 N N . ARG A 1 394 ? 42.862 6.174 -68.325 1.00 94.56 394 ARG A N 1
ATOM 2995 C CA . ARG A 1 394 ? 43.804 5.096 -68.673 1.00 94.56 394 ARG A CA 1
ATOM 2996 C C . ARG A 1 394 ? 43.906 4.928 -70.187 1.00 94.56 394 ARG A C 1
ATOM 2998 O O . ARG A 1 394 ? 45.014 5.034 -70.697 1.00 94.56 394 ARG A O 1
ATOM 3005 N N . ALA A 1 395 ? 42.774 4.788 -70.879 1.00 94.62 395 ALA A N 1
ATOM 3006 C CA . ALA A 1 395 ? 42.718 4.663 -72.335 1.00 94.62 395 ALA A CA 1
ATOM 3007 C C . ALA A 1 395 ? 43.355 5.872 -73.039 1.00 94.62 395 ALA A C 1
ATOM 3009 O O . ALA A 1 395 ? 44.221 5.719 -73.890 1.00 94.62 395 ALA A O 1
ATOM 3010 N N . ALA A 1 396 ? 43.021 7.095 -72.615 1.00 95.44 396 ALA A N 1
ATOM 3011 C CA . ALA A 1 396 ? 43.630 8.301 -73.172 1.00 95.44 396 ALA A CA 1
ATOM 3012 C C . ALA A 1 396 ? 45.154 8.328 -72.964 1.00 95.44 396 ALA A C 1
ATOM 3014 O O . ALA A 1 396 ? 45.897 8.727 -73.859 1.00 95.44 396 ALA A O 1
ATOM 3015 N N . SER A 1 397 ? 45.639 7.884 -71.798 1.00 94.94 397 SER A N 1
ATOM 3016 C CA . SER A 1 397 ? 47.076 7.808 -71.525 1.00 94.94 397 SER A CA 1
ATOM 3017 C C . SER A 1 397 ? 47.777 6.750 -72.379 1.00 94.94 397 SER A C 1
ATOM 3019 O O . SER A 1 397 ? 48.869 7.021 -72.880 1.00 94.94 397 SER A O 1
ATOM 3021 N N . THR A 1 398 ? 47.183 5.569 -72.559 1.00 94.56 398 THR A N 1
ATOM 3022 C CA . THR A 1 398 ? 47.758 4.498 -73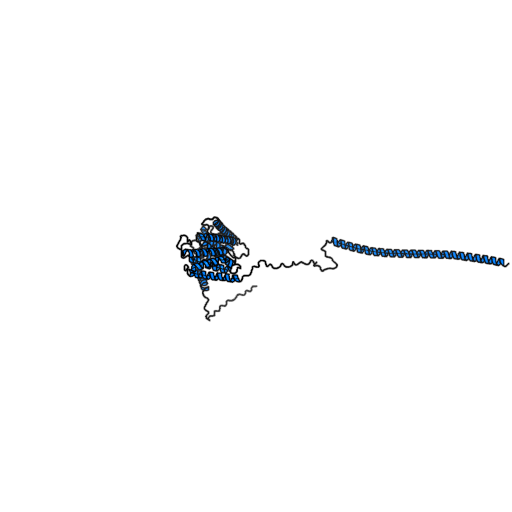.387 1.00 94.56 398 THR A CA 1
ATOM 3023 C C . THR A 1 398 ? 47.776 4.893 -74.858 1.00 94.56 398 THR A C 1
ATOM 3025 O O . THR A 1 398 ? 48.842 4.858 -75.466 1.00 94.56 398 THR A O 1
ATOM 3028 N N . THR A 1 399 ? 46.668 5.406 -75.391 1.00 95.75 399 THR A N 1
ATOM 3029 C CA . THR A 1 399 ? 46.590 5.884 -76.778 1.00 95.75 399 THR A CA 1
ATOM 3030 C C . THR A 1 399 ? 47.567 7.031 -77.030 1.00 95.75 399 THR A C 1
ATOM 3032 O O . THR A 1 399 ? 48.280 7.032 -78.028 1.00 95.75 399 THR A O 1
ATOM 3035 N N . ALA A 1 400 ? 47.696 7.983 -76.099 1.00 94.44 400 ALA A N 1
ATOM 3036 C CA . ALA A 1 400 ? 48.686 9.050 -76.236 1.00 94.44 400 ALA A CA 1
ATOM 3037 C C . ALA A 1 400 ? 50.129 8.516 -76.256 1.00 94.44 400 ALA A C 1
ATOM 3039 O O . ALA A 1 400 ? 50.978 9.074 -76.951 1.00 94.44 400 ALA A O 1
ATOM 3040 N N . LYS A 1 401 ? 50.430 7.448 -75.505 1.00 95.25 401 LYS A N 1
ATOM 3041 C CA . LYS A 1 401 ? 51.748 6.795 -75.546 1.00 95.25 401 LYS A CA 1
ATOM 3042 C C . LYS A 1 401 ? 51.991 6.099 -76.886 1.00 95.25 401 LYS A C 1
ATOM 3044 O O . LYS A 1 401 ? 53.106 6.191 -77.389 1.00 95.25 401 LYS A O 1
ATOM 3049 N N . GLU A 1 402 ? 50.987 5.446 -77.460 1.00 95.88 402 GLU A N 1
ATOM 3050 C CA . GLU A 1 402 ? 51.079 4.794 -78.776 1.00 95.88 402 GLU A CA 1
ATOM 3051 C C . GLU A 1 402 ? 51.260 5.816 -79.898 1.00 95.88 402 GLU A C 1
ATOM 3053 O O . GLU A 1 402 ? 52.251 5.743 -80.614 1.00 95.88 402 GLU A O 1
ATOM 3058 N N . ILE A 1 403 ? 50.444 6.875 -79.932 1.00 95.56 403 ILE A N 1
ATOM 3059 C CA . ILE A 1 403 ? 50.595 7.976 -80.899 1.00 95.56 403 ILE A CA 1
ATOM 3060 C C . ILE A 1 403 ? 51.997 8.592 -80.822 1.00 95.56 403 ILE A C 1
ATOM 3062 O O . ILE A 1 403 ? 52.604 8.909 -81.843 1.00 95.56 403 ILE A O 1
ATOM 3066 N N . ARG A 1 404 ? 52.550 8.768 -79.614 1.00 95.12 404 ARG A N 1
ATOM 3067 C CA . ARG A 1 404 ? 53.924 9.274 -79.453 1.00 95.12 404 ARG A CA 1
ATOM 3068 C C . ARG A 1 404 ? 54.965 8.311 -80.026 1.00 95.12 404 ARG A C 1
ATOM 3070 O O . ARG A 1 404 ? 55.919 8.781 -80.642 1.00 95.12 404 ARG A O 1
ATOM 3077 N N . LYS A 1 405 ? 54.794 6.998 -79.842 1.00 96.88 405 LYS A N 1
ATOM 3078 C CA . LYS A 1 405 ? 55.678 5.975 -80.426 1.00 96.88 405 LYS A CA 1
ATOM 3079 C C . LYS A 1 405 ? 55.577 5.956 -81.952 1.00 96.88 405 LYS A C 1
ATOM 3081 O O . LYS A 1 405 ? 56.612 5.946 -82.612 1.00 96.88 405 LYS A O 1
ATOM 3086 N N . ASP A 1 406 ? 54.371 6.047 -82.500 1.00 95.62 406 ASP A N 1
ATOM 3087 C CA . ASP A 1 406 ? 54.136 6.051 -83.947 1.00 95.62 406 ASP A CA 1
ATOM 3088 C C . ASP A 1 406 ? 54.690 7.315 -84.600 1.00 95.62 406 ASP A C 1
ATOM 3090 O O . ASP A 1 406 ? 55.392 7.248 -85.607 1.00 95.62 406 ASP A O 1
ATOM 3094 N N . ASN A 1 407 ? 54.469 8.477 -83.981 1.00 95.50 407 ASN A N 1
ATOM 3095 C CA . ASN A 1 407 ? 55.047 9.739 -84.439 1.00 95.50 407 ASN A CA 1
ATOM 3096 C C . ASN A 1 407 ? 56.576 9.689 -84.436 1.00 95.50 407 ASN A C 1
ATOM 3098 O O . ASN A 1 407 ? 57.209 10.172 -85.376 1.00 95.50 407 ASN A O 1
ATOM 3102 N N . PHE A 1 408 ? 57.176 9.081 -83.410 1.00 94.06 408 PHE A N 1
ATOM 3103 C CA . PHE A 1 408 ? 58.617 8.863 -83.374 1.00 94.06 408 PHE A CA 1
ATOM 3104 C C . PHE A 1 408 ? 59.069 7.930 -84.509 1.00 94.06 408 PHE A C 1
ATOM 3106 O O . PHE A 1 408 ? 60.008 8.258 -85.236 1.00 94.06 408 PHE A O 1
ATOM 3113 N N . ALA A 1 409 ? 58.369 6.816 -84.737 1.00 95.56 409 ALA A N 1
ATOM 3114 C CA . ALA A 1 409 ? 58.667 5.894 -85.832 1.00 95.56 409 ALA A CA 1
ATOM 3115 C C . ALA A 1 409 ? 58.571 6.583 -87.207 1.00 95.56 409 ALA A C 1
ATOM 3117 O O . ALA A 1 409 ? 59.515 6.515 -87.996 1.00 95.56 409 ALA A O 1
ATOM 3118 N N . LEU A 1 410 ? 57.503 7.339 -87.467 1.00 95.38 410 LEU A N 1
ATOM 3119 C CA . LEU A 1 410 ? 57.327 8.111 -88.700 1.00 95.38 410 LEU A CA 1
ATOM 3120 C C . LEU A 1 410 ? 58.412 9.177 -88.876 1.00 95.38 410 LEU A C 1
ATOM 3122 O O . LEU A 1 410 ? 58.943 9.339 -89.976 1.00 95.38 410 LEU A O 1
ATOM 3126 N N . ALA A 1 411 ? 58.774 9.892 -87.809 1.00 93.25 411 ALA A N 1
ATOM 3127 C CA . ALA A 1 411 ? 59.845 10.882 -87.851 1.00 93.25 411 ALA A CA 1
ATOM 3128 C C . ALA A 1 411 ? 61.191 10.232 -88.205 1.00 93.25 411 ALA A C 1
ATOM 3130 O O . ALA A 1 411 ? 61.896 10.723 -89.088 1.00 93.25 411 ALA A O 1
ATOM 3131 N N . THR A 1 412 ? 61.527 9.096 -87.586 1.00 93.94 412 THR A N 1
ATOM 3132 C CA . THR A 1 412 ? 62.762 8.360 -87.907 1.00 93.94 412 THR A CA 1
ATOM 3133 C C . THR A 1 412 ? 62.758 7.805 -89.334 1.00 93.94 412 THR A C 1
ATOM 3135 O O . THR A 1 412 ? 63.782 7.891 -90.012 1.00 93.94 412 THR A O 1
ATOM 3138 N N . ALA A 1 413 ? 61.622 7.305 -89.834 1.00 94.62 413 ALA A N 1
ATOM 3139 C CA . ALA A 1 413 ? 61.480 6.846 -91.215 1.00 94.62 413 ALA A CA 1
ATOM 3140 C C . ALA A 1 413 ? 61.688 7.993 -92.217 1.00 94.62 413 ALA A C 1
ATOM 3142 O O . ALA A 1 413 ? 62.502 7.865 -93.131 1.00 94.62 413 ALA A O 1
ATOM 3143 N N . ARG A 1 414 ? 61.051 9.150 -91.987 1.00 93.75 414 ARG A N 1
ATOM 3144 C CA . ARG A 1 414 ? 61.238 10.362 -92.804 1.00 93.75 414 ARG A CA 1
ATOM 3145 C C . ARG A 1 414 ? 62.683 10.855 -92.785 1.00 93.75 414 ARG A C 1
ATOM 3147 O O . ARG A 1 414 ? 63.199 11.257 -93.823 1.00 93.75 414 ARG A O 1
ATOM 3154 N N . LEU A 1 415 ? 63.354 10.827 -91.630 1.00 92.75 415 LEU A N 1
ATOM 3155 C CA . LEU A 1 415 ? 64.771 11.198 -91.531 1.00 92.75 415 LEU A CA 1
ATOM 3156 C C . LEU A 1 415 ? 65.667 10.230 -92.311 1.00 92.75 415 LEU A C 1
ATOM 3158 O O . LEU A 1 415 ? 66.570 10.679 -93.014 1.00 92.75 415 LEU A O 1
ATOM 3162 N N . ARG A 1 416 ? 65.402 8.919 -92.238 1.00 93.38 416 ARG A N 1
ATOM 3163 C CA . ARG A 1 416 ? 66.122 7.907 -93.030 1.00 93.38 416 ARG A CA 1
ATOM 3164 C C . ARG A 1 416 ? 65.917 8.108 -94.529 1.00 93.38 416 ARG A C 1
ATOM 3166 O O . ARG A 1 416 ? 66.890 8.049 -95.275 1.00 93.38 416 ARG A O 1
ATOM 3173 N N . GLU A 1 417 ? 64.685 8.372 -94.960 1.00 93.50 417 GLU A N 1
ATOM 3174 C CA . GLU A 1 417 ? 64.364 8.629 -96.365 1.00 93.50 417 GLU A CA 1
ATOM 3175 C C . GLU A 1 417 ? 65.056 9.899 -96.873 1.00 93.50 417 GLU A C 1
ATOM 3177 O O . GLU A 1 417 ? 65.752 9.846 -97.886 1.00 93.50 417 GLU A O 1
ATOM 3182 N N . LYS A 1 418 ? 64.970 11.009 -96.126 1.00 93.88 418 LYS A N 1
ATOM 3183 C CA . LYS A 1 418 ? 65.685 12.255 -96.448 1.00 93.88 418 LYS A CA 1
ATOM 3184 C C . LYS A 1 418 ? 67.197 12.049 -96.515 1.00 93.88 418 LYS A C 1
ATOM 3186 O O . LYS A 1 418 ? 67.826 12.507 -97.460 1.00 93.88 418 LYS A O 1
ATOM 3191 N N . ALA A 1 419 ? 67.786 11.321 -95.565 1.00 93.56 419 ALA A N 1
ATOM 3192 C CA . ALA A 1 419 ? 69.215 11.010 -95.587 1.00 93.56 419 ALA A CA 1
ATOM 3193 C C . ALA A 1 419 ? 69.601 10.134 -96.793 1.00 93.56 419 ALA A C 1
ATOM 3195 O O . ALA A 1 419 ? 70.665 10.323 -97.379 1.00 93.56 419 ALA A O 1
ATOM 3196 N N . ALA A 1 420 ? 68.748 9.186 -97.196 1.00 92.50 420 ALA A N 1
ATOM 3197 C CA . ALA A 1 420 ? 68.969 8.372 -98.389 1.00 92.50 420 ALA A CA 1
ATOM 3198 C C . ALA A 1 420 ? 68.857 9.198 -99.679 1.00 92.50 420 ALA A C 1
ATOM 3200 O O . ALA A 1 420 ? 69.691 9.030 -100.570 1.00 92.50 420 ALA A O 1
ATOM 3201 N N . GLN A 1 421 ? 67.873 10.099 -99.768 1.00 92.19 421 GLN A N 1
ATOM 3202 C CA . GLN A 1 421 ? 67.743 11.055 -100.868 1.00 92.19 421 GLN A CA 1
ATOM 3203 C C . GLN A 1 421 ? 68.981 11.955 -100.939 1.00 92.19 421 GLN A C 1
ATOM 3205 O O . GLN A 1 421 ? 69.614 12.007 -101.988 1.00 92.19 421 GLN A O 1
ATOM 3210 N N . GLN A 1 422 ? 69.406 12.551 -99.821 1.00 90.50 422 GLN A N 1
ATOM 3211 C CA . GLN A 1 422 ? 70.605 13.390 -99.758 1.00 90.50 422 GLN A CA 1
ATOM 3212 C C . GLN A 1 422 ? 71.859 12.628 -100.206 1.00 90.50 422 GLN A C 1
ATOM 3214 O O . GLN A 1 422 ? 72.592 13.108 -101.059 1.00 90.50 422 GLN A O 1
ATOM 3219 N N . ARG A 1 423 ? 72.059 11.386 -99.742 1.00 91.25 423 ARG A N 1
ATOM 3220 C CA . ARG A 1 423 ? 73.167 10.527 -100.204 1.00 91.25 423 ARG A CA 1
ATOM 3221 C C . ARG A 1 423 ? 73.104 10.221 -101.703 1.00 91.25 423 ARG A C 1
ATOM 3223 O O . ARG A 1 423 ? 74.147 10.043 -102.328 1.00 91.25 423 ARG A O 1
ATOM 3230 N N . ARG A 1 424 ? 71.905 10.085 -102.285 1.00 89.94 424 ARG A N 1
ATOM 3231 C CA . ARG A 1 424 ? 71.731 9.907 -103.739 1.00 89.94 424 ARG A CA 1
ATOM 3232 C C . ARG A 1 424 ? 72.095 11.192 -104.484 1.00 89.94 424 ARG A C 1
ATOM 3234 O O . ARG A 1 424 ? 72.855 11.106 -105.446 1.00 89.94 424 ARG A O 1
ATOM 3241 N N . PHE A 1 425 ? 71.626 12.345 -104.006 1.00 89.00 425 PHE A N 1
ATOM 3242 C CA . PHE A 1 425 ? 71.976 13.657 -104.552 1.00 89.00 425 PHE A CA 1
ATOM 3243 C C . PHE A 1 425 ? 73.488 13.911 -104.479 1.00 89.00 425 PHE A C 1
ATOM 3245 O O . PHE A 1 425 ? 74.105 14.125 -105.517 1.00 89.00 425 PHE A O 1
ATOM 3252 N N . GLU A 1 426 ? 74.122 13.736 -103.318 1.00 90.94 426 GLU A N 1
ATOM 3253 C CA . GLU A 1 426 ? 75.575 13.892 -103.135 1.00 90.94 426 GLU A CA 1
ATOM 3254 C C . GLU A 1 426 ? 76.391 12.981 -104.064 1.00 90.94 426 GLU A C 1
ATOM 3256 O O . GLU A 1 426 ? 77.400 13.399 -104.633 1.00 90.94 426 GLU A O 1
ATOM 3261 N N . LYS A 1 427 ? 75.959 11.726 -104.264 1.00 92.69 427 LYS A N 1
ATOM 3262 C CA . LYS A 1 427 ? 76.596 10.823 -105.237 1.00 92.69 427 LYS A CA 1
ATOM 3263 C C . LYS A 1 427 ? 76.478 11.357 -106.663 1.00 92.69 427 LYS A C 1
ATOM 3265 O O . LYS A 1 427 ? 77.462 11.292 -107.398 1.00 92.69 427 LYS A O 1
ATOM 3270 N N . SER A 1 428 ? 75.307 11.866 -107.050 1.00 89.44 428 SER A N 1
ATOM 3271 C CA . SER A 1 428 ? 75.096 12.448 -108.381 1.00 89.44 428 SER A CA 1
ATOM 3272 C C . SER A 1 428 ? 75.900 13.734 -108.592 1.00 89.44 428 SER A C 1
ATOM 3274 O O . SER A 1 428 ? 76.544 13.874 -109.629 1.00 89.44 428 SER A O 1
ATOM 3276 N N . GLU A 1 429 ? 75.977 14.613 -107.590 1.00 88.75 429 GLU A N 1
ATOM 3277 C CA . GLU A 1 429 ? 76.802 15.825 -107.624 1.00 88.75 429 GLU A CA 1
ATOM 3278 C C . GLU A 1 429 ? 78.291 15.488 -107.708 1.00 88.75 429 GLU A C 1
ATOM 3280 O O . GLU A 1 429 ? 79.009 16.046 -108.535 1.00 88.75 429 GLU A O 1
ATOM 3285 N N . LYS A 1 430 ? 78.768 14.526 -106.909 1.00 90.44 430 LYS A N 1
ATOM 3286 C CA . LYS A 1 430 ? 80.162 14.072 -106.962 1.00 90.44 430 LYS A CA 1
ATOM 3287 C C . LYS A 1 430 ? 80.503 13.445 -108.314 1.00 90.44 430 LYS A C 1
ATOM 3289 O O . LYS A 1 430 ? 81.596 13.682 -108.826 1.00 90.44 430 LYS A O 1
ATOM 3294 N N . ALA A 1 431 ? 79.589 12.668 -108.897 1.00 89.00 431 ALA A N 1
ATOM 3295 C CA . ALA A 1 431 ? 79.758 12.129 -110.244 1.00 89.00 431 ALA A CA 1
ATOM 3296 C C . ALA A 1 431 ? 79.841 13.256 -111.286 1.00 89.00 431 ALA A C 1
ATOM 3298 O O . ALA A 1 431 ? 80.762 13.259 -112.101 1.00 89.00 431 ALA A O 1
ATOM 3299 N N . PHE A 1 432 ? 78.949 14.249 -111.213 1.00 86.31 432 PHE A N 1
ATOM 3300 C CA . PHE A 1 432 ? 78.959 15.418 -112.095 1.00 86.31 432 PHE A CA 1
ATOM 3301 C C . PHE A 1 432 ? 80.254 16.235 -111.969 1.00 86.31 432 PHE A C 1
ATOM 3303 O O . PHE A 1 432 ? 80.902 16.531 -112.972 1.00 86.31 432 PHE A O 1
ATOM 3310 N N . MET A 1 433 ? 80.698 16.524 -110.743 1.00 87.38 433 MET A N 1
ATOM 3311 C CA . MET A 1 433 ? 81.972 17.204 -110.486 1.00 87.38 433 MET A CA 1
ATOM 3312 C C . MET A 1 433 ? 83.173 16.393 -110.979 1.00 87.38 433 MET A C 1
ATOM 3314 O O . MET A 1 433 ? 84.120 16.970 -111.510 1.00 87.38 433 MET A O 1
ATOM 3318 N N . GLY A 1 434 ? 83.131 15.063 -110.860 1.00 89.38 434 GLY A N 1
ATOM 3319 C CA . GLY A 1 434 ? 84.141 14.169 -111.428 1.00 89.38 434 GLY A CA 1
ATOM 3320 C C . GLY A 1 434 ? 84.227 14.276 -112.954 1.00 89.38 434 GLY A C 1
ATOM 3321 O O . GLY A 1 434 ? 85.328 14.378 -113.498 1.00 89.38 434 GLY A O 1
ATOM 3322 N N . VAL A 1 435 ? 83.081 14.338 -113.643 1.00 86.75 435 VAL A N 1
ATOM 3323 C CA . VAL A 1 435 ? 83.024 14.595 -115.093 1.00 86.75 435 VAL A CA 1
ATOM 3324 C C . VAL A 1 435 ? 83.621 15.967 -115.416 1.00 86.75 435 VAL A C 1
ATOM 3326 O O . VAL A 1 435 ? 84.500 16.063 -116.273 1.00 86.75 435 VAL A O 1
ATOM 3329 N N . LEU A 1 436 ? 83.239 17.018 -114.688 1.00 85.50 436 LEU A N 1
ATOM 3330 C CA . LEU A 1 436 ? 83.772 18.371 -114.894 1.00 85.50 436 LEU A CA 1
ATOM 3331 C C . LEU A 1 436 ? 85.298 18.437 -114.689 1.00 85.50 436 LEU A C 1
ATOM 3333 O O . LEU A 1 436 ? 86.019 19.065 -115.466 1.00 85.50 436 LEU A O 1
ATOM 3337 N N . GLN A 1 437 ? 85.816 17.747 -113.670 1.00 84.62 437 GLN A N 1
ATOM 3338 C CA . GLN A 1 437 ? 87.251 17.665 -113.394 1.00 84.62 437 GLN A CA 1
ATOM 3339 C C . GLN A 1 437 ? 88.003 16.892 -114.488 1.00 84.62 437 GLN A C 1
ATOM 3341 O O . GLN A 1 437 ? 89.125 17.266 -114.837 1.00 84.62 437 GLN A O 1
ATOM 3346 N N . SER A 1 438 ? 87.395 15.848 -115.062 1.00 80.69 438 SER A N 1
ATOM 3347 C CA . SER A 1 438 ? 87.969 15.130 -116.206 1.00 80.69 438 SER A CA 1
ATOM 3348 C C . SER A 1 438 ? 88.103 16.039 -117.435 1.00 80.69 438 SER A C 1
ATOM 3350 O O . SER A 1 438 ? 89.188 16.099 -118.017 1.00 80.69 438 SER A O 1
ATOM 3352 N N . GLN A 1 439 ? 87.081 16.857 -117.727 1.00 82.94 439 GLN A N 1
ATOM 3353 C CA . GLN A 1 439 ? 87.124 17.864 -118.795 1.00 82.94 439 GLN A CA 1
ATOM 3354 C C . GLN A 1 439 ? 88.217 18.917 -118.546 1.00 82.94 439 GLN A C 1
ATOM 3356 O O . GLN A 1 439 ? 88.974 19.260 -119.453 1.00 82.94 439 GLN A O 1
ATOM 3361 N N . GLN A 1 440 ? 88.383 19.391 -117.304 1.00 79.62 440 GLN A N 1
ATOM 3362 C CA . GLN A 1 440 ? 89.501 20.283 -116.958 1.00 79.62 440 GLN A CA 1
ATOM 3363 C C . GLN A 1 440 ? 90.871 19.606 -117.129 1.00 79.62 440 GLN A C 1
ATOM 3365 O O . GLN A 1 440 ? 91.845 20.253 -117.525 1.00 79.62 440 GLN A O 1
ATOM 3370 N N . GLY A 1 441 ? 90.972 18.312 -116.821 1.00 80.56 441 GLY A N 1
ATOM 3371 C CA . GLY A 1 441 ? 92.180 17.519 -117.037 1.00 80.56 441 GLY A CA 1
ATOM 3372 C C . GLY A 1 441 ? 92.548 17.409 -118.517 1.00 80.56 441 GLY A C 1
ATOM 3373 O O . GLY A 1 441 ? 93.721 17.561 -118.870 1.00 80.56 441 GLY A O 1
ATOM 3374 N N . GLU A 1 442 ? 91.560 17.197 -119.385 1.00 79.88 442 GLU A N 1
ATOM 3375 C CA . GLU A 1 442 ?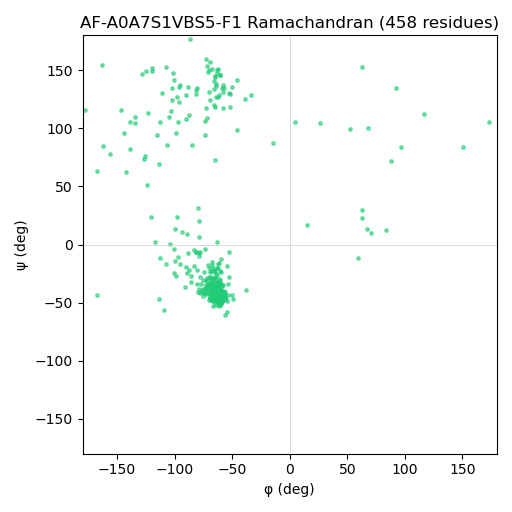 91.724 17.211 -120.843 1.00 79.88 442 GLU A CA 1
ATOM 3376 C C . GLU A 1 442 ? 92.151 18.590 -121.355 1.00 79.88 442 GLU A C 1
ATOM 3378 O O . GLU A 1 442 ? 93.140 18.683 -122.084 1.00 79.88 442 GLU A O 1
ATOM 3383 N N . ALA A 1 443 ? 91.511 19.668 -120.892 1.00 78.12 443 ALA A N 1
ATOM 3384 C CA . ALA A 1 443 ? 91.897 21.038 -121.233 1.00 78.12 443 ALA A CA 1
ATOM 3385 C C . ALA A 1 443 ? 93.361 21.339 -120.854 1.00 78.12 443 ALA A C 1
ATOM 3387 O O . ALA A 1 443 ? 94.141 21.806 -121.684 1.00 78.12 443 ALA A O 1
ATOM 3388 N N . LYS A 1 444 ? 93.796 20.959 -119.643 1.00 81.50 444 LYS A N 1
ATOM 3389 C CA . LYS A 1 444 ? 95.201 21.108 -119.215 1.00 81.50 444 LYS A CA 1
ATOM 3390 C C . LYS A 1 444 ? 96.177 20.275 -120.053 1.00 81.50 444 LYS A C 1
ATOM 3392 O 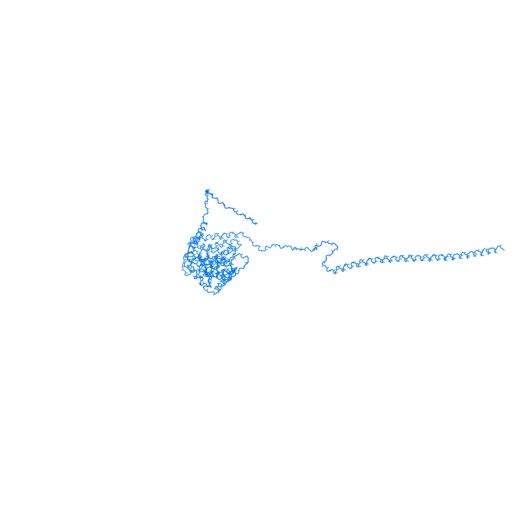O . LYS A 1 444 ? 97.319 20.693 -120.253 1.00 81.50 444 LYS A O 1
ATOM 3397 N N . LYS A 1 445 ? 95.782 19.082 -120.520 1.00 81.75 445 LYS A N 1
ATOM 3398 C CA . LYS A 1 445 ? 96.606 18.276 -121.442 1.00 81.75 445 LYS A CA 1
ATOM 3399 C C . LYS A 1 445 ? 96.762 18.983 -122.788 1.00 81.75 445 LYS A C 1
ATOM 3401 O O . LYS A 1 445 ? 97.883 19.033 -123.296 1.00 81.75 445 LYS A O 1
ATOM 3406 N N . LEU A 1 446 ? 95.679 19.545 -123.325 1.00 76.62 446 LEU A N 1
ATOM 3407 C CA . LEU A 1 446 ? 95.710 20.341 -124.554 1.00 76.62 446 LEU A CA 1
ATOM 3408 C C . LEU A 1 446 ? 96.620 21.566 -124.400 1.00 76.62 446 LEU A C 1
ATOM 3410 O O . LEU A 1 446 ? 97.467 21.793 -125.263 1.00 76.62 446 LEU A O 1
ATOM 3414 N N . ASP A 1 447 ? 96.548 22.281 -123.276 1.00 77.44 447 ASP A N 1
ATOM 3415 C CA . ASP A 1 447 ? 97.441 23.413 -122.994 1.00 77.44 447 ASP A CA 1
ATOM 3416 C C . ASP A 1 447 ? 98.916 22.990 -122.904 1.00 77.44 447 ASP A C 1
ATOM 3418 O O . ASP A 1 447 ? 99.780 23.612 -123.522 1.00 77.44 447 ASP A O 1
ATOM 3422 N N . LYS A 1 448 ? 99.230 21.869 -122.240 1.00 79.38 448 LYS A N 1
ATOM 3423 C CA . LYS A 1 448 ? 100.605 21.330 -122.212 1.00 79.38 448 LYS A CA 1
ATOM 3424 C C . LYS A 1 448 ? 101.110 20.917 -123.594 1.00 79.38 448 LYS A C 1
ATOM 3426 O O . LYS A 1 448 ? 102.288 21.124 -123.895 1.00 79.38 448 LYS A O 1
ATOM 3431 N N . MET A 1 449 ? 100.264 20.315 -124.435 1.00 73.88 449 MET A N 1
ATOM 3432 C CA . MET A 1 449 ? 100.630 20.024 -125.828 1.00 73.88 449 MET A CA 1
ATOM 3433 C C . MET A 1 449 ? 100.895 21.317 -126.598 1.00 73.88 449 MET A C 1
ATOM 3435 O O . MET A 1 449 ? 101.897 21.411 -127.307 1.00 73.88 449 MET A O 1
ATOM 3439 N N . ARG A 1 450 ? 100.055 22.337 -126.404 1.00 76.25 450 ARG A N 1
ATOM 3440 C CA . ARG A 1 450 ? 100.226 23.671 -126.989 1.00 76.25 450 ARG A CA 1
ATOM 3441 C C . ARG A 1 450 ? 101.568 24.285 -126.596 1.00 76.25 450 ARG A C 1
ATOM 3443 O O . ARG A 1 450 ? 102.283 24.789 -127.460 1.00 76.25 450 ARG A O 1
ATOM 3450 N N . ASP A 1 451 ? 101.946 24.189 -125.328 1.00 77.25 451 ASP A N 1
ATOM 3451 C CA . ASP A 1 451 ? 103.214 24.723 -124.833 1.00 77.25 451 ASP A CA 1
ATOM 3452 C C . ASP A 1 451 ? 104.432 23.910 -125.302 1.00 77.25 451 ASP A C 1
ATOM 3454 O O . ASP A 1 451 ? 105.463 24.499 -125.632 1.00 77.25 451 ASP A O 1
ATOM 3458 N N . ARG A 1 452 ? 104.318 22.580 -125.453 1.00 73.12 452 ARG A N 1
ATOM 3459 C CA . ARG A 1 452 ? 105.352 21.754 -126.116 1.00 73.12 452 ARG A CA 1
ATOM 3460 C C . ARG A 1 452 ? 105.535 22.118 -127.590 1.00 73.12 452 ARG A C 1
ATOM 3462 O O . ARG A 1 452 ? 106.663 22.181 -128.070 1.00 73.12 452 ARG A O 1
ATOM 3469 N N . ILE A 1 453 ? 104.449 22.382 -128.315 1.00 72.62 453 ILE A N 1
ATOM 3470 C CA . ILE A 1 453 ? 104.524 22.839 -129.711 1.00 72.62 453 ILE A CA 1
ATOM 3471 C C . ILE A 1 453 ? 105.225 24.204 -129.784 1.00 72.62 453 ILE A C 1
ATOM 3473 O O . ILE A 1 453 ? 106.079 24.407 -130.649 1.00 72.62 453 ILE A O 1
ATOM 3477 N N . LYS A 1 454 ? 104.928 25.125 -128.856 1.00 71.88 454 LYS A N 1
ATOM 3478 C CA . LYS A 1 454 ? 105.626 26.419 -128.761 1.00 71.88 454 LYS A CA 1
ATOM 3479 C C . LYS A 1 454 ? 107.119 26.255 -128.461 1.00 71.88 454 LYS A C 1
ATOM 3481 O O . LYS A 1 454 ? 107.927 26.943 -129.078 1.00 71.88 454 LYS A O 1
ATOM 3486 N N . SER A 1 455 ? 107.506 25.355 -127.553 1.00 65.44 455 SER A N 1
ATOM 3487 C CA . SER A 1 455 ? 108.922 25.144 -127.217 1.00 65.44 455 SER A CA 1
ATOM 3488 C C . SER A 1 455 ? 109.709 24.470 -128.345 1.00 65.44 455 SER A C 1
ATOM 3490 O O . SER A 1 455 ? 110.853 24.851 -128.587 1.00 65.44 455 SER A O 1
ATOM 3492 N N . MET A 1 456 ? 109.096 23.548 -129.100 1.00 61.59 456 MET A N 1
ATOM 3493 C CA . MET A 1 456 ? 109.697 22.981 -130.315 1.00 61.59 456 MET A CA 1
ATOM 3494 C C . MET A 1 456 ? 109.869 24.025 -131.424 1.00 61.59 456 MET A C 1
ATOM 3496 O O . MET A 1 456 ? 110.895 24.025 -132.097 1.00 61.59 456 MET A O 1
ATOM 3500 N N . LYS A 1 457 ? 108.918 24.958 -131.578 1.00 63.66 457 LYS A N 1
ATOM 3501 C CA . LYS A 1 457 ? 109.057 26.097 -132.503 1.00 63.66 457 LYS A CA 1
ATOM 3502 C C . LYS A 1 457 ? 110.170 27.075 -132.118 1.00 63.66 457 LYS A C 1
ATOM 3504 O O . LYS A 1 457 ? 110.636 27.787 -132.990 1.00 63.66 457 LYS A O 1
ATOM 3509 N N . LYS A 1 458 ? 110.591 27.115 -130.849 1.00 61.66 458 LYS A N 1
ATOM 3510 C CA . LYS A 1 458 ? 111.655 28.006 -130.349 1.00 61.66 458 LYS A CA 1
ATOM 3511 C C . LYS A 1 458 ? 113.067 27.398 -130.457 1.00 61.66 458 LYS A C 1
ATOM 3513 O O . LYS A 1 458 ? 114.038 28.068 -130.130 1.00 61.66 458 LYS A O 1
ATOM 3518 N N . ARG A 1 459 ? 113.177 26.117 -130.840 1.00 53.41 459 ARG A N 1
ATOM 3519 C CA . ARG A 1 459 ? 114.441 25.365 -131.003 1.00 53.41 459 ARG A CA 1
ATOM 3520 C C . ARG A 1 459 ? 114.863 25.162 -132.471 1.00 53.41 459 ARG A C 1
ATOM 3522 O O . ARG A 1 459 ? 115.888 24.532 -132.706 1.00 53.41 459 ARG A O 1
ATOM 3529 N N . LYS A 1 460 ? 114.081 25.670 -133.422 1.00 47.34 460 LYS A N 1
ATOM 3530 C CA . LYS A 1 460 ? 114.491 25.945 -134.806 1.00 47.34 460 LYS A CA 1
ATOM 3531 C C . LYS A 1 460 ? 114.698 27.444 -134.933 1.00 47.34 460 LYS A C 1
ATOM 3533 O O . LYS A 1 460 ? 115.546 27.823 -135.761 1.00 47.34 460 LYS A O 1
#

Mean predicted aligned error: 17.0 Å

Solvent-accessible surface area (backbone atoms only — not comparable to full-atom values): 27082 Å² total; per-residue (Å²): 135,83,81,86,84,83,89,80,90,79,92,75,92,77,88,87,85,89,81,91,81,86,89,87,84,70,68,64,60,56,52,52,50,52,50,52,50,51,50,51,52,48,54,50,47,54,52,56,58,68,71,50,93,68,72,81,79,39,77,66,62,94,45,65,64,62,46,47,65,75,46,61,99,57,54,50,66,54,48,32,52,54,50,54,35,24,51,51,62,50,34,74,66,70,101,48,53,52,84,62,55,49,39,50,52,45,53,47,48,54,55,46,30,37,75,39,62,85,33,41,73,62,35,41,67,58,52,53,50,35,36,66,76,36,50,66,49,43,46,52,50,52,39,49,53,51,46,55,52,49,51,37,48,70,66,67,49,93,81,30,63,81,49,75,37,55,54,47,48,50,56,46,52,59,69,70,46,79,76,77,62,88,59,95,73,49,91,45,61,46,60,46,52,53,48,48,48,49,49,39,57,54,36,53,61,40,36,83,74,66,32,65,56,67,64,42,51,51,48,40,50,54,50,42,53,52,22,54,78,59,64,50,89,62,69,63,51,39,53,43,52,19,52,52,36,44,55,53,31,53,47,55,56,48,71,76,42,87,89,72,96,76,83,55,66,62,98,50,95,70,58,57,62,55,50,50,47,51,50,42,53,48,50,47,52,42,48,67,44,37,64,85,45,98,59,40,50,73,60,37,46,60,31,51,56,21,46,51,53,30,51,58,49,39,72,76,69,79,55,58,72,73,50,52,55,46,48,53,56,38,51,55,53,50,52,49,45,53,57,56,58,71,75,65,76,83,87,68,90,81,74,65,81,79,80,74,82,81,83,74,81,79,94,72,74,91,65,72,90,45,94,87,61,75,82,83,85,58,63,66,67,61,52,49,52,50,50,51,51,52,50,50,52,50,51,53,52,51,51,53,52,49,52,52,51,51,51,48,52,52,51,53,51,52,50,53,49,51,52,53,51,50,54,51,51,53,51,52,50,51,52,50,50,50,52,53,51,50,53,51,51,51,52,54,50,52,50,51,52,51,53,50,52,52,53,57,63,71,74,112

Foldseek 3Di:
DDDDDDDDDDDDDDDDDDDDDDDDDDPVVVVVVVVVVVVVVLVVLVVVVVVPPDDLADAQDPDLVVVCVVCPPDDLLNNLSSLVSNVVNQQPDPDARPLVRLLVSLVSVLQVCLVVVVSCVSCVVVNLVSCVSHVPSVLVVLLVLLVVLVVLVVVVPPPSADDSSNLSSLLSVLVNDDLPPPDPDDSRNVSSLVSLLVNLVVVLVCCVPQQDCPSNLSSLLSVLVSCLVHLDDDLSSLVSLLSLLQLVLVVLVCVVDPDDDDDPNDDDPPVSLVSLLSSLVSLLSSLVSNLPPLCSLVSNVSNLVSLVSSQVSVVVVSDDPSNNVSSVVSNVSSVVSVVVNVVHDPDDPPPDDDDDDDDDDDDDDPPPPDVVDDDPPDDVVVVVVVVVVVVVVVVVVVVVVVVVVVVVVVVVVVVVVVVVVVVVVVVVVVVVVVVVVVVVVVVVVVVVVVVVVVVVVVVD

Nearest PDB structures (foldseek):
  6rxt-assembly1_UB  TM=6.267E-01  e=5.774E-08  Thermochaetoides thermophila
  5jr9-assembly1_B  TM=2.968E-01  e=1.655E+00  Nanoarchaeum equitans Kin4-M
  2fji-assembly1_1  TM=1.703E-01  e=7.216E-01  Saccharomyces cerevisiae
  2fji-assembly2_2  TM=1.285E-01  e=4.089E-01  Saccharomyces cerevisiae

InterPro domains:
  IPR007276 Nucleolar protein 14 [PF04147] (4-261)
  IPR007276 Nucleolar protein 14 [PF04147] (271-442)
  IPR007276 Nucleolar protein 14 [PTHR23183] (259-452)

Radius of gyration: 59.22 Å; Cα contacts (8 Å, |Δi|>4): 270; chains: 1; bounding box: 153×81×176 Å